Protein AF-0000000066245149 (afdb_homodimer)

Nearest PDB structures (foldseek):
  3wou-assembly1_A  TM=9.924E-01  e=2.622E-42  Thaumatococcus daniellii
  3x3s-assembly1_A  TM=9.933E-01  e=1.195E-41  Thaumatococcus daniellii
  5yyp-assembly1_A  TM=9.901E-01  e=1.674E-41  Thaumatococcus daniellii
  5x9m-assembly1_A  TM=9.902E-01  e=1.981E-41  Thaumatococcus daniellii
  2d8o-assembly1_A  TM=9.913E-01  e=7.628E-41  Thaumatococcus daniellii

Secondary structure (DSSP, 8-state):
-------------------PPPEEEEEEE-SSS-EEEEEE-SSSEEEEEEEEE-TT-EEEEEE-TT---EEEEEEBS-EE-TTSBEE-SBS--SSBSS-SSPPPSS--EEEEEEEETTEEEEEEE-TT-B-S-EEEEESSSSS--EEE-S-TTTT--GGGBPTTS-B--HHHHH--HHHH-TTS-----HHHHHHHHH-TTEE-STTPPP-PEEEETT--EEEEES--GGGGTT-/-------------------PPPEEEEEEE-SSS-EEEEEE-SSSEEEEEEEEE-TT-EEEEEE-TT---EEEEEEBS-EE-TTSBEE-SBS--SSBSS-SSPPPSS--EEEEEEEETTEEEEEEE-TT-B-S-EEEEESSSSS--EEE-S-TTTT--GGGB-TTS-B--HHHHH--HHHH-TTS-----HHHHHHHHH-TTEE-STTPPP-PEEEETT--EEEEES--GGGG---

pLDDT: mean 90.38, std 13.52, range [36.44, 98.94]

Radius of gyration: 27.48 Å; Cα contacts (8 Å, |Δi|>4): 1245; chains: 2; bounding box: 77×122×81 Å

Foldseek 3Di:
DDPPDPPPPPDPPPPPPVPFFWAKEKEFEQDQAKWKKAKEQAQAGFPQGIDIDGHGGIDMGTHDAQSAKMKMWIFADWDADPVQATATQFFTQRRGSRHHHGGAPPIKIWMWGACDVQKIKTAIARQFFYFWWKKKAWPDDFWGTFTQQFPCFVVADPQQHGDPTTGGFPCVRPVDCARQVPVVDYDDDPRLVSRCVRGVLYHSHDPDDDNMIMGGHRTYMYMYTNDDPVVPPPD/DPPPPPPPPPDPPPPPPVPFFWAKEKEFEQDQAKWKKAKEQAQAGFPQGIDIAGHGGIDMGTHDAQSAKMKMWIFADWDADPVQATATQAQTQRRGSRHHHGGAPPIKIWMWGACDVQKIKIAIARQFFYFWWKKKAWPDDFWGTFTQQFPCFVVAPPQQHGDPTTGGFPCVRPVDCARQVPVVDYDDDPRLVSRCVRGVLYHSHDPDDDNMIMGGHRIYIYMYTNDDPVVPPPD

Solvent-accessible surface area (backbone atoms only — not comparable to full-atom values): 24133 Å² total; per-residue (Å²): 135,83,80,80,79,80,79,80,79,78,75,79,78,75,75,76,71,75,76,74,48,56,25,41,36,39,35,33,27,53,31,97,52,63,33,34,38,35,26,16,50,25,85,35,46,42,74,72,3,38,45,80,24,48,57,72,30,70,51,76,41,68,43,60,52,52,38,80,46,36,37,37,35,58,20,33,74,63,50,64,51,97,85,34,45,40,43,36,64,20,22,29,28,55,25,36,51,53,12,35,32,50,57,35,67,21,21,32,34,41,36,36,24,30,35,58,91,60,25,21,39,37,35,34,35,31,51,45,7,32,55,57,33,30,32,44,30,53,74,42,89,74,48,74,59,41,50,39,67,50,67,55,57,85,64,38,55,77,86,31,51,36,62,90,52,25,16,40,22,61,24,74,39,63,68,38,50,74,56,51,18,45,68,36,72,52,71,86,46,77,62,30,45,54,46,28,70,61,18,72,38,29,34,29,42,94,77,46,76,85,51,66,40,69,28,53,42,60,46,29,34,35,40,28,33,38,57,56,84,69,73,66,57,84,112,132,85,81,79,78,78,79,80,80,79,76,80,79,74,75,74,71,76,74,75,48,56,25,44,36,39,36,34,27,53,32,96,51,63,32,35,37,36,27,17,51,26,85,35,47,43,75,71,4,38,46,81,26,46,56,72,31,69,51,78,44,67,43,61,51,53,39,77,47,36,37,37,35,60,19,34,75,62,49,63,51,97,85,32,46,38,43,37,65,20,21,29,27,56,24,37,51,52,12,35,30,50,57,35,66,21,23,31,34,41,36,37,25,31,34,59,93,59,25,22,38,38,35,35,36,31,52,45,9,32,56,59,33,30,31,42,30,52,77,42,88,73,47,76,59,39,52,37,68,52,68,53,57,85,65,38,55,78,87,30,50,37,60,91,52,26,17,39,21,61,25,76,41,61,68,39,50,76,56,51,18,46,68,36,71,52,68,86,46,77,64,30,45,54,47,27,72,60,18,74,38,28,32,28,43,94,78,46,76,86,52,66,39,68,29,52,42,60,46,28,34,34,39,29,33,38,57,57,84,69,74,66,59,83,112

Organism: Thaumatococcus daniellii (NCBI:txid4621)

Sequence (470 aa):
MAATTCFFFLFPFLLLLTLSRAATFEIVNRCSYTVWAAASKGDAALDAGGRQLNSGESWTINVEPGTKGGKIWARTDCYFDDSGRGICRTGDCGGLLQCKRFGRPPTTLAEFSLNQYGKDYIDISNIKGFNVPMDFSPTTRGCRGVRCAADIVGQCPAKLKAPGGGCNDACTVFQTSEYCCTTGKCGPTEYSRFFKRLCPDAFSYVLDKPTTVTCPGSSNYRVTFCPTALELEDEMAATTCFFFLFPFLLLLTLSRAATFEIVNRCSYTVWAAASKGDAALDAGGRQLNSGESWTINVEPGTKGGKIWARTDCYFDDSGRGICRTGDCGGLLQCKRFGRPPTTLAEFSLNQYGKDYIDISNIKGFNVPMDFSPTTRGCRGVRCAADIVGQCPAKLKAPGGGCNDACTVFQTSEYCCTTGKCGPTEYSRFFKRLCPDAFSYVLDKPTTVTCPGSSNYRVTFCPTALELEDE

Structure (mmCIF, N/CA/C/O backbone):
data_AF-0000000066245149-model_v1
#
loop_
_entity.id
_entity.type
_entity.pdbx_description
1 polymer 'Thaumatin II'
#
loop_
_atom_site.group_PDB
_atom_site.id
_atom_site.type_symbol
_atom_site.label_atom_id
_atom_site.label_alt_id
_atom_site.label_comp_id
_atom_site.label_asym_id
_atom_site.label_entity_id
_atom_site.label_seq_id
_atom_site.pdbx_PDB_ins_code
_atom_site.Cartn_x
_atom_site.Cartn_y
_atom_site.Cartn_z
_atom_site.occupancy
_atom_site.B_iso_or_equiv
_atom_site.auth_seq_id
_atom_site.auth_comp_id
_atom_site.auth_asym_id
_atom_site.auth_atom_id
_atom_site.pdbx_PDB_model_num
ATOM 1 N N . MET A 1 1 ? 30.953 77.875 -19.219 1 40.97 1 MET A N 1
ATOM 2 C CA . MET A 1 1 ? 30.188 76.688 -19.438 1 40.97 1 MET A CA 1
ATOM 3 C C . MET A 1 1 ? 30.25 75.75 -18.203 1 40.97 1 MET A C 1
ATOM 5 O O . MET A 1 1 ? 31.328 75.312 -17.812 1 40.97 1 MET A O 1
ATOM 9 N N . ALA A 1 2 ? 29.328 76 -17.203 1 46.19 2 ALA A N 1
ATOM 10 C CA . ALA A 1 2 ? 29.25 75.25 -15.953 1 46.19 2 ALA A CA 1
ATOM 11 C C . ALA A 1 2 ? 28.922 73.75 -16.203 1 46.19 2 ALA A C 1
ATOM 13 O O . ALA A 1 2 ? 27.969 73.438 -16.922 1 46.19 2 ALA A O 1
ATOM 14 N N . ALA A 1 3 ? 29.875 72.812 -16.016 1 56.88 3 ALA A N 1
ATOM 15 C CA . ALA A 1 3 ? 29.75 71.375 -16.078 1 56.88 3 ALA A CA 1
ATOM 16 C C . ALA A 1 3 ? 28.703 70.875 -15.078 1 56.88 3 ALA A C 1
ATOM 18 O O . ALA A 1 3 ? 28.812 71.125 -13.875 1 56.88 3 ALA A O 1
ATOM 19 N N . THR A 1 4 ? 27.453 70.812 -15.453 1 55.28 4 THR A N 1
ATOM 20 C CA . THR A 1 4 ? 26.406 70.25 -14.609 1 55.28 4 THR A CA 1
ATOM 21 C C . THR A 1 4 ? 26.75 68.812 -14.258 1 55.28 4 THR A C 1
ATOM 23 O O . THR A 1 4 ? 26.859 67.938 -15.141 1 55.28 4 THR A O 1
ATOM 26 N N . THR A 1 5 ? 27.312 68.562 -13.094 1 60.84 5 THR A N 1
ATOM 27 C CA . THR A 1 5 ? 27.547 67.188 -12.594 1 60.84 5 THR A CA 1
ATOM 28 C C . THR A 1 5 ? 26.219 66.5 -12.242 1 60.84 5 THR A C 1
ATOM 30 O O . THR A 1 5 ? 25.453 67 -11.43 1 60.84 5 THR A O 1
ATOM 33 N N . CYS A 1 6 ? 25.688 65.625 -13.07 1 57.5 6 CYS A N 1
ATOM 34 C CA . CYS A 1 6 ? 24.547 64.75 -12.789 1 57.5 6 CYS A CA 1
ATOM 35 C C . CYS A 1 6 ? 24.875 63.75 -11.711 1 57.5 6 CYS A C 1
ATOM 37 O O . CYS A 1 6 ? 25.766 62.938 -11.898 1 57.5 6 CYS A O 1
ATOM 39 N N . PHE A 1 7 ? 24.547 64 -10.461 1 59.78 7 PHE A N 1
ATOM 40 C CA . PHE A 1 7 ? 24.672 63 -9.414 1 59.78 7 PHE A CA 1
ATOM 41 C C . PHE A 1 7 ? 23.703 61.844 -9.664 1 59.78 7 PHE A C 1
ATOM 43 O O . PHE A 1 7 ? 22.484 62.031 -9.719 1 59.78 7 PHE A O 1
ATOM 50 N N . PHE A 1 8 ? 24.172 60.719 -10.227 1 60.38 8 PHE A N 1
ATOM 51 C CA . PHE A 1 8 ? 23.391 59.469 -10.273 1 60.38 8 PHE A CA 1
ATOM 52 C C . PHE A 1 8 ? 23.172 58.938 -8.867 1 60.38 8 PHE A C 1
ATOM 54 O O . PHE A 1 8 ? 24.125 58.562 -8.172 1 60.38 8 PHE A O 1
ATOM 61 N N . PHE A 1 9 ? 22.031 59.219 -8.227 1 59.69 9 PHE A N 1
ATOM 62 C CA . PHE A 1 9 ? 21.625 58.531 -7 1 59.69 9 PHE A CA 1
ATOM 63 C C . PHE A 1 9 ? 21.406 57.031 -7.254 1 59.69 9 PHE A C 1
ATOM 65 O O . PHE A 1 9 ? 20.516 56.656 -8.008 1 59.69 9 PHE A O 1
ATOM 72 N N . LEU A 1 10 ? 22.375 56.188 -6.977 1 60.91 10 LEU A N 1
ATOM 73 C CA . LEU A 1 10 ? 22.156 54.75 -6.934 1 60.91 10 LEU A CA 1
ATOM 74 C C . LEU A 1 10 ? 21.172 54.375 -5.824 1 60.91 10 LEU A C 1
ATOM 76 O O . LEU A 1 10 ? 21.469 54.562 -4.641 1 60.91 10 LEU A O 1
ATOM 80 N N . PHE A 1 11 ? 19.875 54.188 -6.051 1 61.09 11 PHE A N 1
ATOM 81 C CA . PHE A 1 11 ? 18.953 53.625 -5.082 1 61.09 11 PHE A CA 1
ATOM 82 C C . PHE A 1 11 ? 19.328 52.219 -4.727 1 61.09 11 PHE A C 1
ATOM 84 O O . PHE A 1 11 ? 19.391 51.344 -5.598 1 61.09 11 PHE A O 1
ATOM 91 N N . PRO A 1 12 ? 19.859 51.938 -3.521 1 60.97 12 PRO A N 1
ATOM 92 C CA . PRO A 1 12 ? 20.031 50.531 -3.178 1 60.97 12 PRO A CA 1
ATOM 93 C C . PRO A 1 12 ? 18.719 49.75 -3.172 1 60.97 12 PRO A C 1
ATOM 95 O O . PRO A 1 12 ? 17.766 50.125 -2.492 1 60.97 12 PRO A O 1
ATOM 98 N N . PHE A 1 13 ? 18.422 48.938 -4.176 1 60.72 13 PHE A N 1
ATOM 99 C CA . PHE A 1 13 ? 17.344 47.938 -4.094 1 60.72 13 PHE A CA 1
ATOM 100 C C . PHE A 1 13 ? 17.516 47.031 -2.881 1 60.72 13 PHE A C 1
ATOM 102 O O . PHE A 1 13 ? 18.406 46.188 -2.869 1 60.72 13 PHE A O 1
ATOM 109 N N . LEU A 1 14 ? 17.125 47.438 -1.684 1 56.84 14 LEU A N 1
ATOM 110 C CA . LEU A 1 14 ? 17.078 46.531 -0.547 1 56.84 14 LEU A CA 1
ATOM 111 C C . LEU A 1 14 ? 16.203 45.312 -0.865 1 56.84 14 LEU A C 1
ATOM 113 O O . LEU A 1 14 ? 14.977 45.469 -0.988 1 56.84 14 LEU A O 1
ATOM 117 N N . LEU A 1 15 ? 16.703 44.344 -1.465 1 56.81 15 LEU A N 1
ATOM 118 C CA . LEU A 1 15 ? 16.016 43.031 -1.528 1 56.81 15 LEU A CA 1
ATOM 119 C C . LEU A 1 15 ? 15.57 42.594 -0.139 1 56.81 15 LEU A C 1
ATOM 121 O O . LEU A 1 15 ? 16.406 42.25 0.7 1 56.81 15 LEU A O 1
ATOM 125 N N . LEU A 1 16 ? 14.406 43.094 0.349 1 54.38 16 LEU A N 1
ATOM 126 C CA . LEU A 1 16 ? 13.82 42.469 1.54 1 54.38 16 LEU A CA 1
ATOM 127 C C . LEU A 1 16 ? 13.703 40.969 1.38 1 54.38 16 LEU A C 1
ATOM 129 O O . LEU A 1 16 ? 12.828 40.469 0.667 1 54.38 16 LEU A O 1
ATOM 133 N N . LEU A 1 17 ? 14.758 40.312 1.485 1 54.91 17 LEU A N 1
ATOM 134 C CA . LEU A 1 17 ? 14.656 38.875 1.637 1 54.91 17 LEU A CA 1
ATOM 135 C C . LEU A 1 17 ? 13.672 38.5 2.738 1 54.91 17 LEU A C 1
ATOM 137 O O . LEU A 1 17 ? 13.961 38.688 3.924 1 54.91 17 LEU A O 1
ATOM 141 N N . THR A 1 18 ? 12.359 38.719 2.443 1 56.19 18 THR A N 1
ATOM 142 C CA . THR A 1 18 ? 11.43 38.156 3.42 1 56.19 18 THR A CA 1
ATOM 143 C C . THR A 1 18 ? 11.82 36.75 3.793 1 56.19 18 THR A C 1
ATOM 145 O O . THR A 1 18 ? 11.859 35.844 2.934 1 56.19 18 THR A O 1
ATOM 148 N N . LEU A 1 19 ? 12.625 36.594 4.742 1 64.31 19 LEU A N 1
ATOM 149 C CA . LEU A 1 19 ? 12.992 35.312 5.328 1 64.31 19 LEU A CA 1
ATOM 150 C C . LEU A 1 19 ? 11.758 34.5 5.711 1 64.31 19 LEU A C 1
ATOM 152 O O . LEU A 1 19 ? 10.977 34.906 6.57 1 64.31 19 LEU A O 1
ATOM 156 N N . SER A 1 20 ? 11.336 33.562 4.832 1 78 20 SER A N 1
ATOM 157 C CA . SER A 1 20 ? 10.227 32.688 5.148 1 78 20 SER A CA 1
ATOM 158 C C . SER A 1 20 ? 10.547 31.797 6.352 1 78 20 SER A C 1
ATOM 160 O O . SER A 1 20 ? 11.656 31.281 6.465 1 78 20 SER A O 1
ATOM 162 N N . ARG A 1 21 ? 9.719 31.922 7.438 1 89.62 21 ARG A N 1
ATOM 163 C CA . ARG A 1 21 ? 9.898 31.203 8.695 1 89.62 21 ARG A CA 1
ATOM 164 C C . ARG A 1 21 ? 9.336 29.781 8.602 1 89.62 21 ARG A C 1
ATOM 166 O O . ARG A 1 21 ? 8.438 29.516 7.801 1 89.62 21 ARG A O 1
ATOM 173 N N . ALA A 1 22 ? 9.883 28.906 9.383 1 95.44 22 ALA A N 1
ATOM 174 C CA . ALA A 1 22 ? 9.375 27.531 9.5 1 95.44 22 ALA A CA 1
ATOM 175 C C . ALA A 1 22 ? 7.926 27.531 9.992 1 95.44 22 ALA A C 1
ATOM 177 O O . ALA A 1 22 ? 7.52 28.406 10.75 1 95.44 22 ALA A O 1
ATOM 178 N N . ALA A 1 23 ? 7.195 26.656 9.453 1 97.81 23 ALA A N 1
ATOM 179 C CA . ALA A 1 23 ? 5.836 26.453 9.953 1 97.81 23 ALA A CA 1
ATOM 180 C C . ALA A 1 23 ? 5.824 25.531 11.164 1 97.81 23 ALA A C 1
ATOM 182 O O . ALA A 1 23 ? 6.453 24.469 11.148 1 97.81 23 ALA A O 1
ATOM 183 N N . THR A 1 24 ? 5.141 25.953 12.188 1 98.44 24 THR A N 1
ATOM 184 C CA . THR A 1 24 ? 4.977 25.109 13.367 1 98.44 24 THR A CA 1
ATOM 185 C C . THR A 1 24 ? 3.701 24.281 13.273 1 98.44 24 THR A C 1
ATOM 187 O O . THR A 1 24 ? 2.627 24.812 12.984 1 98.44 24 THR A O 1
ATOM 190 N N . PHE A 1 25 ? 3.832 22.953 13.414 1 98.81 25 PHE A N 1
ATOM 191 C CA . PHE A 1 25 ? 2.697 22.031 13.5 1 98.81 25 PHE A CA 1
ATOM 192 C C . PHE A 1 25 ? 2.555 21.469 14.906 1 98.81 25 PHE A C 1
ATOM 194 O O . PHE A 1 25 ? 3.479 20.844 15.43 1 98.81 25 PHE A O 1
ATOM 201 N N . GLU A 1 26 ? 1.424 21.781 15.508 1 98.88 26 GLU A N 1
ATOM 202 C CA . GLU A 1 26 ? 1.067 21.078 16.734 1 98.88 26 GLU A CA 1
ATOM 203 C C . GLU A 1 26 ? 0.195 19.859 16.438 1 98.88 26 GLU A C 1
ATOM 205 O O . GLU A 1 26 ? -0.927 20 15.953 1 98.88 26 GLU A O 1
ATOM 210 N N . ILE A 1 27 ? 0.705 18.703 16.734 1 98.94 27 ILE A N 1
ATOM 211 C CA . ILE A 1 27 ? -0.009 17.453 16.531 1 98.94 27 ILE A CA 1
ATOM 212 C C . ILE A 1 27 ? -0.571 16.953 17.859 1 98.94 27 ILE A C 1
ATOM 214 O O . ILE A 1 27 ? 0.184 16.688 18.797 1 98.94 27 ILE A O 1
ATOM 218 N N . VAL A 1 28 ? -1.903 16.859 17.906 1 98.81 28 VAL A N 1
ATOM 219 C CA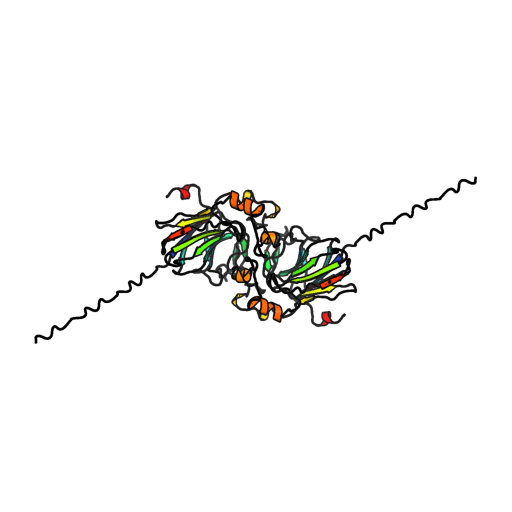 . VAL A 1 28 ? -2.549 16.578 19.188 1 98.81 28 VAL A CA 1
ATOM 220 C C . VAL A 1 28 ? -3.348 15.273 19.078 1 98.81 28 VAL A C 1
ATOM 222 O O . VAL A 1 28 ? -4.055 15.047 18.094 1 98.81 28 VAL A O 1
ATOM 225 N N . ASN A 1 29 ? -3.195 14.422 20.125 1 98.88 29 ASN A N 1
ATOM 226 C CA . ASN A 1 29 ? -4.043 13.234 20.219 1 98.88 29 ASN A CA 1
ATOM 227 C C . ASN A 1 29 ? -5.211 13.461 21.188 1 98.88 29 ASN A C 1
ATOM 229 O O . ASN A 1 29 ? -5.012 13.555 22.391 1 98.88 29 ASN A O 1
ATOM 233 N N . ARG A 1 30 ? -6.379 13.508 20.594 1 98.56 30 ARG A N 1
ATOM 234 C CA . ARG A 1 30 ? -7.57 13.625 21.422 1 98.56 30 ARG A CA 1
ATOM 235 C C . ARG A 1 30 ? -8.383 12.336 21.406 1 98.56 30 ARG A C 1
ATOM 237 O O . ARG A 1 30 ? -9.562 12.328 21.766 1 98.56 30 ARG A O 1
ATOM 244 N N . CYS A 1 31 ? -7.82 11.352 20.797 1 98.12 31 CYS A N 1
ATOM 245 C CA . CYS A 1 31 ? -8.453 10.039 20.922 1 98.12 31 CYS A CA 1
ATOM 246 C C . CYS A 1 31 ? -8.438 9.547 22.359 1 98.12 31 CYS A C 1
ATOM 248 O O . CYS A 1 31 ? -7.605 9.984 23.156 1 98.12 31 CYS A O 1
ATOM 250 N N . SER A 1 32 ? -9.375 8.609 22.672 1 97.75 32 SER A N 1
ATOM 251 C CA . SER A 1 32 ? -9.375 7.973 23.984 1 97.75 32 SER A CA 1
ATOM 252 C C . SER A 1 32 ? -8.305 6.891 24.078 1 97.75 32 SER A C 1
ATOM 254 O O . SER A 1 32 ? -8.148 6.254 25.125 1 97.75 32 SER A O 1
ATOM 256 N N . TYR A 1 33 ? -7.594 6.645 23.062 1 97.38 33 TYR A N 1
ATOM 257 C CA . TYR A 1 33 ? -6.559 5.617 22.969 1 97.38 33 TYR A CA 1
ATOM 258 C C . TYR A 1 33 ? -5.242 6.211 22.484 1 97.38 33 TYR A C 1
ATOM 260 O O . TYR A 1 33 ? -5.211 7.336 21.984 1 97.38 33 TYR A O 1
ATOM 268 N N . THR A 1 34 ? -4.141 5.43 22.688 1 98.44 34 THR A N 1
ATOM 269 C CA . THR A 1 34 ? -2.812 5.84 22.25 1 98.44 34 THR A CA 1
ATOM 270 C C . THR A 1 34 ? -2.711 5.785 20.719 1 98.44 34 THR A C 1
ATOM 272 O O . THR A 1 34 ? -3.215 4.855 20.094 1 98.44 34 THR A O 1
ATOM 275 N N . VAL A 1 35 ? -2.117 6.777 20.125 1 98.69 35 VAL A N 1
ATOM 276 C CA . VAL A 1 35 ? -1.73 6.738 18.719 1 98.69 35 VAL A CA 1
ATOM 277 C C . VAL A 1 35 ? -0.233 7.008 18.594 1 98.69 35 VAL A C 1
ATOM 279 O O . VAL A 1 35 ? 0.401 7.496 19.531 1 98.69 35 VAL A O 1
ATOM 282 N N . TRP A 1 36 ? 0.317 6.605 17.531 1 98.75 36 TRP A N 1
ATOM 283 C CA . TRP A 1 36 ? 1.68 6.961 17.156 1 98.75 36 TRP A CA 1
ATOM 284 C C . TRP A 1 36 ? 1.681 7.93 15.977 1 98.75 36 TRP A C 1
ATOM 286 O O . TRP A 1 36 ? 1.462 7.523 14.836 1 98.75 36 TRP A O 1
ATOM 296 N N . ALA A 1 37 ? 1.906 9.172 16.297 1 98.94 37 ALA A N 1
ATOM 297 C CA . ALA A 1 37 ? 1.927 10.203 15.266 1 98.94 37 ALA A CA 1
ATOM 298 C C . ALA A 1 37 ? 3.162 10.07 14.375 1 98.94 37 ALA A C 1
ATOM 300 O O . ALA A 1 37 ? 4.242 9.719 14.859 1 98.94 37 ALA A O 1
ATOM 301 N N . ALA A 1 38 ? 2.951 10.32 13.078 1 98.81 38 ALA A N 1
ATOM 302 C CA . ALA A 1 38 ? 4.043 10.273 12.109 1 98.81 38 ALA A CA 1
ATOM 303 C C . ALA A 1 38 ? 4.059 11.523 11.234 1 98.81 38 ALA A C 1
ATOM 305 O O . ALA A 1 38 ? 3.014 12.141 11 1 98.81 38 ALA A O 1
ATOM 306 N N . ALA A 1 39 ? 5.211 11.961 10.805 1 98.75 39 ALA A N 1
ATOM 307 C CA . ALA A 1 39 ? 5.422 13.086 9.898 1 98.75 39 ALA A CA 1
ATOM 308 C C . ALA A 1 39 ? 6.598 12.812 8.961 1 98.75 39 ALA A C 1
ATOM 310 O O . ALA A 1 39 ? 7.691 12.469 9.406 1 98.75 39 ALA A O 1
ATOM 311 N N . SER A 1 40 ? 6.312 12.945 7.676 1 97 40 SER A N 1
ATOM 312 C CA . SER A 1 40 ? 7.352 12.656 6.688 1 97 40 SER A CA 1
ATOM 313 C C . SER A 1 40 ? 7.141 13.461 5.41 1 97 40 SER A C 1
ATOM 315 O O . SER A 1 40 ? 6.031 13.93 5.141 1 97 40 SER A O 1
ATOM 317 N N . LYS A 1 41 ? 8.234 13.68 4.699 1 93.81 41 LYS A N 1
ATOM 318 C CA . LYS A 1 41 ? 8.117 14.25 3.359 1 93.81 41 LYS A CA 1
ATOM 319 C C . LYS A 1 41 ? 8.336 13.195 2.285 1 93.81 41 LYS A C 1
ATOM 321 O O . LYS A 1 41 ? 8.641 13.523 1.135 1 93.81 41 LYS A O 1
ATOM 326 N N . GLY A 1 42 ? 8.211 11.867 2.629 1 85.75 42 GLY A N 1
ATOM 327 C CA . GLY A 1 42 ? 8.258 10.766 1.686 1 85.75 42 GLY A CA 1
ATOM 328 C C . GLY A 1 42 ? 9.609 10.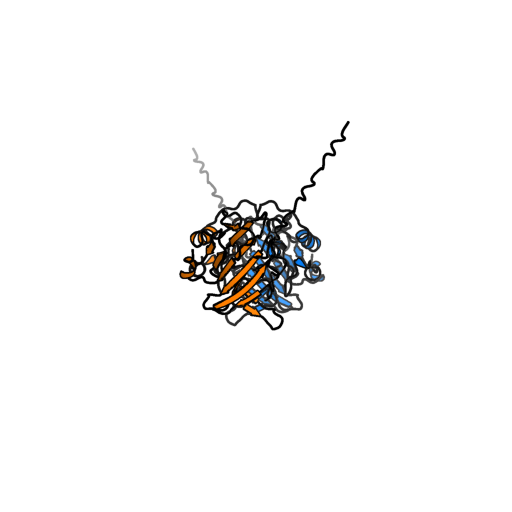078 1.637 1 85.75 42 GLY A C 1
ATOM 329 O O . GLY A 1 42 ? 9.695 8.852 1.683 1 85.75 42 GLY A O 1
ATOM 330 N N . ASP A 1 43 ? 10.719 10.836 1.494 1 81 43 ASP A N 1
ATOM 331 C CA . ASP A 1 43 ? 12.047 10.219 1.428 1 81 43 ASP A CA 1
ATOM 332 C C . ASP A 1 43 ? 12.875 10.57 2.66 1 81 43 ASP A C 1
ATOM 334 O O . ASP A 1 43 ? 14.008 10.109 2.803 1 81 43 ASP A O 1
ATOM 338 N N . ALA A 1 44 ? 12.25 11.328 3.525 1 90.56 44 ALA A N 1
ATOM 339 C CA . ALA A 1 44 ? 12.93 11.703 4.762 1 90.56 44 ALA A CA 1
ATOM 340 C C . ALA A 1 44 ? 11.922 12.008 5.867 1 90.56 44 ALA A C 1
ATOM 342 O O . ALA A 1 44 ? 10.781 12.398 5.594 1 90.56 44 ALA A O 1
ATOM 343 N N . ALA A 1 45 ? 12.406 11.922 7.082 1 95.88 45 ALA A N 1
ATOM 344 C CA . ALA A 1 45 ? 11.586 12.227 8.25 1 95.88 45 ALA A CA 1
ATOM 345 C C . ALA A 1 45 ? 11.398 13.734 8.406 1 95.88 45 ALA A C 1
ATOM 347 O O . ALA A 1 45 ? 12.258 14.516 8.016 1 95.88 45 ALA A O 1
ATOM 348 N N . LEU A 1 46 ? 10.266 14.156 8.812 1 97.38 46 LEU A N 1
ATOM 349 C CA . LEU A 1 46 ? 10.086 15.484 9.398 1 97.38 46 LEU A CA 1
ATOM 350 C C . LEU A 1 46 ? 10.289 15.445 10.906 1 97.38 46 LEU A C 1
ATOM 352 O O . LEU A 1 46 ? 9.68 14.625 11.602 1 97.38 46 LEU A O 1
ATOM 356 N N . ASP A 1 47 ? 11.227 16.312 11.359 1 96.81 47 ASP A N 1
ATOM 357 C CA . ASP A 1 47 ? 11.656 16.219 12.75 1 96.81 47 ASP A CA 1
ATOM 358 C C . ASP A 1 47 ? 12.203 14.828 13.055 1 96.81 47 ASP A C 1
ATOM 360 O O . ASP A 1 47 ? 13.086 14.336 12.352 1 96.81 47 ASP A O 1
ATOM 364 N N . ALA A 1 48 ? 11.688 14.133 14.086 1 96.12 48 ALA A N 1
ATOM 365 C CA . ALA A 1 48 ? 12.172 12.789 14.391 1 96.12 48 ALA A CA 1
ATOM 366 C C . ALA A 1 48 ? 11.469 11.75 13.516 1 96.12 48 ALA A C 1
ATOM 368 O O . ALA A 1 48 ? 11.945 10.617 13.375 1 96.12 48 ALA A O 1
ATOM 369 N N . GLY A 1 49 ? 10.273 12.055 12.984 1 98 49 GLY A N 1
ATOM 370 C CA . GLY A 1 49 ? 9.531 11.141 12.133 1 98 49 GLY A CA 1
ATOM 371 C C . GLY A 1 49 ? 8.328 10.531 12.82 1 98 49 GLY A C 1
ATOM 372 O O . GLY A 1 49 ? 7.414 10.039 12.164 1 98 49 GLY A O 1
ATOM 373 N N . GLY A 1 50 ? 8.406 10.469 14.148 1 98.56 50 GLY A N 1
ATOM 374 C CA . GLY A 1 50 ? 7.281 9.867 14.844 1 98.56 50 GLY A CA 1
ATOM 375 C C . GLY A 1 50 ? 7.359 10.031 16.344 1 98.56 50 GLY A C 1
ATOM 376 O O . GLY A 1 50 ? 8.43 10.312 16.891 1 98.56 50 GLY A O 1
ATOM 377 N N . ARG A 1 51 ? 6.188 9.914 16.922 1 98.5 51 ARG A N 1
ATOM 378 C CA . ARG A 1 51 ? 6.074 10.023 18.375 1 98.5 51 ARG A CA 1
ATOM 379 C C . ARG A 1 51 ? 4.816 9.32 18.875 1 98.5 51 ARG A C 1
ATOM 381 O O . ARG A 1 51 ? 3.744 9.461 18.297 1 98.5 51 ARG A O 1
ATOM 388 N N . GLN A 1 52 ? 5.027 8.547 19.953 1 98.62 52 GLN A N 1
ATOM 389 C CA . GLN A 1 52 ? 3.865 8.016 20.656 1 98.62 52 GLN A CA 1
ATOM 390 C C . GLN A 1 52 ? 3.137 9.117 21.422 1 98.62 52 GLN A C 1
ATOM 392 O O . GLN A 1 52 ? 3.764 9.906 22.125 1 98.62 52 GLN A O 1
ATOM 397 N N . LEU A 1 53 ? 1.864 9.242 21.219 1 98.81 53 LEU A N 1
ATOM 398 C CA . LEU A 1 53 ? 1.031 10.203 21.938 1 98.81 53 LEU A CA 1
ATOM 399 C C . LEU A 1 53 ? -0.109 9.508 22.672 1 98.81 53 LEU A C 1
ATOM 401 O O . LEU A 1 53 ? -1.018 8.961 22.031 1 98.81 53 LEU A O 1
ATOM 405 N N . ASN A 1 54 ? 0.01 9.508 24 1 98.69 54 ASN A N 1
ATOM 406 C CA . ASN A 1 54 ? -1.165 9.102 24.766 1 98.69 54 ASN A CA 1
ATOM 407 C C . ASN A 1 54 ? -2.283 10.133 24.672 1 98.69 54 ASN A C 1
ATOM 409 O O . ASN A 1 54 ? -2.082 11.227 24.141 1 98.69 54 ASN A O 1
ATOM 413 N N . SER A 1 55 ? -3.512 9.648 25.125 1 98.38 55 SER A N 1
ATOM 414 C CA . SER A 1 55 ? -4.648 10.562 25.094 1 98.38 55 SER A CA 1
ATOM 415 C C . SER A 1 55 ? -4.301 11.906 25.719 1 98.38 55 SER A C 1
ATOM 417 O O . SER A 1 55 ? -3.768 11.945 26.844 1 98.38 55 SER A O 1
ATOM 419 N N . GLY A 1 56 ? -4.504 12.992 24.953 1 98.25 56 GLY A N 1
ATOM 420 C CA . GLY A 1 56 ? -4.309 14.336 25.469 1 98.25 56 GLY A CA 1
ATOM 421 C C . GLY A 1 56 ? -2.918 14.883 25.203 1 98.25 56 GLY A C 1
ATOM 422 O O . GLY A 1 56 ? -2.678 16.078 25.344 1 98.25 56 GLY A O 1
ATOM 423 N N . GLU A 1 57 ? -2.004 14.031 24.734 1 98.81 57 GLU A N 1
ATOM 424 C CA . GLU A 1 57 ? -0.627 14.461 24.516 1 98.81 57 GLU A CA 1
ATOM 425 C C . GLU A 1 57 ? -0.462 15.094 23.141 1 98.81 57 GLU A C 1
ATOM 427 O O . GLU A 1 57 ? -1.324 14.945 22.281 1 98.81 57 GLU A O 1
ATOM 432 N N . SER A 1 58 ? 0.613 15.852 23 1 98.75 58 SER A N 1
ATOM 433 C CA . SER A 1 58 ? 0.891 16.547 21.75 1 98.75 58 SER A CA 1
ATOM 434 C C . SER A 1 58 ? 2.357 16.406 21.359 1 98.75 58 SER A C 1
ATOM 436 O O . SER A 1 58 ? 3.191 16.016 22.172 1 98.75 58 SER A O 1
ATOM 438 N N . TRP A 1 59 ? 2.629 16.578 20.141 1 98.88 59 TRP A N 1
ATOM 439 C CA . TRP A 1 59 ? 3.947 16.625 19.516 1 98.88 59 TRP A CA 1
ATOM 440 C C . TRP A 1 59 ? 4.074 17.828 18.578 1 98.88 59 TRP A C 1
ATOM 442 O O . TRP A 1 59 ? 3.277 17.984 17.656 1 98.88 59 TRP A O 1
ATOM 452 N N . THR A 1 60 ? 5.031 18.766 18.922 1 98.81 60 THR A N 1
ATOM 453 C CA . THR A 1 60 ? 5.219 19.953 18.094 1 98.81 60 THR A CA 1
ATOM 454 C C . THR A 1 60 ? 6.438 19.781 17.188 1 98.81 60 THR A C 1
ATOM 456 O O . THR A 1 60 ? 7.512 19.391 17.656 1 98.81 60 THR A O 1
ATOM 459 N N . ILE A 1 61 ? 6.234 20.062 15.898 1 98.62 61 ILE A N 1
ATOM 460 C CA . ILE A 1 61 ? 7.355 20.016 14.969 1 98.62 61 ILE A CA 1
ATOM 461 C C . ILE A 1 61 ? 7.441 21.328 14.188 1 98.62 61 ILE A C 1
ATOM 463 O O . ILE A 1 61 ? 6.449 22.031 14.055 1 98.62 61 ILE A O 1
ATOM 467 N N . ASN A 1 62 ? 8.641 21.656 13.75 1 98.06 62 ASN A N 1
ATOM 468 C CA . ASN A 1 62 ? 8.875 22.766 12.844 1 98.06 62 ASN A CA 1
ATOM 469 C C . ASN A 1 62 ? 9.305 22.281 11.461 1 98.06 62 ASN A C 1
ATOM 471 O O . ASN A 1 62 ? 10.219 21.469 11.336 1 98.06 62 ASN A O 1
ATOM 475 N N . VAL A 1 63 ? 8.586 22.703 10.477 1 98 63 VAL A N 1
ATOM 476 C CA . VAL A 1 63 ? 8.852 22.266 9.109 1 98 63 VAL A CA 1
ATOM 477 C C . VAL A 1 63 ? 9.367 23.438 8.289 1 98 63 VAL A C 1
ATOM 479 O O . VAL A 1 63 ? 8.781 24.531 8.297 1 98 63 VAL A O 1
ATOM 482 N N . GLU A 1 64 ? 10.383 23.25 7.562 1 96.25 64 GLU A N 1
ATOM 483 C CA . GLU A 1 64 ? 11.062 24.281 6.793 1 96.25 64 GLU A CA 1
ATOM 484 C C . GLU A 1 64 ? 10.141 24.875 5.73 1 96.25 64 GLU A C 1
ATOM 486 O O . GLU A 1 64 ? 9.367 24.156 5.098 1 96.25 64 GLU A O 1
ATOM 491 N N . PRO A 1 65 ? 10.273 26.219 5.609 1 95.44 65 PRO A N 1
ATOM 492 C CA . PRO A 1 65 ? 9.547 26.797 4.473 1 95.44 65 PRO A CA 1
ATOM 493 C C . PRO A 1 65 ? 9.992 26.203 3.133 1 95.44 65 PRO A C 1
ATOM 495 O O . PRO A 1 65 ? 11.141 25.797 2.986 1 95.44 65 PRO A O 1
ATOM 498 N N . GLY A 1 66 ? 9.18 26.125 2.197 1 95.5 66 GLY A N 1
ATOM 499 C CA . GLY A 1 66 ? 9.523 25.625 0.876 1 95.5 66 GLY A CA 1
ATOM 500 C C . GLY A 1 66 ? 9.359 24.125 0.745 1 95.5 66 GLY A C 1
ATOM 501 O O . GLY A 1 66 ? 9.539 23.562 -0.341 1 95.5 66 GLY A O 1
ATOM 502 N N . THR A 1 67 ? 8.984 23.484 1.899 1 95.88 67 THR A N 1
ATOM 503 C CA . THR A 1 67 ? 8.711 22.062 1.81 1 95.88 67 THR A CA 1
ATOM 504 C C . THR A 1 67 ? 7.617 21.781 0.781 1 95.88 67 THR A C 1
ATOM 506 O O . THR A 1 67 ? 6.48 22.234 0.935 1 95.88 67 THR A O 1
ATOM 509 N N . LYS A 1 68 ? 7.902 20.984 -0.268 1 94.31 68 LYS A N 1
ATOM 510 C CA . LYS A 1 68 ? 7.023 20.812 -1.422 1 94.31 68 LYS A CA 1
ATOM 511 C C . LYS A 1 68 ? 5.902 19.812 -1.116 1 94.31 68 LYS A C 1
ATOM 513 O O . LYS A 1 68 ? 4.844 19.859 -1.745 1 94.31 68 LYS A O 1
ATOM 518 N N . GLY A 1 69 ? 6.168 18.906 -0.129 1 95.44 69 GLY A N 1
ATOM 519 C CA . GLY A 1 69 ? 5.188 17.906 0.231 1 95.44 69 GLY A CA 1
ATOM 520 C C . GLY A 1 69 ? 5.492 17.203 1.546 1 95.44 69 GLY A C 1
ATOM 521 O O . GLY A 1 69 ? 6.613 16.75 1.759 1 95.44 69 GLY A O 1
ATOM 522 N N . GLY A 1 70 ? 4.602 17.25 2.41 1 97 70 GLY A N 1
ATOM 523 C CA . GLY A 1 70 ? 4.68 16.531 3.678 1 97 70 GLY A CA 1
ATOM 524 C C . GLY A 1 70 ? 3.352 15.953 4.121 1 97 70 GLY A C 1
ATOM 525 O O . GLY A 1 70 ? 2.295 16.375 3.65 1 97 70 GLY A O 1
ATOM 526 N N . LYS A 1 71 ? 3.453 14.953 4.891 1 98.62 71 LYS A N 1
ATOM 527 C CA . LYS A 1 71 ? 2.258 14.328 5.449 1 98.62 71 LYS A CA 1
ATOM 528 C C . LYS A 1 71 ? 2.414 14.086 6.949 1 98.62 71 LYS A C 1
ATOM 530 O O . LYS A 1 71 ? 3.512 13.797 7.426 1 98.62 71 LYS A O 1
ATOM 535 N N . ILE A 1 72 ? 1.334 14.305 7.648 1 98.94 72 ILE A N 1
ATOM 536 C CA . ILE A 1 72 ? 1.188 13.945 9.055 1 98.94 72 ILE A CA 1
ATOM 537 C C . ILE A 1 72 ? 0.019 12.977 9.219 1 98.94 72 ILE A C 1
ATOM 539 O O . ILE A 1 72 ? -1.052 13.18 8.648 1 98.94 72 ILE A O 1
ATOM 543 N N . TRP A 1 73 ? 0.255 11.914 9.961 1 98.88 73 TRP A N 1
ATOM 544 C CA . TRP A 1 73 ? -0.827 10.953 10.148 1 98.88 73 TRP A CA 1
ATOM 545 C C . TRP A 1 73 ? -0.672 10.203 11.469 1 98.88 73 TRP A C 1
ATOM 547 O O . TRP A 1 73 ? 0.368 10.305 12.125 1 98.88 73 TRP A O 1
ATOM 557 N N . ALA A 1 74 ? -1.769 9.586 11.906 1 98.75 74 ALA A N 1
ATOM 558 C CA . ALA A 1 74 ? -1.756 8.742 13.102 1 98.75 74 ALA A CA 1
ATOM 559 C C . ALA A 1 74 ? -1.596 7.27 12.727 1 98.75 74 ALA A C 1
ATOM 561 O O . ALA A 1 74 ? -2.182 6.805 11.742 1 98.75 74 ALA A O 1
ATOM 562 N N . ARG A 1 75 ? -0.787 6.566 13.477 1 97.62 75 ARG A N 1
ATOM 563 C CA . ARG A 1 75 ? -0.72 5.113 13.422 1 97.62 75 ARG A CA 1
ATOM 564 C C . ARG A 1 75 ? -1.37 4.484 14.648 1 97.62 75 ARG A C 1
ATOM 566 O O . ARG A 1 75 ? -1.441 5.113 15.711 1 97.62 75 ARG A O 1
ATOM 573 N N . THR A 1 76 ? -1.89 3.303 14.453 1 96 76 THR A N 1
ATOM 574 C CA . THR A 1 76 ? -2.58 2.68 15.578 1 96 76 THR A CA 1
ATOM 575 C C . THR A 1 76 ? -2.02 1.287 15.859 1 96 76 THR A C 1
ATOM 577 O O . THR A 1 76 ? -1.494 0.634 14.953 1 96 76 THR A O 1
ATOM 580 N N . ASP A 1 77 ? -2.102 0.906 17.125 1 91.56 77 ASP A N 1
ATOM 581 C CA . ASP A 1 77 ? -1.777 -0.44 17.594 1 91.56 77 ASP A CA 1
ATOM 582 C C . ASP A 1 77 ? -0.361 -0.834 17.172 1 91.56 77 ASP A C 1
ATOM 584 O O . ASP A 1 77 ? -0.161 -1.865 16.531 1 91.56 77 ASP A O 1
ATOM 588 N N . CYS A 1 78 ? 0.533 -0.032 17.609 1 92.69 78 CYS A N 1
ATOM 589 C CA . CYS A 1 78 ? 1.937 -0.247 17.281 1 92.69 78 CYS A CA 1
ATOM 590 C C . CYS A 1 78 ? 2.672 -0.927 18.422 1 92.69 78 CYS A C 1
ATOM 592 O O . CYS A 1 78 ? 2.283 -0.787 19.578 1 92.69 78 CYS A O 1
ATOM 594 N N . TYR A 1 79 ? 3.627 -1.632 18.047 1 89.56 79 TYR A N 1
ATOM 595 C CA . TYR A 1 79 ? 4.641 -2.168 18.953 1 89.56 79 TYR A CA 1
ATOM 596 C C . TYR A 1 79 ? 6.043 -1.9 18.422 1 89.56 79 TYR A C 1
ATOM 598 O O . TYR A 1 79 ? 6.332 -2.172 17.25 1 89.56 79 TYR A O 1
ATOM 606 N N . PHE A 1 80 ? 6.871 -1.299 19.312 1 92.5 80 PHE A N 1
ATOM 607 C CA . PHE A 1 80 ? 8.25 -1.039 18.922 1 92.5 80 PHE A CA 1
ATOM 608 C C . PHE A 1 80 ? 9.219 -1.59 19.969 1 92.5 80 PHE A C 1
ATOM 610 O O . PHE A 1 80 ? 8.945 -1.52 21.172 1 92.5 80 PHE A O 1
ATOM 617 N N . ASP A 1 81 ? 10.305 -2.145 19.5 1 91 81 ASP A N 1
ATOM 618 C CA . ASP A 1 81 ? 11.375 -2.527 20.406 1 91 81 ASP A CA 1
ATOM 619 C C . ASP A 1 81 ? 12.234 -1.322 20.781 1 91 81 ASP A C 1
ATOM 621 O O . ASP A 1 81 ? 11.93 -0.192 20.406 1 91 81 ASP A O 1
ATOM 625 N N . ASP A 1 82 ? 13.352 -1.628 21.516 1 93.31 82 ASP A N 1
ATOM 626 C CA . ASP A 1 82 ? 14.172 -0.546 22.047 1 93.31 82 ASP A CA 1
ATOM 627 C C . ASP A 1 82 ? 14.906 0.192 20.938 1 93.31 82 ASP A C 1
ATOM 629 O O . ASP A 1 82 ? 15.352 1.329 21.125 1 93.31 82 ASP A O 1
ATOM 633 N N . SER A 1 83 ? 15.078 -0.359 19.859 1 90.88 83 SER A N 1
ATOM 634 C CA . SER A 1 83 ? 15.773 0.266 18.734 1 90.88 83 SER A CA 1
ATOM 635 C C . SER A 1 83 ? 14.812 1.027 17.828 1 90.88 83 SER A C 1
ATOM 637 O O . SER A 1 83 ? 15.219 1.588 16.812 1 90.88 83 SER A O 1
ATOM 639 N N . GLY A 1 84 ? 13.508 1.052 18.109 1 91.5 84 GLY A N 1
ATOM 640 C CA . GLY A 1 84 ? 12.508 1.777 17.359 1 91.5 84 GLY A CA 1
ATOM 641 C C . GLY A 1 84 ? 11.969 0.989 16.172 1 91.5 84 GLY A C 1
ATOM 642 O O . GLY A 1 84 ? 11.289 1.545 15.305 1 91.5 84 GLY A O 1
ATOM 643 N N . ARG A 1 85 ? 12.312 -0.265 16.125 1 88.19 85 ARG A N 1
ATOM 644 C CA . ARG A 1 85 ? 11.789 -1.148 15.094 1 88.19 85 ARG A CA 1
ATOM 645 C C . ARG A 1 85 ? 10.531 -1.863 15.57 1 88.19 85 ARG A C 1
ATOM 647 O O . ARG A 1 85 ? 10.445 -2.264 16.734 1 88.19 85 ARG A O 1
ATOM 654 N N . GLY A 1 86 ? 9.57 -1.898 14.75 1 88.19 86 GLY A N 1
ATOM 655 C CA . GLY A 1 86 ? 8.312 -2.518 15.141 1 88.19 86 GLY A CA 1
ATOM 656 C C . GLY A 1 86 ? 7.293 -2.557 14.023 1 88.19 86 GLY A C 1
ATOM 657 O O . GLY A 1 86 ? 7.637 -2.828 12.867 1 88.19 86 GLY A O 1
ATOM 658 N N . ILE A 1 87 ? 6.07 -2.412 14.445 1 84.94 87 ILE A N 1
ATOM 659 C CA . ILE A 1 87 ? 4.984 -2.531 13.477 1 84.94 87 ILE A CA 1
ATOM 660 C C . ILE A 1 87 ? 3.738 -1.833 14.016 1 84.94 87 ILE A C 1
ATOM 662 O O . ILE A 1 87 ? 3.531 -1.761 15.227 1 84.94 87 ILE A O 1
ATOM 666 N N . CYS A 1 88 ? 2.998 -1.264 13.086 1 90.06 88 CYS A N 1
ATOM 667 C CA . CYS A 1 88 ? 1.694 -0.693 13.398 1 90.06 88 CYS A CA 1
ATOM 668 C C . CYS A 1 88 ? 0.591 -1.376 12.602 1 90.06 88 CYS A C 1
ATOM 670 O O . CYS A 1 88 ? 0.804 -1.771 11.453 1 90.06 88 CYS A O 1
ATOM 672 N N . ARG A 1 89 ? -0.564 -1.483 13.18 1 87.62 89 ARG A N 1
ATOM 673 C CA . ARG A 1 89 ? -1.707 -2.082 12.5 1 87.62 89 ARG A CA 1
ATOM 674 C C . ARG A 1 89 ? -2.191 -1.192 11.359 1 87.62 89 ARG A C 1
ATOM 676 O O . ARG A 1 89 ? -2.551 -1.686 10.289 1 87.62 89 ARG A O 1
ATOM 683 N N . THR A 1 90 ? -2.32 0.055 11.602 1 92.38 90 THR A N 1
ATOM 684 C CA . THR A 1 90 ? -2.689 0.982 10.539 1 92.38 90 THR A CA 1
ATOM 685 C C . THR A 1 90 ? -1.677 2.119 10.43 1 92.38 90 THR A C 1
ATOM 687 O O . THR A 1 90 ? -1.054 2.494 11.43 1 92.38 90 THR A O 1
ATOM 690 N N . GLY A 1 91 ? -1.507 2.578 9.211 1 94.06 91 GLY A N 1
ATOM 691 C CA . GLY A 1 91 ? -0.644 3.723 8.969 1 94.06 91 GLY A CA 1
ATOM 692 C C . GLY A 1 91 ? 0.831 3.404 9.133 1 94.06 91 GLY A C 1
ATOM 693 O O . GLY A 1 91 ? 1.65 4.309 9.305 1 94.06 91 GLY A O 1
ATOM 694 N N . ASP A 1 92 ? 1.211 2.164 9.109 1 90.81 92 ASP A N 1
ATOM 695 C CA . ASP A 1 92 ? 2.596 1.753 9.312 1 90.81 92 ASP A CA 1
ATOM 696 C C . ASP A 1 92 ? 3.506 2.336 8.234 1 90.81 92 ASP A C 1
ATOM 698 O O . ASP A 1 92 ? 3.098 2.479 7.078 1 90.81 92 ASP A O 1
ATOM 702 N N . CYS A 1 93 ? 4.727 2.664 8.664 1 91.44 93 CYS A N 1
ATOM 703 C CA . CYS A 1 93 ? 5.648 3.281 7.715 1 91.44 93 CYS A CA 1
ATOM 704 C C . CYS A 1 93 ? 6.945 2.488 7.621 1 91.44 93 CYS A C 1
ATOM 706 O O . CYS A 1 93 ? 8.031 3.064 7.656 1 91.44 93 CYS A O 1
ATOM 708 N N . GLY A 1 94 ? 6.805 1.234 7.512 1 83 94 GLY A N 1
ATOM 709 C CA . GLY A 1 94 ? 7.98 0.392 7.348 1 83 94 GLY A CA 1
ATOM 710 C C . GLY A 1 94 ? 8.5 -0.171 8.656 1 83 94 GLY A C 1
ATOM 711 O O . GLY A 1 94 ? 9.664 -0.546 8.758 1 83 94 GLY A O 1
ATOM 712 N N . GLY A 1 95 ? 7.652 -0.102 9.633 1 86.38 95 GLY A N 1
ATOM 713 C CA . GLY A 1 95 ? 7.996 -0.71 10.914 1 86.38 95 GLY A CA 1
ATOM 714 C C . GLY A 1 95 ? 8.961 0.128 11.734 1 86.38 95 GLY A C 1
ATOM 715 O O . GLY A 1 95 ? 9.758 -0.411 12.5 1 86.38 95 GLY A O 1
ATOM 716 N N . LEU A 1 96 ? 8.945 1.409 11.516 1 90.88 96 LEU A N 1
ATOM 717 C CA . LEU A 1 96 ? 9.836 2.307 12.242 1 90.88 96 LEU A CA 1
ATOM 718 C C . LEU A 1 96 ? 9.039 3.291 13.094 1 90.88 96 LEU A C 1
ATOM 720 O O . LEU A 1 96 ? 8.016 3.824 12.641 1 90.88 96 LEU A O 1
ATOM 724 N N . LEU A 1 97 ? 9.5 3.502 14.281 1 95.25 97 LEU A N 1
ATOM 725 C CA . LEU A 1 97 ? 8.922 4.582 15.078 1 95.25 97 LEU A CA 1
ATOM 726 C C . LEU A 1 97 ? 9.141 5.93 14.391 1 95.25 97 LEU A C 1
ATOM 728 O O . LEU A 1 97 ? 8.219 6.742 14.312 1 95.25 97 LEU A O 1
ATOM 732 N N . GLN A 1 98 ? 10.438 6.121 13.977 1 96.5 98 GLN A N 1
ATOM 733 C CA . GLN A 1 98 ? 10.781 7.336 13.242 1 96.5 98 GLN A CA 1
ATOM 734 C C . GLN A 1 98 ? 10.602 7.137 11.742 1 96.5 98 GLN A C 1
ATOM 736 O O . GLN A 1 98 ? 11.492 6.633 11.062 1 96.5 98 GLN A O 1
ATOM 741 N N . CYS A 1 99 ? 9.461 7.59 11.234 1 94.94 99 CYS A N 1
ATOM 742 C CA . CYS A 1 99 ? 9.062 7.332 9.859 1 94.94 99 CYS A CA 1
ATOM 743 C C . CYS A 1 99 ? 9.922 8.133 8.883 1 94.94 99 CYS A C 1
ATOM 745 O O . CYS A 1 99 ? 10.039 9.352 9.016 1 94.94 99 CYS A O 1
ATOM 747 N N . LYS A 1 100 ? 10.43 7.461 7.918 1 90.62 100 LYS A N 1
ATOM 748 C CA . LYS A 1 100 ? 11.148 8.117 6.828 1 90.62 100 LYS A CA 1
ATOM 749 C C . LYS A 1 100 ? 10.312 8.133 5.551 1 90.62 100 LYS A C 1
ATOM 751 O O . LYS A 1 100 ? 10.57 8.922 4.641 1 90.62 100 LYS A O 1
ATOM 756 N N . ARG A 1 101 ? 9.297 7.223 5.574 1 90.88 101 ARG A N 1
ATOM 757 C CA . ARG A 1 101 ? 8.383 7.078 4.445 1 90.88 101 ARG A CA 1
ATOM 758 C C . ARG A 1 101 ? 6.949 7.391 4.855 1 90.88 101 ARG A C 1
ATOM 760 O O . ARG A 1 101 ? 6.672 7.617 6.035 1 90.88 101 ARG A O 1
ATOM 767 N N . PHE A 1 102 ? 6.121 7.371 3.838 1 93.25 102 PHE A N 1
ATOM 768 C CA . PHE A 1 102 ? 4.707 7.582 4.133 1 93.25 102 PHE A CA 1
ATOM 769 C C . PHE A 1 102 ? 4.074 6.316 4.691 1 93.25 102 PHE A C 1
ATOM 771 O O . PHE A 1 102 ? 4.629 5.223 4.547 1 93.25 102 PHE A O 1
ATOM 778 N N . GLY A 1 103 ? 2.951 6.539 5.301 1 91.94 103 GLY A N 1
ATOM 779 C CA . GLY A 1 103 ? 2.225 5.426 5.895 1 91.94 103 GLY A CA 1
ATOM 780 C C . GLY A 1 103 ? 1.529 4.555 4.863 1 91.94 103 GLY A C 1
ATOM 781 O O . GLY A 1 103 ? 1.09 5.043 3.822 1 91.94 103 GLY A O 1
ATOM 782 N N . ARG A 1 104 ? 1.381 3.318 5.184 1 88.88 104 ARG A N 1
ATOM 783 C CA . ARG A 1 104 ? 0.633 2.387 4.348 1 88.88 104 ARG A CA 1
ATOM 784 C C . ARG A 1 104 ? -0.854 2.418 4.688 1 88.88 104 ARG A C 1
ATOM 786 O O . ARG A 1 104 ? -1.231 2.73 5.816 1 88.88 104 ARG A O 1
ATOM 793 N N . PRO A 1 105 ? -1.684 1.977 3.75 1 92.19 105 PRO A N 1
ATOM 794 C CA . PRO A 1 105 ? -3.123 1.906 4.008 1 92.19 105 PRO A CA 1
ATOM 795 C C . PRO A 1 105 ? -3.479 0.904 5.105 1 92.19 105 PRO A C 1
ATOM 797 O O . PRO A 1 105 ? -2.756 -0.074 5.309 1 92.19 105 PRO A O 1
ATOM 800 N N . PRO A 1 106 ? -4.637 1.132 5.75 1 94.94 106 PRO A N 1
ATOM 801 C CA . PRO A 1 106 ? -5.434 2.357 5.648 1 94.94 106 PRO A CA 1
ATOM 802 C C . PRO A 1 106 ? -4.844 3.51 6.457 1 94.94 106 PRO A C 1
ATOM 804 O O . PRO A 1 106 ? -4.316 3.295 7.555 1 94.94 106 PRO A O 1
ATOM 807 N N . THR A 1 107 ? -4.945 4.648 5.898 1 97.06 107 THR A N 1
ATOM 808 C CA . THR A 1 107 ? -4.414 5.809 6.605 1 97.06 107 THR A CA 1
ATOM 809 C C . THR A 1 107 ? -5.121 7.082 6.16 1 97.06 107 THR A C 1
ATOM 811 O O . THR A 1 107 ? -5.418 7.254 4.977 1 97.06 107 THR A O 1
ATOM 814 N N . THR A 1 108 ? -5.492 7.938 7.145 1 98.69 108 THR A N 1
ATOM 815 C CA . THR A 1 108 ? -5.945 9.305 6.918 1 98.69 108 THR A CA 1
ATOM 816 C C . THR A 1 108 ? -4.77 10.273 6.973 1 98.69 108 THR A C 1
ATOM 818 O O . THR A 1 108 ? -4.016 10.297 7.949 1 98.69 108 THR A O 1
ATOM 821 N N . LEU A 1 109 ? -4.664 11.102 5.906 1 98.69 109 LEU A N 1
ATOM 822 C CA . LEU A 1 109 ? -3.449 11.898 5.801 1 98.69 109 LEU A CA 1
ATOM 823 C C . LEU A 1 109 ? -3.77 13.391 5.871 1 98.69 109 LEU A C 1
ATOM 825 O O . LEU A 1 109 ? -4.695 13.859 5.203 1 98.69 109 LEU A O 1
ATOM 829 N N . ALA A 1 110 ? -3.08 14.125 6.73 1 98.88 110 ALA A N 1
ATOM 830 C CA . ALA A 1 110 ? -2.924 15.562 6.578 1 98.88 110 ALA A CA 1
ATOM 831 C C . ALA A 1 110 ? -1.775 15.898 5.629 1 98.88 110 ALA A C 1
ATOM 833 O O . ALA A 1 110 ? -0.617 15.586 5.914 1 98.88 110 ALA A O 1
ATOM 834 N N . GLU A 1 111 ? -2.121 16.5 4.555 1 98.38 111 GLU A N 1
ATOM 835 C CA . GLU A 1 111 ? -1.113 16.781 3.541 1 98.38 111 GLU A CA 1
ATOM 836 C C . GLU A 1 111 ? -0.861 18.281 3.434 1 98.38 111 GLU A C 1
ATOM 838 O O . GLU A 1 111 ? -1.788 19.094 3.564 1 98.38 111 GLU A O 1
ATOM 843 N N . PHE A 1 112 ? 0.472 18.641 3.191 1 98.44 112 PHE A N 1
ATOM 844 C CA . PHE A 1 112 ? 0.744 20.078 3.08 1 98.44 112 PHE A CA 1
ATOM 845 C C . PHE A 1 112 ? 1.902 20.328 2.123 1 98.44 112 PHE A C 1
ATOM 847 O O . PHE A 1 112 ? 2.75 19.453 1.918 1 98.44 112 PHE A O 1
ATOM 854 N N . SER A 1 113 ? 1.927 21.422 1.486 1 97.75 113 SER A N 1
ATOM 855 C CA . SER A 1 113 ? 3.031 22.109 0.824 1 97.75 113 SER A CA 1
ATOM 856 C C . SER A 1 113 ? 3.211 23.531 1.366 1 97.75 113 SER A C 1
ATOM 858 O O . SER A 1 113 ? 2.238 24.266 1.512 1 97.75 113 SER A O 1
ATOM 860 N N . LEU A 1 114 ? 4.465 23.875 1.714 1 98 114 LEU A N 1
ATOM 861 C CA . LEU A 1 114 ? 4.68 25.125 2.447 1 98 114 LEU A CA 1
ATOM 862 C C . LEU A 1 114 ? 5.426 26.141 1.589 1 98 114 LEU A C 1
ATOM 864 O O . LEU A 1 114 ? 6.387 25.781 0.903 1 98 114 LEU A O 1
ATOM 868 N N . ASN A 1 115 ? 4.863 27.281 1.653 1 97.44 115 ASN A N 1
ATOM 869 C CA . ASN A 1 115 ? 5.492 28.453 1.053 1 97.44 115 ASN A CA 1
ATOM 870 C C . ASN A 1 115 ? 5.828 28.219 -0.417 1 97.44 115 ASN A C 1
ATOM 872 O O . ASN A 1 115 ? 6.973 28.406 -0.833 1 97.44 115 ASN A O 1
ATOM 876 N N . GLN A 1 116 ? 4.875 27.641 -1.114 1 96.75 116 GLN A N 1
ATOM 877 C CA . GLN A 1 116 ? 4.953 27.562 -2.57 1 96.75 116 GLN A CA 1
ATOM 878 C C . GLN A 1 116 ? 4.48 28.859 -3.213 1 96.75 116 GLN A C 1
ATOM 880 O O . GLN A 1 116 ? 3.277 29.141 -3.262 1 96.75 116 GLN A O 1
ATOM 885 N N . TYR A 1 117 ? 5.426 29.672 -3.686 1 95.12 117 TYR A N 1
ATOM 886 C CA . TYR A 1 117 ? 5.133 31 -4.223 1 95.12 117 TYR A CA 1
ATOM 887 C C . TYR A 1 117 ? 4.375 31.844 -3.207 1 95.12 117 TYR A C 1
ATOM 889 O O . TYR A 1 117 ? 3.344 32.438 -3.531 1 95.12 117 TYR A O 1
ATOM 897 N N . GLY A 1 118 ? 4.727 31.766 -1.999 1 95.5 118 GLY A N 1
ATOM 898 C CA . GLY A 1 118 ? 4.195 32.594 -0.937 1 95.5 118 GLY A CA 1
ATOM 899 C C . GLY A 1 118 ? 2.941 32.031 -0.3 1 95.5 118 GLY A C 1
ATOM 900 O O . GLY A 1 118 ? 2.326 32.656 0.556 1 95.5 118 GLY A O 1
ATOM 901 N N . LYS A 1 119 ? 2.553 30.797 -0.707 1 97.81 119 LYS A N 1
ATOM 902 C CA . LYS A 1 119 ? 1.316 30.203 -0.207 1 97.81 119 LYS A CA 1
ATOM 903 C C . LYS A 1 119 ? 1.562 28.797 0.342 1 97.81 119 LYS A C 1
ATOM 905 O O . LYS A 1 119 ? 2.471 28.109 -0.11 1 97.81 119 LYS A O 1
ATOM 910 N N . ASP A 1 120 ? 0.802 28.484 1.378 1 98.25 120 ASP A N 1
ATOM 911 C CA . ASP A 1 120 ? 0.685 27.094 1.822 1 98.25 120 ASP A CA 1
ATOM 912 C C . ASP A 1 120 ? -0.535 26.422 1.2 1 98.25 120 ASP A C 1
ATOM 914 O O . ASP A 1 120 ? -1.546 27.078 0.936 1 98.25 120 ASP A O 1
ATOM 918 N N . TYR A 1 121 ? -0.386 25.141 0.959 1 98.31 121 TYR A N 1
ATOM 919 C CA . TYR A 1 121 ? -1.501 24.312 0.527 1 98.31 121 TYR A CA 1
ATOM 920 C C . TYR A 1 121 ? -1.713 23.141 1.485 1 98.31 121 TYR A C 1
ATOM 922 O O . TYR A 1 121 ? -0.769 22.422 1.81 1 98.31 121 TYR A O 1
ATOM 930 N N . ILE A 1 122 ? -2.969 23.016 1.997 1 98.62 122 ILE A N 1
ATOM 931 C CA . ILE A 1 122 ? -3.234 21.953 2.961 1 98.62 122 ILE A CA 1
ATOM 932 C C . ILE A 1 122 ? -4.492 21.203 2.553 1 98.62 122 ILE A C 1
ATOM 934 O O . ILE A 1 122 ? -5.426 21.781 1.992 1 98.62 122 ILE A O 1
ATOM 938 N N . ASP A 1 123 ? -4.535 19.906 2.797 1 98.62 123 ASP A N 1
ATOM 939 C CA . ASP A 1 123 ? -5.73 19.094 2.582 1 98.62 123 ASP A CA 1
ATOM 940 C C . ASP A 1 123 ? -5.684 17.812 3.412 1 98.62 123 ASP A C 1
ATOM 942 O O . ASP A 1 123 ? -4.664 17.516 4.027 1 98.62 123 ASP A O 1
ATOM 946 N N . ILE A 1 124 ? -6.836 17.172 3.547 1 98.81 124 ILE A N 1
ATOM 947 C CA . ILE A 1 124 ? -6.926 15.82 4.074 1 98.81 124 ILE A CA 1
ATOM 948 C C . ILE A 1 124 ? -7.156 14.828 2.934 1 98.81 124 ILE A C 1
ATOM 950 O O . ILE A 1 124 ? -7.887 15.125 1.987 1 98.81 124 ILE A O 1
ATOM 954 N N . SER A 1 125 ? -6.457 13.719 3 1 98.44 125 SER A N 1
ATOM 955 C CA . SER A 1 125 ? -6.582 12.727 1.938 1 98.44 125 SER A CA 1
ATOM 956 C C . SER A 1 125 ? -6.992 11.367 2.498 1 98.44 125 SER A C 1
ATOM 958 O O . SER A 1 125 ? -6.355 10.852 3.418 1 98.44 125 SER A O 1
ATOM 960 N N . ASN A 1 126 ? -8.07 10.812 1.938 1 98.44 126 ASN A N 1
ATOM 961 C CA . ASN A 1 126 ? -8.469 9.43 2.18 1 98.44 126 ASN A CA 1
ATOM 962 C C . ASN A 1 126 ? -8.234 8.562 0.95 1 98.44 126 ASN A C 1
ATOM 964 O O . ASN A 1 126 ? -8.898 7.535 0.777 1 98.44 126 ASN A O 1
ATOM 968 N N . ILE A 1 127 ? -7.32 8.969 0.08 1 96.56 127 ILE A N 1
ATOM 969 C CA . ILE A 1 127 ? -7.02 8.203 -1.123 1 96.56 127 ILE A CA 1
ATOM 970 C C . ILE A 1 127 ? -6.477 6.824 -0.737 1 96.56 127 ILE A C 1
ATOM 972 O O . ILE A 1 127 ? -6.766 5.828 -1.403 1 96.56 127 ILE A O 1
ATOM 976 N N . LYS A 1 128 ? -5.754 6.738 0.412 1 95.94 128 LYS A N 1
ATOM 977 C CA . LYS A 1 128 ? -5.184 5.488 0.905 1 95.94 128 LYS A CA 1
ATOM 978 C C . LYS A 1 128 ? -5.992 4.941 2.078 1 95.94 128 LYS A C 1
ATOM 980 O O . LYS A 1 128 ? -5.441 4.309 2.979 1 95.94 128 LYS A O 1
ATOM 985 N N . GLY A 1 129 ? -7.277 5.266 2.064 1 97.5 129 GLY A N 1
ATOM 986 C CA . GLY A 1 129 ? -8.156 4.797 3.121 1 97.5 129 GLY A CA 1
ATOM 987 C C . GLY A 1 129 ? -8.234 5.75 4.301 1 97.5 129 GLY A C 1
ATOM 988 O O . GLY A 1 129 ? -7.973 6.945 4.156 1 97.5 129 GLY A O 1
ATOM 989 N N . PHE A 1 130 ? -8.766 5.137 5.41 1 98.56 130 PHE A N 1
ATOM 990 C CA . PHE A 1 130 ? -9.07 5.91 6.609 1 98.56 130 PHE A CA 1
ATOM 991 C C . PHE A 1 130 ? -8.781 5.094 7.867 1 98.56 130 PHE A C 1
ATOM 993 O O . PHE A 1 130 ? -9.109 3.908 7.934 1 98.56 130 PHE A O 1
ATOM 1000 N N . ASN A 1 131 ? -8.148 5.797 8.844 1 97.94 131 ASN A N 1
ATOM 1001 C CA . ASN A 1 131 ? -7.969 5.039 10.078 1 97.94 131 ASN A CA 1
ATOM 1002 C C . ASN A 1 131 ? -8.344 5.867 11.305 1 97.94 131 ASN A C 1
ATOM 1004 O O . ASN A 1 131 ? -8.992 5.367 12.227 1 97.94 131 ASN A O 1
ATOM 1008 N N . VAL A 1 132 ? -7.953 7.176 11.305 1 98.5 132 VAL A N 1
ATOM 1009 C CA . VAL A 1 132 ? -8.195 8.008 12.477 1 98.5 132 VAL A CA 1
ATOM 1010 C C . VAL A 1 132 ? -8.82 9.336 12.055 1 98.5 132 VAL A C 1
ATOM 1012 O O . VAL A 1 132 ? -8.305 10.008 11.156 1 98.5 132 VAL A O 1
ATOM 1015 N N . PRO A 1 133 ? -9.992 9.727 12.742 1 98.44 133 PRO A N 1
ATOM 1016 C CA . PRO A 1 133 ? -10.547 11.047 12.438 1 98.44 133 PRO A CA 1
ATOM 1017 C C . PRO A 1 133 ? -9.547 12.18 12.656 1 98.44 133 PRO A C 1
ATOM 1019 O O . PRO A 1 133 ? -8.672 12.078 13.516 1 98.44 133 PRO A O 1
ATOM 1022 N N . MET A 1 134 ? -9.805 13.273 11.844 1 98.56 134 MET A N 1
ATOM 1023 C CA . MET A 1 134 ? -8.75 14.289 11.852 1 98.56 134 MET A CA 1
ATOM 1024 C C . MET A 1 134 ? -9.32 15.672 11.594 1 98.56 134 MET A C 1
ATOM 1026 O O . MET A 1 134 ? -10.25 15.828 10.797 1 98.56 134 MET A O 1
ATOM 1030 N N . ASP A 1 135 ? -8.836 16.594 12.336 1 98.56 135 ASP A N 1
ATOM 1031 C CA . ASP A 1 135 ? -8.961 18 12.016 1 98.56 135 ASP A CA 1
ATOM 1032 C C . ASP A 1 135 ? -7.594 18.609 11.703 1 98.56 135 ASP A C 1
ATOM 1034 O O . ASP A 1 135 ? -6.613 18.359 12.406 1 98.56 135 ASP A O 1
ATOM 1038 N N . PHE A 1 136 ? -7.477 19.25 10.586 1 98.62 136 PHE A N 1
ATOM 1039 C CA . PHE A 1 136 ? -6.281 19.969 10.148 1 98.62 136 PHE A CA 1
ATOM 1040 C C . PHE A 1 136 ? -6.578 21.438 9.922 1 98.62 136 PHE A C 1
ATOM 1042 O O . PHE A 1 136 ? -7.188 21.812 8.914 1 98.62 136 PHE A O 1
ATOM 1049 N N . SER A 1 137 ? -6.074 22.297 10.891 1 97.81 137 SER A N 1
ATOM 1050 C CA . SER A 1 137 ? -6.5 23.688 10.875 1 97.81 137 SER A CA 1
ATOM 1051 C C . SER A 1 137 ? -5.328 24.625 11.141 1 97.81 137 SER A C 1
ATOM 1053 O O . SER A 1 137 ? -4.406 24.281 11.883 1 97.81 137 SER A O 1
ATOM 1055 N N . PRO A 1 138 ? -5.406 25.828 10.531 1 98 138 PRO A N 1
ATOM 1056 C CA . PRO A 1 138 ? -4.41 26.844 10.898 1 98 138 PRO A CA 1
ATOM 1057 C C . PRO A 1 138 ? -4.598 27.359 12.32 1 98 138 PRO A C 1
ATOM 1059 O O . PRO A 1 138 ? -5.723 27.391 12.828 1 98 138 PRO A O 1
ATOM 1062 N N . THR A 1 139 ? -3.488 27.641 12.945 1 97.5 139 THR A N 1
ATOM 1063 C CA . THR A 1 139 ? -3.551 28.328 14.234 1 97.5 139 THR A CA 1
ATOM 1064 C C . THR A 1 139 ? -3.258 29.812 14.07 1 97.5 139 THR A C 1
ATOM 1066 O O . THR A 1 139 ? -3.174 30.547 15.062 1 97.5 139 THR A O 1
ATOM 1069 N N . THR A 1 140 ? -2.99 30.219 12.906 1 94.25 140 THR A N 1
ATOM 1070 C CA . THR A 1 140 ? -2.859 31.609 12.508 1 94.25 140 THR A CA 1
ATOM 1071 C C . THR A 1 140 ? -4.039 32.031 11.641 1 94.25 140 THR A C 1
ATOM 1073 O O . THR A 1 140 ? -4.777 31.203 11.125 1 94.25 140 THR A O 1
ATOM 1076 N N . ARG A 1 141 ? -4.242 33.344 11.461 1 91.69 141 ARG A N 1
ATOM 1077 C CA . ARG A 1 141 ? -5.359 33.875 10.68 1 91.69 141 ARG A CA 1
ATOM 1078 C C . ARG A 1 141 ? -5.055 33.812 9.188 1 91.69 141 ARG A C 1
ATOM 1080 O O . ARG A 1 141 ? -3.889 33.75 8.789 1 91.69 141 ARG A O 1
ATOM 1087 N N . GLY A 1 142 ? -6.148 33.719 8.336 1 93.31 142 GLY A N 1
ATOM 1088 C CA . GLY A 1 142 ? -5.961 33.938 6.914 1 93.31 142 GLY A CA 1
ATOM 1089 C C . GLY A 1 142 ? -6.441 32.781 6.059 1 93.31 142 GLY A C 1
ATOM 1090 O O . GLY A 1 142 ? -6.422 32.844 4.832 1 93.31 142 GLY A O 1
ATOM 1091 N N . CYS A 1 143 ? -6.816 31.688 6.66 1 95.5 143 CYS A N 1
ATOM 1092 C CA . CYS A 1 143 ? -7.371 30.578 5.891 1 95.5 143 CYS A CA 1
ATOM 1093 C C . CYS A 1 143 ? -8.18 29.641 6.785 1 95.5 143 CYS A C 1
ATOM 1095 O O . CYS A 1 143 ? -8.148 29.766 8.008 1 95.5 143 CYS A O 1
ATOM 1097 N N . ARG A 1 144 ? -8.984 28.766 6.211 1 96.25 144 ARG A N 1
ATOM 1098 C CA . ARG A 1 144 ? -9.812 27.828 6.961 1 96.25 144 ARG A CA 1
ATOM 1099 C C . ARG A 1 144 ? -9.109 26.484 7.117 1 96.25 144 ARG A C 1
ATOM 1101 O O . ARG A 1 144 ? -8.141 26.203 6.41 1 96.25 144 ARG A O 1
ATOM 1108 N N . GLY A 1 145 ? -9.625 25.719 8.062 1 96.62 145 GLY A N 1
ATOM 1109 C CA . GLY A 1 145 ? -9.164 24.344 8.219 1 96.62 145 GLY A CA 1
ATOM 1110 C C . GLY A 1 145 ? -9.953 23.344 7.395 1 96.62 145 GLY A C 1
ATOM 1111 O O . GLY A 1 145 ? -10.883 23.719 6.68 1 96.62 145 GLY A O 1
ATOM 1112 N N . VAL A 1 146 ? -9.492 22.141 7.379 1 97.69 146 VAL A N 1
ATOM 1113 C CA . VAL A 1 146 ? -10.172 21 6.781 1 97.69 146 VAL A CA 1
ATOM 1114 C C . VAL A 1 146 ? -10.367 19.906 7.832 1 97.69 146 VAL A C 1
ATOM 1116 O O . VAL A 1 146 ? -9.594 19.812 8.789 1 97.69 146 VAL A O 1
ATOM 1119 N N . ARG A 1 147 ? -11.469 19.172 7.629 1 97.38 147 ARG A N 1
ATOM 1120 C CA . ARG A 1 147 ? -11.844 18.219 8.68 1 97.38 147 ARG A CA 1
ATOM 1121 C C . ARG A 1 147 ? -12.461 16.969 8.086 1 97.38 147 ARG A C 1
ATOM 1123 O O . ARG A 1 147 ? -13.195 17.031 7.098 1 97.38 147 ARG A O 1
ATOM 1130 N N . CYS A 1 148 ? -12.109 15.852 8.586 1 98.12 148 CYS A N 1
ATOM 1131 C CA . CYS A 1 148 ? -12.742 14.562 8.352 1 98.12 148 CYS A CA 1
ATOM 1132 C C . CYS A 1 148 ? -12.914 13.797 9.664 1 98.12 148 CYS A C 1
ATOM 1134 O O . CYS A 1 148 ? -12.016 13.062 10.078 1 98.12 148 CYS A O 1
ATOM 1136 N N . ALA A 1 149 ? -14.102 13.945 10.273 1 97.31 149 ALA A N 1
ATOM 1137 C CA . ALA A 1 149 ? -14.297 13.375 11.609 1 97.31 149 ALA A CA 1
ATOM 1138 C C . ALA A 1 149 ? -15.555 12.508 11.656 1 97.31 149 ALA A C 1
ATOM 1140 O O . ALA A 1 149 ? -16.094 12.242 12.727 1 97.31 149 ALA A O 1
ATOM 1141 N N . ALA A 1 150 ? -16.047 12.117 10.461 1 96.69 150 ALA A N 1
ATOM 1142 C CA . ALA A 1 150 ? -17.203 11.219 10.414 1 96.69 150 ALA A CA 1
ATOM 1143 C C . ALA A 1 150 ? -16.812 9.805 10.852 1 96.69 150 ALA A C 1
ATOM 1145 O O . ALA A 1 150 ? -15.617 9.484 10.938 1 96.69 150 ALA A O 1
ATOM 1146 N N . ASP A 1 151 ? -17.797 8.977 11.211 1 96.31 151 ASP A N 1
ATOM 1147 C CA . ASP A 1 151 ? -17.547 7.598 11.625 1 96.31 151 ASP A CA 1
ATOM 1148 C C . ASP A 1 151 ? -17.328 6.691 10.414 1 96.31 151 ASP A C 1
ATOM 1150 O O . ASP A 1 151 ? -18.094 5.766 10.172 1 96.31 151 ASP A O 1
ATOM 1154 N N . ILE A 1 152 ? -16.25 6.879 9.781 1 97.94 152 ILE A N 1
ATOM 1155 C CA . ILE A 1 152 ? -15.938 6.129 8.57 1 97.94 152 ILE A CA 1
ATOM 1156 C C . ILE A 1 152 ? -15.68 4.664 8.914 1 97.94 152 ILE A C 1
ATOM 1158 O O . ILE A 1 152 ? -16.141 3.764 8.211 1 97.94 152 ILE A O 1
ATOM 1162 N N . VAL A 1 153 ? -14.984 4.379 10.008 1 97.06 153 VAL A N 1
ATOM 1163 C CA . VAL A 1 153 ? -14.664 3.002 10.367 1 97.06 153 VAL A CA 1
ATOM 1164 C C . VAL A 1 153 ? -15.945 2.24 10.695 1 97.06 153 VAL A C 1
ATOM 1166 O O . VAL A 1 153 ? -16.125 1.105 10.25 1 97.06 153 VAL A O 1
ATOM 1169 N N . GLY A 1 154 ? -16.844 2.867 11.398 1 96.5 154 GLY A N 1
ATOM 1170 C CA . GLY A 1 154 ? -18.109 2.24 11.758 1 96.5 154 GLY A CA 1
ATOM 1171 C C . GLY A 1 154 ? -19 1.963 10.555 1 96.5 154 GLY A C 1
ATOM 1172 O O . GLY A 1 154 ? -19.781 1.008 10.562 1 96.5 154 GLY A O 1
ATOM 1173 N N . GLN A 1 155 ? -18.828 2.744 9.469 1 97.81 155 GLN A N 1
ATOM 1174 C CA . GLN A 1 155 ? -19.703 2.627 8.305 1 97.81 155 GLN A CA 1
ATOM 1175 C C . GLN A 1 155 ? -18.969 2.01 7.121 1 97.81 155 GLN A C 1
ATOM 1177 O O . GLN A 1 155 ? -19.484 1.981 6.004 1 97.81 155 GLN A O 1
ATOM 1182 N N . CYS A 1 156 ? -17.828 1.523 7.355 1 97.88 156 CYS A N 1
ATOM 1183 C CA . CYS A 1 156 ? -16.969 1.034 6.285 1 97.88 156 CYS A CA 1
ATOM 1184 C C . CYS A 1 156 ? -17.625 -0.119 5.539 1 97.88 156 CYS A C 1
ATOM 1186 O O . CYS A 1 156 ? -18.047 -1.104 6.152 1 97.88 156 CYS A O 1
ATOM 1188 N N . PRO A 1 157 ? -17.703 0.021 4.176 1 96.62 157 PRO A N 1
ATOM 1189 C CA . PRO A 1 157 ? -18.188 -1.146 3.439 1 96.62 157 PRO A CA 1
ATOM 1190 C C . PRO A 1 157 ? -17.453 -2.428 3.799 1 96.62 157 PRO A C 1
ATOM 1192 O O . PRO A 1 157 ? -16.234 -2.4 3.994 1 96.62 157 PRO A O 1
ATOM 1195 N N . ALA A 1 158 ? -18.141 -3.533 3.795 1 92.62 158 ALA A N 1
ATOM 1196 C CA . ALA A 1 158 ? -17.594 -4.809 4.258 1 92.62 158 ALA A CA 1
ATOM 1197 C C . ALA A 1 158 ? -16.328 -5.172 3.5 1 92.62 158 ALA A C 1
ATOM 1199 O O . ALA A 1 158 ? -15.344 -5.629 4.098 1 92.62 158 ALA A O 1
ATOM 1200 N N . LYS A 1 159 ? -16.297 -4.887 2.207 1 91.06 159 LYS A N 1
ATOM 1201 C CA . LYS A 1 159 ? -15.188 -5.297 1.356 1 91.06 159 LYS A CA 1
ATOM 1202 C C . LYS A 1 159 ? -13.938 -4.477 1.658 1 91.06 159 LYS A C 1
ATOM 1204 O O . LYS A 1 159 ? -12.828 -4.875 1.304 1 91.06 159 LYS A O 1
ATOM 1209 N N . LEU A 1 160 ? -14.102 -3.316 2.357 1 94.06 160 LEU A N 1
ATOM 1210 C CA . LEU A 1 160 ? -12.961 -2.43 2.582 1 94.06 160 LEU A CA 1
ATOM 1211 C C . LEU A 1 160 ? -12.5 -2.5 4.031 1 94.06 160 LEU A C 1
ATOM 1213 O O . LEU A 1 160 ? -11.484 -1.897 4.391 1 94.06 160 LEU A O 1
ATOM 1217 N N . LYS A 1 161 ? -13.273 -3.283 4.824 1 91.81 161 LYS A N 1
ATOM 1218 C CA . LYS A 1 161 ? -12.906 -3.355 6.234 1 91.81 161 LYS A CA 1
ATOM 1219 C C . LYS A 1 161 ? -11.523 -3.98 6.41 1 91.81 161 LYS A C 1
ATOM 1221 O O . LYS A 1 161 ? -11.211 -5 5.789 1 91.81 161 LYS A O 1
ATOM 1226 N N . ALA A 1 162 ? -10.656 -3.256 7.133 1 87.5 162 ALA A N 1
ATOM 1227 C CA . ALA A 1 162 ? -9.328 -3.768 7.445 1 87.5 162 ALA A CA 1
ATOM 1228 C C . ALA A 1 162 ? -9.336 -4.531 8.766 1 87.5 162 ALA A C 1
ATOM 1230 O O . ALA A 1 162 ? -9.93 -4.082 9.75 1 87.5 162 ALA A O 1
ATOM 1231 N N . PRO A 1 163 ? -8.508 -5.656 8.648 1 74.44 163 PRO A N 1
ATOM 1232 C CA . PRO A 1 163 ? -8.383 -6.359 9.93 1 74.44 163 PRO A CA 1
ATOM 1233 C C . PRO A 1 163 ? -7.66 -5.531 10.992 1 74.44 163 PRO A C 1
ATOM 1235 O O . PRO A 1 163 ? -6.652 -4.879 10.695 1 74.44 163 PRO A O 1
ATOM 1238 N N . GLY A 1 164 ? -8.18 -5.094 12.117 1 71.81 164 GLY A N 1
ATOM 1239 C CA . GLY A 1 164 ? -7.555 -4.383 13.227 1 71.81 164 GLY A CA 1
ATOM 1240 C C . GLY A 1 164 ? -7.98 -2.93 13.32 1 71.81 164 GLY A C 1
ATOM 1241 O O . GLY A 1 164 ? -7.52 -2.197 14.195 1 71.81 164 GLY A O 1
ATOM 1242 N N . GLY A 1 165 ? -8.594 -2.582 12.344 1 83.5 165 GLY A N 1
ATOM 1243 C CA . GLY A 1 165 ? -9.125 -1.232 12.422 1 83.5 165 GLY A CA 1
ATOM 1244 C C . GLY A 1 165 ? -8.852 -0.406 11.18 1 83.5 165 GLY A C 1
ATOM 1245 O O . GLY A 1 165 ? -7.922 -0.702 10.422 1 83.5 165 GLY A O 1
ATOM 1246 N N . GLY A 1 166 ? -9.688 0.455 10.82 1 94.19 166 GLY A N 1
ATOM 1247 C CA . GLY A 1 166 ? -9.609 1.336 9.664 1 94.19 166 GLY A CA 1
ATOM 1248 C C . GLY A 1 166 ? -10.484 0.881 8.516 1 94.19 166 GLY A C 1
ATOM 1249 O O . GLY A 1 166 ? -11.273 -0.06 8.656 1 94.19 166 GLY A O 1
ATOM 1250 N N . CYS A 1 167 ? -10.445 1.61 7.496 1 97.06 167 CYS A N 1
ATOM 1251 C CA . CYS A 1 167 ? -11.164 1.354 6.254 1 97.06 167 CYS A CA 1
ATOM 1252 C C . CYS A 1 167 ? -10.242 1.504 5.051 1 97.06 167 CYS A C 1
ATOM 1254 O O . CYS A 1 167 ? -9.742 2.598 4.777 1 97.06 167 CYS A O 1
ATOM 1256 N N . ASN A 1 168 ? -9.977 0.408 4.336 1 95 168 ASN A N 1
ATOM 1257 C CA . ASN A 1 168 ? -9.094 0.447 3.178 1 95 168 ASN A CA 1
ATOM 1258 C C . ASN A 1 168 ? -9.719 1.223 2.021 1 95 168 ASN A C 1
ATOM 1260 O O . ASN A 1 168 ? -10.938 1.408 1.979 1 95 168 ASN A O 1
ATOM 1264 N N . ASP A 1 169 ? -8.828 1.681 1.131 1 95.31 169 ASP A N 1
ATOM 1265 C CA . ASP A 1 169 ? -9.312 2.166 -0.159 1 95.31 169 ASP A CA 1
ATOM 1266 C C . ASP A 1 169 ? -9.5 1.016 -1.145 1 95.31 169 ASP A C 1
ATOM 1268 O O . ASP A 1 169 ? -8.945 -0.069 -0.953 1 95.31 169 ASP A O 1
ATOM 1272 N N . ALA A 1 170 ? -10.289 1.317 -2.182 1 94.56 170 ALA A N 1
ATOM 1273 C CA . ALA A 1 170 ? -10.633 0.272 -3.141 1 94.56 170 ALA A CA 1
ATOM 1274 C C . ALA A 1 170 ? -9.406 -0.193 -3.91 1 94.56 170 ALA A C 1
ATOM 1276 O O . ALA A 1 170 ? -9.289 -1.37 -4.262 1 94.56 170 ALA A O 1
ATOM 1277 N N . CYS A 1 171 ? -8.508 0.69 -4.195 1 92.62 171 CYS A N 1
ATOM 1278 C CA . CYS A 1 171 ? -7.316 0.295 -4.938 1 92.62 171 CYS A CA 1
ATOM 1279 C C . CYS A 1 171 ? -6.5 -0.726 -4.156 1 92.62 171 CYS A C 1
ATOM 1281 O O . CYS A 1 171 ? -6.027 -1.713 -4.719 1 92.62 171 CYS A O 1
ATOM 1283 N N . THR A 1 172 ? -6.32 -0.439 -2.869 1 90.25 172 THR A N 1
ATOM 1284 C CA . THR A 1 172 ? -5.586 -1.366 -2.016 1 90.25 172 THR A CA 1
ATOM 1285 C C . THR A 1 172 ? -6.227 -2.75 -2.045 1 90.25 172 THR A C 1
ATOM 1287 O O . THR A 1 172 ? -5.523 -3.764 -2.076 1 90.25 172 THR A O 1
ATOM 1290 N N . VAL A 1 173 ? -7.504 -2.822 -2.098 1 89.69 173 VAL A N 1
ATOM 1291 C CA . VAL A 1 173 ? -8.227 -4.082 -1.955 1 89.69 173 VAL A CA 1
ATOM 1292 C C . VAL A 1 173 ? -8.266 -4.809 -3.297 1 89.69 173 VAL A C 1
ATOM 1294 O O . VAL A 1 173 ? -7.961 -6 -3.373 1 89.69 173 VAL A O 1
ATOM 1297 N N . PHE A 1 174 ? -8.562 -4.086 -4.367 1 88.44 174 PHE A N 1
ATOM 1298 C CA . PHE A 1 174 ? -8.914 -4.762 -5.609 1 88.44 174 PHE A CA 1
ATOM 1299 C C . PHE A 1 174 ? -7.758 -4.715 -6.598 1 88.44 174 PHE A C 1
ATOM 1301 O O . PHE A 1 174 ? -7.672 -5.547 -7.504 1 88.44 174 PHE A O 1
ATOM 1308 N N . GLN A 1 175 ? -6.934 -3.693 -6.539 1 89.19 175 GLN A N 1
ATOM 1309 C CA . GLN A 1 175 ? -5.719 -3.535 -7.328 1 89.19 175 GLN A CA 1
ATOM 1310 C C . GLN A 1 175 ? -6.027 -3.564 -8.82 1 89.19 175 GLN A C 1
ATOM 1312 O O . GLN A 1 175 ? -5.301 -4.188 -9.602 1 89.19 175 GLN A O 1
ATOM 1317 N N . THR A 1 176 ? -7.168 -2.988 -9.211 1 87.19 176 THR A N 1
ATOM 1318 C CA . THR A 1 176 ? -7.512 -2.852 -10.625 1 87.19 176 THR A CA 1
ATOM 1319 C C . THR A 1 176 ? -7.344 -1.408 -11.086 1 87.19 176 THR A C 1
ATOM 1321 O O . THR A 1 176 ? -7.352 -0.484 -10.266 1 87.19 176 THR A O 1
ATOM 1324 N N . SER A 1 177 ? -7.27 -1.262 -12.359 1 86.56 177 SER A N 1
ATOM 1325 C CA . SER A 1 177 ? -7.109 0.07 -12.938 1 86.56 177 SER A CA 1
ATOM 1326 C C . SER A 1 177 ? -8.289 0.971 -12.578 1 86.56 177 SER A C 1
ATOM 1328 O O . SER A 1 177 ? -8.117 2.176 -12.383 1 86.56 177 SER A O 1
ATOM 1330 N N . GLU A 1 178 ? -9.461 0.365 -12.469 1 89.69 178 GLU A N 1
ATOM 1331 C CA . GLU A 1 178 ? -10.656 1.119 -12.117 1 89.69 178 GLU A CA 1
ATOM 1332 C C . GLU A 1 178 ? -10.484 1.838 -10.781 1 89.69 178 GLU A C 1
ATOM 1334 O O . GLU A 1 178 ? -10.836 3.012 -10.656 1 89.69 178 GLU A O 1
ATOM 1339 N N . TYR A 1 179 ? -9.852 1.236 -9.859 1 91.88 179 TYR A N 1
ATOM 1340 C CA . TYR A 1 179 ? -9.797 1.771 -8.5 1 91.88 179 TYR A CA 1
ATOM 1341 C C . TYR A 1 179 ? -8.453 2.445 -8.234 1 91.88 179 TYR A C 1
ATOM 1343 O O . TYR A 1 179 ? -8.352 3.303 -7.352 1 91.88 179 TYR A O 1
ATOM 1351 N N . CYS A 1 180 ? -7.441 2.18 -9.07 1 90.5 180 CYS A N 1
ATOM 1352 C CA . CYS A 1 180 ? -6.094 2.684 -8.812 1 90.5 180 CYS A CA 1
ATOM 1353 C C . CYS A 1 180 ? -5.742 3.805 -9.781 1 90.5 180 CYS A C 1
ATOM 1355 O O . CYS A 1 180 ? -4.695 4.445 -9.641 1 90.5 180 CYS A O 1
ATOM 1357 N N . CYS A 1 181 ? -6.59 4.016 -10.805 1 90.38 181 CYS A N 1
ATOM 1358 C CA . CYS A 1 181 ? -6.441 5.086 -11.781 1 90.38 181 CYS A CA 1
ATOM 1359 C C . CYS A 1 181 ? -5.16 4.918 -12.586 1 90.38 181 CYS A C 1
ATOM 1361 O O . CYS A 1 181 ? -4.461 5.895 -12.867 1 90.38 181 CYS A O 1
ATOM 1363 N N . THR A 1 182 ? -4.773 3.709 -12.953 1 86.12 182 THR A N 1
ATOM 1364 C CA . THR A 1 182 ? -3.492 3.479 -13.609 1 86.12 182 THR A CA 1
ATOM 1365 C C . THR A 1 182 ? -3.621 3.674 -15.125 1 86.12 182 THR A C 1
ATOM 1367 O O . THR A 1 182 ? -2.619 3.688 -15.836 1 86.12 182 THR A O 1
ATOM 1370 N N . THR A 1 183 ? -4.785 3.896 -15.719 1 80.69 183 THR A N 1
ATOM 1371 C CA . THR A 1 183 ? -4.949 4.145 -17.141 1 80.69 183 THR A CA 1
ATOM 1372 C C . THR A 1 183 ? -5.219 5.625 -17.406 1 80.69 183 THR A C 1
ATOM 1374 O O . THR A 1 183 ? -5.379 6.035 -18.562 1 80.69 183 THR A O 1
ATOM 1377 N N . GLY A 1 184 ? -5.078 6.48 -16.391 1 73.06 184 GLY A N 1
ATOM 1378 C CA . GLY A 1 184 ? -5.199 7.926 -16.5 1 73.06 184 GLY A CA 1
ATOM 1379 C C . GLY A 1 184 ? -6.633 8.398 -16.625 1 73.06 184 GLY A C 1
ATOM 1380 O O . GLY A 1 184 ? -6.887 9.57 -16.891 1 73.06 184 GLY A O 1
ATOM 1381 N N . LYS A 1 185 ? -7.555 7.625 -16.766 1 79.19 185 LYS A N 1
ATOM 1382 C CA . LYS A 1 185 ? -8.961 8.008 -16.781 1 79.19 185 LYS A CA 1
ATOM 1383 C C . LYS A 1 185 ? -9.742 7.289 -15.688 1 79.19 185 LYS A C 1
ATOM 1385 O O . LYS A 1 185 ? -10.023 6.094 -15.797 1 79.19 185 LYS A O 1
ATOM 1390 N N . CYS A 1 186 ? -9.734 8.078 -14.484 1 87.44 186 CYS A N 1
ATOM 1391 C CA . CYS A 1 186 ? -10.578 7.445 -13.469 1 87.44 186 CYS A CA 1
ATOM 1392 C C . CYS A 1 186 ? -11.57 8.445 -12.891 1 87.44 186 CYS A C 1
ATOM 1394 O O . CYS A 1 186 ? -11.297 9.641 -12.844 1 87.44 186 CYS A O 1
ATOM 1396 N N . GLY A 1 187 ? -12.773 7.957 -12.695 1 92.06 187 GLY A N 1
ATOM 1397 C CA . GLY A 1 187 ? -13.812 8.711 -12.023 1 92.06 187 GLY A CA 1
ATOM 1398 C C . GLY A 1 187 ? -14.188 8.141 -10.664 1 92.06 187 GLY A C 1
ATOM 1399 O O . GLY A 1 187 ? -13.578 7.172 -10.211 1 92.06 187 GLY A O 1
ATOM 1400 N N . PRO A 1 188 ? -15.094 8.922 -10.031 1 95.88 188 PRO A N 1
ATOM 1401 C CA . PRO A 1 188 ? -15.547 8.391 -8.742 1 95.88 188 PRO A CA 1
ATOM 1402 C C . PRO A 1 188 ? -16.188 7.004 -8.867 1 95.88 188 PRO A C 1
ATOM 1404 O O . PRO A 1 188 ? -16.859 6.719 -9.859 1 95.88 188 PRO A O 1
ATOM 1407 N N . THR A 1 189 ? -15.93 6.172 -7.984 1 97 189 THR A N 1
ATOM 1408 C CA . THR A 1 189 ? -16.562 4.859 -7.844 1 97 189 THR A CA 1
ATOM 1409 C C . THR A 1 189 ? -17.5 4.84 -6.648 1 97 189 THR A C 1
ATOM 1411 O O . THR A 1 189 ? -17.609 5.824 -5.914 1 97 189 THR A O 1
ATOM 1414 N N . GLU A 1 190 ? -18.188 3.688 -6.461 1 97.56 190 GLU A N 1
ATOM 1415 C CA . GLU A 1 190 ? -19.047 3.557 -5.293 1 97.56 190 GLU A CA 1
ATOM 1416 C C . GLU A 1 190 ? -18.25 3.707 -3.998 1 97.56 190 GLU A C 1
ATOM 1418 O O . GLU A 1 190 ? -18.75 4.277 -3.023 1 97.56 190 GLU A O 1
ATOM 1423 N N . TYR A 1 191 ? -17.062 3.348 -3.984 1 97.88 191 TYR A N 1
ATOM 1424 C CA . TYR A 1 191 ? -16.266 3.379 -2.768 1 97.88 191 TYR A CA 1
ATOM 1425 C C . TYR A 1 191 ? -15.734 4.781 -2.5 1 97.88 191 TYR A C 1
ATOM 1427 O O . TYR A 1 191 ? -15.75 5.254 -1.361 1 97.88 191 TYR A O 1
ATOM 1435 N N . SER A 1 192 ? -15.203 5.426 -3.605 1 98.06 192 SER A N 1
ATOM 1436 C CA . SER A 1 192 ? -14.742 6.793 -3.383 1 98.06 192 SER A CA 1
ATOM 1437 C C . SER A 1 192 ? -15.906 7.715 -3.027 1 98.06 192 SER A C 1
ATOM 1439 O O . SER A 1 192 ? -15.742 8.656 -2.25 1 98.06 192 SER A O 1
ATOM 1441 N N . ARG A 1 193 ? -17.094 7.438 -3.518 1 98.38 193 ARG A N 1
ATOM 1442 C CA . ARG A 1 193 ? -18.281 8.219 -3.16 1 98.38 193 ARG A CA 1
ATOM 1443 C C . ARG A 1 193 ? -18.641 8.016 -1.693 1 98.38 193 ARG A C 1
ATOM 1445 O O . ARG A 1 193 ? -19.094 8.945 -1.024 1 98.38 193 ARG A O 1
ATOM 1452 N N . PHE A 1 194 ? -18.516 6.785 -1.237 1 98.75 194 PHE A N 1
ATOM 1453 C CA . PHE A 1 194 ? -18.719 6.5 0.176 1 98.75 194 PHE A CA 1
ATOM 1454 C C . PHE A 1 194 ? -17.875 7.41 1.048 1 98.75 194 PHE A C 1
ATOM 1456 O O . PHE A 1 194 ? -18.375 8.062 1.962 1 98.75 194 PHE A O 1
ATOM 1463 N N . PHE A 1 195 ? -16.516 7.566 0.771 1 98.69 195 PHE A N 1
ATOM 1464 C CA . PHE A 1 195 ? -15.609 8.406 1.545 1 98.69 195 PHE A CA 1
ATOM 1465 C C . PHE A 1 195 ? -15.984 9.875 1.403 1 98.69 195 PHE A C 1
ATOM 1467 O O . PHE A 1 195 ? -16 10.617 2.391 1 98.69 195 PHE A O 1
ATOM 1474 N N . LYS A 1 196 ? -16.297 10.273 0.189 1 98.44 196 LYS A N 1
ATOM 1475 C CA . LYS A 1 196 ? -16.578 11.68 -0.097 1 98.44 196 LYS A CA 1
ATOM 1476 C C . LYS A 1 196 ? -17.844 12.148 0.605 1 98.44 196 LYS A C 1
ATOM 1478 O O . LYS A 1 196 ? -17.906 13.266 1.112 1 98.44 196 LYS A O 1
ATOM 1483 N N . ARG A 1 197 ? -18.828 11.273 0.661 1 98.31 197 ARG A N 1
ATOM 1484 C CA . ARG A 1 197 ? -20.078 11.602 1.328 1 98.31 197 ARG A CA 1
ATOM 1485 C C . ARG A 1 197 ? -19.859 11.875 2.812 1 98.31 197 ARG A C 1
ATOM 1487 O O . ARG A 1 197 ? -20.438 12.805 3.373 1 98.31 197 ARG A O 1
ATOM 1494 N N . LEU A 1 198 ? -19.016 11.172 3.4 1 98.5 198 LEU A N 1
ATOM 1495 C CA . LEU A 1 198 ? -18.812 11.273 4.84 1 98.5 198 LEU A CA 1
ATOM 1496 C C . LEU A 1 198 ? -17.797 12.359 5.168 1 98.5 198 LEU A C 1
ATOM 1498 O O . LEU A 1 198 ? -17.859 12.969 6.234 1 98.5 198 LEU A O 1
ATOM 1502 N N . CYS A 1 199 ? -16.891 12.594 4.246 1 98.25 199 CYS A N 1
ATOM 1503 C CA . CYS A 1 199 ? -15.867 13.633 4.422 1 98.25 199 CYS A CA 1
ATOM 1504 C C . CYS A 1 199 ? -15.711 14.461 3.15 1 98.25 199 CYS A C 1
ATOM 1506 O O . CYS A 1 199 ? -14.727 14.305 2.424 1 98.25 199 CYS A O 1
ATOM 1508 N N . PRO A 1 200 ? -16.531 15.414 2.998 1 97.56 200 PRO A N 1
ATOM 1509 C CA . PRO A 1 200 ? -16.516 16.188 1.757 1 97.56 200 PRO A CA 1
ATOM 1510 C C . PRO A 1 200 ? -15.258 17.047 1.609 1 97.56 200 PRO A C 1
ATOM 1512 O O . PRO A 1 200 ? -14.891 17.422 0.495 1 97.56 200 PRO A O 1
ATOM 1515 N N . ASP A 1 201 ? -14.516 17.281 2.754 1 96.25 201 ASP A N 1
ATOM 1516 C CA . ASP A 1 201 ? -13.32 18.109 2.719 1 96.25 201 ASP A CA 1
ATOM 1517 C C . ASP A 1 201 ? -12.078 17.281 2.41 1 96.25 201 ASP A C 1
ATOM 1519 O O . ASP A 1 201 ? -10.969 17.828 2.354 1 96.25 201 ASP A O 1
ATOM 1523 N N . ALA A 1 202 ? -12.234 16.016 2.227 1 98.5 202 ALA A N 1
ATOM 1524 C CA . ALA A 1 202 ? -11.07 15.156 2.025 1 98.5 202 ALA A CA 1
ATOM 1525 C C . ALA A 1 202 ? -11.055 14.57 0.615 1 98.5 202 ALA A C 1
ATOM 1527 O O . ALA A 1 202 ? -12.117 14.312 0.033 1 98.5 202 ALA A O 1
ATOM 1528 N N . PHE A 1 203 ? -9.867 14.398 0.046 1 98.12 203 PHE A N 1
ATOM 1529 C CA . PHE A 1 203 ? -9.734 13.633 -1.188 1 98.12 203 PHE A CA 1
ATOM 1530 C C . PHE A 1 203 ? -10.172 12.188 -0.975 1 98.12 203 PHE A C 1
ATOM 1532 O O . PHE A 1 203 ? -9.883 11.594 0.064 1 98.12 203 PHE A O 1
ATOM 1539 N N . SER A 1 204 ? -10.867 11.703 -1.991 1 97.88 204 SER A N 1
ATOM 1540 C CA . SER A 1 204 ? -11.383 10.352 -1.835 1 97.88 204 SER A CA 1
ATOM 1541 C C . SER A 1 204 ? -10.82 9.414 -2.898 1 97.88 204 SER A C 1
ATOM 1543 O O . SER A 1 204 ? -10.938 8.195 -2.781 1 97.88 204 SER A O 1
ATOM 1545 N N . TYR A 1 205 ? -10.289 9.891 -3.986 1 95.25 205 TYR A N 1
ATOM 1546 C CA . TYR A 1 205 ? -9.578 9.148 -5.02 1 95.25 205 TYR A CA 1
ATOM 1547 C C . TYR A 1 205 ? -8.617 10.055 -5.781 1 95.25 205 TYR A C 1
ATOM 1549 O O . TYR A 1 205 ? -8.633 11.281 -5.602 1 95.25 205 TYR A O 1
ATOM 1557 N N . VAL A 1 206 ? -7.707 9.57 -6.582 1 91.94 206 VAL A N 1
ATOM 1558 C CA . VAL A 1 206 ? -6.523 10.227 -7.129 1 91.94 206 VAL A CA 1
ATOM 1559 C C . VAL A 1 206 ? -6.941 11.445 -7.949 1 91.94 206 VAL A C 1
ATOM 1561 O O . VAL A 1 206 ? -6.34 12.516 -7.828 1 91.94 206 VAL A O 1
ATOM 1564 N N . LEU A 1 207 ? -7.93 11.445 -8.789 1 90.75 207 LEU A N 1
ATOM 1565 C CA . LEU A 1 207 ? -8.32 12.555 -9.656 1 90.75 207 LEU A CA 1
ATOM 1566 C C . LEU A 1 207 ? -9.57 13.25 -9.125 1 90.75 207 LEU A C 1
ATOM 1568 O O . LEU A 1 207 ? -10.359 13.789 -9.898 1 90.75 207 LEU A O 1
ATOM 1572 N N . ASP A 1 208 ? -9.75 13.141 -7.816 1 94.25 208 ASP A N 1
ATOM 1573 C CA . ASP A 1 208 ? -10.875 13.797 -7.148 1 94.25 208 ASP A CA 1
ATOM 1574 C C . ASP A 1 208 ? -10.836 15.305 -7.367 1 94.25 208 ASP A C 1
ATOM 1576 O O . ASP A 1 208 ? -9.773 15.875 -7.625 1 94.25 208 ASP A O 1
ATOM 1580 N N . LYS A 1 209 ? -12.055 15.891 -7.277 1 91.19 209 LYS A N 1
ATOM 1581 C CA . LYS A 1 209 ? -12.094 17.344 -7.285 1 91.19 209 LYS A CA 1
ATOM 1582 C C . LYS A 1 209 ? -11.258 17.922 -6.145 1 91.19 209 LYS A C 1
ATOM 1584 O O . LYS A 1 209 ? -11.344 17.453 -5.008 1 91.19 209 LYS A O 1
ATOM 1589 N N . PRO A 1 210 ? -10.547 18.891 -6.484 1 87.94 210 PRO A N 1
ATOM 1590 C CA . PRO A 1 210 ? -9.641 19.422 -5.461 1 87.94 210 PRO A CA 1
ATOM 1591 C C . PRO A 1 210 ? -10.383 20 -4.258 1 87.94 210 PRO A C 1
ATOM 1593 O O . PRO A 1 210 ? -11.383 20.703 -4.418 1 87.94 210 PRO A O 1
ATOM 1596 N N . THR A 1 211 ? -9.898 19.672 -3.082 1 91.81 211 THR A N 1
ATOM 1597 C CA . THR A 1 211 ? -10.367 20.234 -1.819 1 91.81 211 THR A CA 1
ATOM 1598 C C . THR A 1 211 ? -9.211 20.812 -1.023 1 91.81 211 THR A C 1
ATOM 1600 O O . THR A 1 211 ? -9.32 21.031 0.186 1 91.81 211 THR A O 1
ATOM 1603 N N . THR A 1 212 ? -8.203 21.109 -1.699 1 97.75 212 THR A N 1
ATOM 1604 C CA . THR A 1 212 ? -7.023 21.75 -1.12 1 97.75 212 THR A CA 1
ATOM 1605 C C . THR A 1 212 ? -7.324 23.203 -0.748 1 97.75 212 THR A C 1
ATOM 1607 O O . THR A 1 212 ? -7.938 23.938 -1.525 1 97.75 212 THR A O 1
ATOM 1610 N N . VAL A 1 213 ? -6.922 23.594 0.453 1 98.19 213 VAL A N 1
ATOM 1611 C CA . VAL A 1 213 ? -7.094 24.953 0.939 1 98.19 213 VAL A CA 1
ATOM 1612 C C . VAL A 1 213 ? -5.777 25.719 0.812 1 98.19 213 VAL A C 1
ATOM 1614 O O . VAL A 1 213 ? -4.707 25.172 1.095 1 98.19 213 VAL A O 1
ATOM 1617 N N . THR A 1 214 ? -5.91 26.953 0.37 1 97.88 214 THR A N 1
ATOM 1618 C CA . THR A 1 214 ? -4.762 27.828 0.267 1 97.88 214 THR A CA 1
ATOM 1619 C C . THR A 1 214 ? -4.66 28.734 1.497 1 97.88 214 THR A C 1
ATOM 1621 O O . THR A 1 214 ? -5.645 29.359 1.9 1 97.88 214 THR A O 1
ATOM 1624 N N . CYS A 1 215 ? -3.512 28.781 2.121 1 97.94 215 CYS A N 1
ATOM 1625 C CA . CYS A 1 215 ? -3.23 29.609 3.285 1 97.94 215 CYS A CA 1
ATOM 1626 C C . CYS A 1 215 ? -2.037 30.516 3.029 1 97.94 215 CYS A C 1
ATOM 1628 O O . CYS A 1 215 ? -1.229 30.25 2.139 1 97.94 215 CYS A O 1
ATOM 1630 N N . PRO A 1 216 ? -1.976 31.719 3.793 1 96.44 216 PRO A N 1
ATOM 1631 C CA . PRO A 1 216 ? -0.749 32.5 3.703 1 96.44 216 PRO A CA 1
ATOM 1632 C C . PRO A 1 216 ? 0.504 31.703 4.023 1 96.44 216 PRO A C 1
ATOM 1634 O O . PRO A 1 216 ? 0.474 30.828 4.895 1 96.44 216 PRO A O 1
ATOM 1637 N N . GLY A 1 217 ? 1.519 32.125 3.258 1 93.25 217 GLY A N 1
ATOM 1638 C CA . GLY A 1 217 ? 2.797 31.5 3.564 1 93.25 217 GLY A CA 1
ATOM 1639 C C . GLY A 1 217 ? 3.268 31.766 4.98 1 93.25 217 GLY A C 1
ATOM 1640 O O . GLY A 1 217 ? 2.941 32.812 5.562 1 93.25 217 GLY A O 1
ATOM 1641 N N . SER A 1 218 ? 3.664 30.891 5.816 1 85.88 218 SER A N 1
ATOM 1642 C CA . SER A 1 218 ? 4.191 30.953 7.176 1 85.88 218 SER A CA 1
ATOM 1643 C C . SER A 1 218 ? 3.09 30.734 8.211 1 85.88 218 SER A C 1
ATOM 1645 O O . SER A 1 218 ? 3.223 31.141 9.367 1 85.88 218 SER A O 1
ATOM 1647 N N . SER A 1 219 ? 1.959 30.281 7.723 1 96.44 219 SER A N 1
ATOM 1648 C CA . SER A 1 219 ? 0.929 29.859 8.672 1 96.44 219 SER A CA 1
ATOM 1649 C C . SER A 1 219 ? 1.429 28.75 9.578 1 96.44 219 SER A C 1
ATOM 1651 O O . SER A 1 219 ? 2.377 28.031 9.234 1 96.44 219 SER A O 1
ATOM 1653 N N . ASN A 1 220 ? 0.879 28.75 10.742 1 98.44 220 ASN A N 1
ATOM 1654 C CA . ASN A 1 220 ? 1.056 27.609 11.648 1 98.44 220 ASN A CA 1
ATOM 1655 C C . ASN A 1 220 ? -0.201 26.75 11.727 1 98.44 220 ASN A C 1
ATOM 1657 O O . ASN A 1 220 ? -1.289 27.203 11.359 1 98.44 220 ASN A O 1
ATOM 1661 N N . TYR A 1 221 ? -0.01 25.531 12.164 1 98.62 221 TYR A N 1
ATOM 1662 C CA . TYR A 1 221 ? -1.127 24.594 12.023 1 98.62 221 TYR A CA 1
ATOM 1663 C C . TYR A 1 221 ? -1.253 23.703 13.258 1 98.62 221 TYR A C 1
ATOM 1665 O O . TYR A 1 221 ? -0.299 23.562 14.023 1 98.62 221 TYR A O 1
ATOM 1673 N N . ARG A 1 222 ? -2.432 23.188 13.398 1 98.75 222 ARG A N 1
ATOM 1674 C CA . ARG A 1 222 ? -2.705 22.094 14.328 1 98.75 222 ARG A CA 1
ATOM 1675 C C . ARG A 1 222 ? -3.352 20.922 13.617 1 98.75 222 ARG A C 1
ATOM 1677 O O . ARG A 1 222 ? -4.262 21.094 12.797 1 98.75 222 ARG A O 1
ATOM 1684 N N . VAL A 1 223 ? -2.781 19.781 13.812 1 98.88 223 VAL A N 1
ATOM 1685 C CA . VAL A 1 223 ? -3.395 18.516 13.391 1 98.88 223 VAL A CA 1
ATOM 1686 C C . VAL A 1 223 ? -3.92 17.766 14.609 1 98.88 223 VAL A C 1
ATOM 1688 O O . VAL A 1 223 ? -3.145 17.359 15.477 1 98.88 223 VAL A O 1
ATOM 1691 N N . THR A 1 224 ? -5.234 17.594 14.641 1 98.88 224 THR A N 1
ATOM 1692 C CA . THR A 1 224 ? -5.855 16.938 15.781 1 98.88 224 THR A CA 1
ATOM 1693 C C . THR A 1 224 ? -6.422 15.578 15.383 1 98.88 224 THR A C 1
ATOM 1695 O O . THR A 1 224 ? -7.25 15.484 14.477 1 98.88 224 THR A O 1
ATOM 1698 N N . PHE A 1 225 ? -5.965 14.547 16.109 1 98.81 225 PHE A N 1
ATOM 1699 C CA . PHE A 1 225 ? -6.559 13.227 15.969 1 98.81 225 PHE A CA 1
ATOM 1700 C C . PHE A 1 225 ? -7.754 13.07 16.906 1 98.81 225 PHE A C 1
ATOM 1702 O O . PHE A 1 225 ? -7.648 13.344 18.109 1 98.81 225 PHE A O 1
ATOM 1709 N N . CYS A 1 226 ? -8.906 12.602 16.375 1 98.19 226 CYS A N 1
ATOM 1710 C CA . CYS A 1 226 ? -10.164 12.445 17.078 1 98.19 226 CYS A CA 1
ATOM 1711 C C . CYS A 1 226 ? -10.656 13.781 17.625 1 98.19 226 CYS A C 1
ATOM 1713 O O . CYS A 1 226 ? -10.953 13.898 18.812 1 98.19 226 CYS A O 1
ATOM 1715 N N . PRO A 1 227 ? -10.828 14.703 16.594 1 97.69 227 PRO A N 1
ATOM 1716 C CA . PRO A 1 227 ? -11.297 16 17.062 1 97.69 227 PRO A CA 1
ATOM 1717 C C . PRO A 1 227 ? -12.703 15.945 17.656 1 97.69 227 PRO A C 1
ATOM 1719 O O . PRO A 1 227 ? -13.539 15.148 17.203 1 97.69 227 PRO A O 1
ATOM 1722 N N . THR A 1 228 ? -12.875 16.641 18.734 1 86.25 228 THR A N 1
ATOM 1723 C CA . THR A 1 228 ? -14.203 16.75 19.328 1 86.25 228 THR A CA 1
ATOM 1724 C C . THR A 1 228 ? -15.031 17.812 18.609 1 86.25 228 THR A C 1
ATOM 1726 O O . THR A 1 228 ? -14.492 18.625 17.875 1 86.25 228 THR A O 1
ATOM 1729 N N . ALA A 1 229 ? -16.391 17.625 18.781 1 69.81 229 ALA A N 1
ATOM 1730 C CA . ALA A 1 229 ? -17.312 18.594 18.172 1 69.81 229 ALA A CA 1
ATOM 1731 C C . ALA A 1 229 ? -16.938 20.016 18.547 1 69.81 229 ALA A C 1
ATOM 1733 O O . ALA A 1 229 ? -17.156 20.953 17.766 1 69.81 229 ALA A O 1
ATOM 1734 N N . LEU A 1 230 ? -16.375 20.297 19.656 1 52.44 230 LEU A N 1
ATOM 1735 C CA . LEU A 1 230 ? -16.109 21.641 20.156 1 52.44 230 LEU A CA 1
AT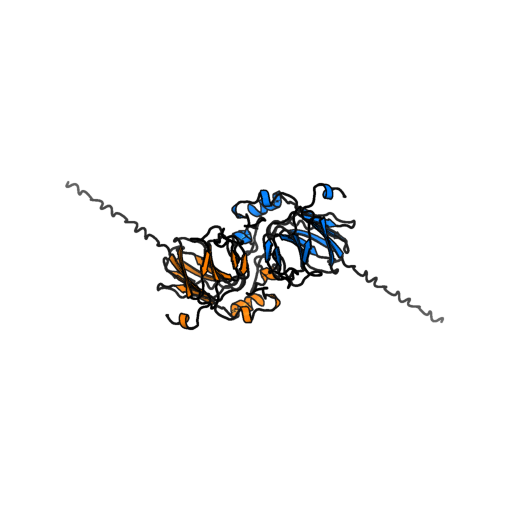OM 1736 C C . LEU A 1 230 ? -14.977 22.297 19.391 1 52.44 230 LEU A C 1
ATOM 1738 O O . LEU A 1 230 ? -14.859 23.531 19.375 1 52.44 230 LEU A O 1
ATOM 1742 N N . GLU A 1 231 ? -14.078 21.594 18.953 1 52.31 231 GLU A N 1
ATOM 1743 C CA . GLU A 1 231 ? -12.922 22.234 18.344 1 52.31 231 GLU A CA 1
ATOM 1744 C C . GLU A 1 231 ? -13.297 22.891 17.016 1 52.31 231 GLU A C 1
ATOM 1746 O O . GLU A 1 231 ? -12.477 23.562 16.391 1 52.31 231 GLU A O 1
ATOM 1751 N N . LEU A 1 232 ? -14.508 22.75 16.609 1 49.06 232 LEU A N 1
ATOM 1752 C CA . LEU A 1 232 ? -14.992 23.406 15.398 1 49.06 232 LEU A CA 1
ATOM 1753 C C . LEU A 1 232 ? -15.039 24.922 15.586 1 49.06 232 LEU A C 1
ATOM 1755 O O . LEU A 1 232 ? -15.031 25.672 14.609 1 49.06 232 LEU A O 1
ATOM 1759 N N . GLU A 1 233 ? -15.414 25.391 16.797 1 42.34 233 GLU A N 1
ATOM 1760 C CA . GLU A 1 233 ? -16.031 26.703 16.906 1 42.34 233 GLU A CA 1
ATOM 1761 C C . GLU A 1 233 ? -14.977 27.812 16.984 1 42.34 233 GLU A C 1
ATOM 1763 O O . GLU A 1 233 ? -15.312 28.984 17.062 1 42.34 233 GLU A O 1
ATOM 1768 N N . ASP A 1 234 ? -13.82 27.484 17.188 1 38.75 234 ASP A N 1
ATOM 1769 C CA . ASP A 1 234 ? -13.117 28.75 17.406 1 38.75 234 ASP A CA 1
ATOM 1770 C C . ASP A 1 234 ? -12.898 29.5 16.094 1 38.75 234 ASP A C 1
ATOM 1772 O O . ASP A 1 234 ? -12.023 30.359 16.016 1 38.75 234 ASP A O 1
ATOM 1776 N N . GLU A 1 235 ? -13.672 29.219 15.07 1 36.44 235 GLU A N 1
ATOM 1777 C CA . GLU A 1 235 ? -13.656 30.266 14.055 1 36.44 235 GLU A CA 1
ATOM 1778 C C . GLU A 1 235 ? -14.508 31.469 14.484 1 36.44 235 GLU A C 1
ATOM 1780 O O . GLU A 1 235 ? -15.562 31.297 15.086 1 36.44 235 GLU A O 1
ATOM 1785 N N . MET B 1 1 ? -48 -44.375 -56.188 1 42.78 1 MET B N 1
ATOM 1786 C CA . MET B 1 1 ? -47.062 -43.344 -55.75 1 42.78 1 MET B CA 1
ATOM 1787 C C . MET B 1 1 ? -46.5 -43.656 -54.375 1 42.78 1 MET B C 1
ATOM 1789 O O . MET B 1 1 ? -47.25 -43.75 -53.406 1 42.78 1 MET B O 1
ATOM 1793 N N . ALA B 1 2 ? -45.406 -44.469 -54.344 1 56.25 2 ALA B N 1
ATOM 1794 C CA . ALA B 1 2 ? -44.656 -44.875 -53.156 1 56.25 2 ALA B CA 1
ATOM 1795 C C . ALA B 1 2 ? -44.219 -43.625 -52.375 1 56.25 2 ALA B C 1
ATOM 1797 O O . ALA B 1 2 ? -43.594 -42.719 -52.938 1 56.25 2 ALA B O 1
ATOM 1798 N N . ALA B 1 3 ? -44.812 -43.25 -51.25 1 60.78 3 ALA B N 1
ATOM 1799 C CA . ALA B 1 3 ? -44.406 -42.219 -50.312 1 60.78 3 ALA B CA 1
ATOM 1800 C C . ALA B 1 3 ? -42.969 -42.438 -49.812 1 60.78 3 ALA B C 1
ATOM 1802 O O . ALA B 1 3 ? -42.688 -43.5 -49.219 1 60.78 3 ALA B O 1
ATOM 1803 N N . THR B 1 4 ? -41.969 -41.875 -50.406 1 60.97 4 THR B N 1
ATOM 1804 C CA . THR B 1 4 ? -40.625 -41.906 -49.844 1 60.97 4 THR B CA 1
ATOM 1805 C C . THR B 1 4 ? -40.562 -41.188 -48.5 1 60.97 4 THR B C 1
ATOM 1807 O O . THR B 1 4 ? -40.844 -39.969 -48.438 1 60.97 4 THR B O 1
ATOM 1810 N N . THR B 1 5 ? -40.719 -41.875 -47.406 1 61.44 5 THR B N 1
ATOM 1811 C CA . THR B 1 5 ? -40.531 -41.281 -46.062 1 61.44 5 THR B CA 1
ATOM 1812 C C . THR B 1 5 ? -39.062 -40.875 -45.875 1 61.44 5 THR B C 1
ATOM 1814 O O . THR B 1 5 ? -38.156 -41.688 -45.969 1 61.44 5 THR B O 1
ATOM 1817 N N . CYS B 1 6 ? -38.719 -39.594 -45.969 1 59.59 6 CYS B N 1
ATOM 1818 C CA . CYS B 1 6 ? -37.438 -39.062 -45.594 1 59.59 6 CYS B CA 1
ATOM 1819 C C . CYS B 1 6 ? -37.188 -39.156 -44.094 1 59.59 6 CYS B C 1
ATOM 1821 O O . CYS B 1 6 ? -37.938 -38.594 -43.312 1 59.59 6 CYS B O 1
ATOM 1823 N N . PHE B 1 7 ? -36.469 -40.188 -43.656 1 60.72 7 PHE B N 1
ATOM 1824 C CA . PHE B 1 7 ? -36.062 -40.219 -42.25 1 60.72 7 PHE B CA 1
ATOM 1825 C C . PHE B 1 7 ? -35.062 -39.094 -41.938 1 60.72 7 PHE B C 1
ATOM 1827 O O . PHE B 1 7 ? -34 -39.031 -42.562 1 60.72 7 PHE B O 1
ATOM 1834 N N . PHE B 1 8 ? -35.438 -37.969 -41.312 1 60.12 8 PHE B N 1
ATOM 1835 C CA . PHE B 1 8 ? -34.531 -37 -40.75 1 60.12 8 PHE B CA 1
ATOM 1836 C C . PHE B 1 8 ? -33.719 -37.562 -39.594 1 60.12 8 PHE B C 1
ATOM 1838 O O . PHE B 1 8 ? -34.281 -37.969 -38.562 1 60.12 8 PHE B O 1
ATOM 1845 N N . PHE B 1 9 ? -32.469 -38.031 -39.875 1 59.59 9 PHE B N 1
ATOM 1846 C CA . PHE B 1 9 ? -31.562 -38.375 -38.781 1 59.59 9 PHE B CA 1
ATOM 1847 C C . PHE B 1 9 ? -31.203 -37.156 -37.969 1 59.59 9 PHE B C 1
ATOM 1849 O O . PHE B 1 9 ? -30.594 -36.219 -38.469 1 59.59 9 PHE B O 1
ATOM 1856 N N . LEU B 1 10 ? -31.891 -36.875 -36.875 1 61.09 10 LEU B N 1
ATOM 1857 C CA . LEU B 1 10 ? -31.438 -35.906 -35.906 1 61.09 10 LEU B CA 1
ATOM 1858 C C . LEU B 1 10 ? -30.094 -36.312 -35.312 1 61.09 10 LEU B C 1
ATOM 1860 O O . LEU B 1 10 ? -29.984 -37.312 -34.625 1 61.09 10 LEU B O 1
ATOM 1864 N N . PHE B 1 11 ? -28.938 -35.812 -35.781 1 60.47 11 PHE B N 1
ATOM 1865 C CA . PHE B 1 11 ? -27.641 -35.969 -35.125 1 60.47 11 PHE B CA 1
ATOM 1866 C C . PHE B 1 11 ? -27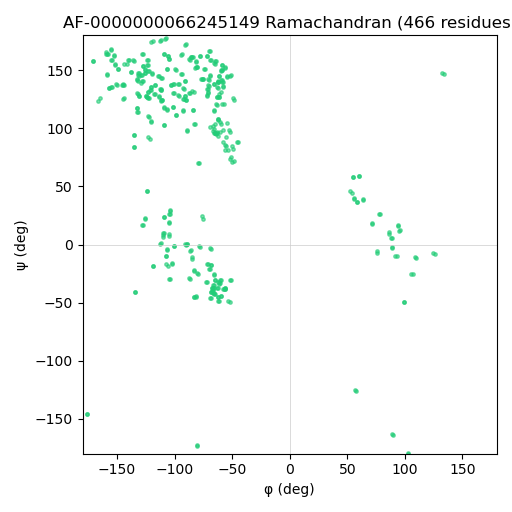.641 -35.312 -33.75 1 60.47 11 PHE B C 1
ATOM 1868 O O . PHE B 1 11 ? -27.844 -34.094 -33.656 1 60.47 11 PHE B O 1
ATOM 1875 N N . PRO B 1 12 ? -27.656 -36.031 -32.656 1 61.03 12 PRO B N 1
ATOM 1876 C CA . PRO B 1 12 ? -27.469 -35.344 -31.375 1 61.03 12 PRO B CA 1
ATOM 1877 C C . PRO B 1 12 ? -26.125 -34.625 -31.297 1 61.03 12 PRO B C 1
ATOM 1879 O O . PRO B 1 12 ? -25.078 -35.25 -31.5 1 61.03 12 PRO B O 1
ATOM 1882 N N . PHE B 1 13 ? -26.078 -33.281 -31.406 1 60.72 13 PHE B N 1
ATOM 1883 C CA . PHE B 1 13 ? -24.906 -32.5 -31.062 1 60.72 13 PHE B CA 1
ATOM 1884 C C . PHE B 1 13 ? -24.484 -32.781 -29.609 1 60.72 13 PHE B C 1
ATOM 1886 O O . PHE B 1 13 ? -25.156 -32.344 -28.672 1 60.72 13 PHE B O 1
ATOM 1893 N N . LEU B 1 14 ? -23.766 -33.844 -29.328 1 56.22 14 LEU B N 1
ATOM 1894 C CA . LEU B 1 14 ? -23.156 -34.031 -28 1 56.22 14 LEU B CA 1
ATOM 1895 C C . LEU B 1 14 ? -22.25 -32.812 -27.672 1 56.22 14 LEU B C 1
ATOM 1897 O O . LEU B 1 14 ? -21.203 -32.656 -28.281 1 56.22 14 LEU B O 1
ATOM 1901 N N . LEU B 1 15 ? -22.766 -31.781 -27.141 1 56.88 15 LEU B N 1
ATOM 1902 C CA . LEU B 1 15 ? -21.953 -30.75 -26.516 1 56.88 15 LEU B CA 1
ATOM 1903 C C . LEU B 1 15 ? -20.969 -31.375 -25.531 1 56.88 15 LEU B C 1
ATOM 1905 O O . LEU B 1 15 ? -21.359 -31.859 -24.469 1 56.88 15 LEU B O 1
ATOM 1909 N N . LEU B 1 16 ? -19.797 -31.844 -26.016 1 54.12 16 LEU B N 1
ATOM 1910 C CA . LEU B 1 16 ? -18.719 -32.188 -25.094 1 54.12 16 LEU B CA 1
ATOM 1911 C C . LEU B 1 16 ? -18.422 -31.047 -24.141 1 54.12 16 LEU B C 1
ATOM 1913 O O . LEU B 1 16 ? -17.781 -30.062 -24.531 1 54.12 16 LEU B O 1
ATOM 1917 N N . LEU B 1 17 ? -19.25 -30.844 -23.234 1 55.16 17 LEU B N 1
ATOM 1918 C CA . LEU B 1 17 ? -18.859 -29.969 -22.141 1 55.16 17 LEU B CA 1
ATOM 1919 C C . LEU B 1 17 ? -17.484 -30.344 -21.594 1 55.16 17 LEU B C 1
ATOM 1921 O O . LEU B 1 17 ? -17.344 -31.359 -20.922 1 55.16 17 LEU B O 1
ATOM 1925 N N . THR B 1 18 ? -16.422 -30.047 -22.406 1 56.53 18 THR B N 1
ATOM 1926 C CA . THR B 1 18 ? -15.117 -30.219 -21.797 1 56.53 18 THR B CA 1
ATOM 1927 C C . THR B 1 18 ? -15.094 -29.594 -20.391 1 56.53 18 THR B C 1
ATOM 1929 O O . THR B 1 18 ? -15.305 -28.391 -20.234 1 56.53 18 THR B O 1
ATOM 1932 N N . LEU B 1 19 ? -15.445 -30.328 -19.438 1 64.56 19 LEU B N 1
ATOM 1933 C CA . LEU B 1 19 ? -15.352 -29.953 -18.031 1 64.56 19 LEU B CA 1
ATOM 1934 C C . LEU B 1 19 ? -13.945 -29.484 -17.688 1 64.56 19 LEU B C 1
ATOM 1936 O O . LEU B 1 19 ? -12.992 -30.266 -17.781 1 64.56 19 LEU B O 1
ATOM 1940 N N . SER B 1 20 ? -13.742 -28.156 -17.656 1 77.94 20 SER B N 1
ATOM 1941 C CA . SER B 1 20 ? -12.453 -27.609 -17.234 1 77.94 20 SER B CA 1
ATOM 1942 C C . SER B 1 20 ? -12.148 -27.938 -15.789 1 77.94 20 SER B C 1
ATOM 1944 O O . SER B 1 20 ? -13.031 -27.875 -14.93 1 77.94 20 SER B O 1
ATOM 1946 N N . ARG B 1 21 ? -11.008 -28.656 -15.555 1 89.75 21 ARG B N 1
ATOM 1947 C CA . ARG B 1 21 ? -10.578 -29.125 -14.242 1 89.75 21 ARG B CA 1
ATOM 1948 C C . ARG B 1 21 ? -9.859 -28.031 -13.477 1 89.75 21 ARG B C 1
ATOM 1950 O O . ARG B 1 21 ? -9.297 -27.109 -14.078 1 89.75 21 ARG B O 1
ATOM 1957 N N . ALA B 1 22 ? -9.938 -28.094 -12.172 1 95.5 22 ALA B N 1
ATOM 1958 C CA . ALA B 1 22 ? -9.195 -27.188 -11.297 1 95.5 22 ALA B CA 1
ATOM 1959 C C . ALA B 1 22 ? -7.691 -27.297 -11.547 1 95.5 22 ALA B C 1
ATOM 1961 O O . ALA B 1 22 ? -7.188 -28.359 -11.891 1 95.5 22 ALA B O 1
ATOM 1962 N N . ALA B 1 23 ? -7.059 -26.203 -11.492 1 97.88 23 ALA B N 1
ATOM 1963 C CA . ALA B 1 23 ? -5.598 -26.219 -11.562 1 97.88 23 ALA B CA 1
ATOM 1964 C C . ALA B 1 23 ? -4.984 -26.469 -10.188 1 97.88 23 ALA B C 1
ATOM 1966 O O . ALA B 1 23 ? -5.387 -25.859 -9.195 1 97.88 23 ALA B O 1
ATOM 1967 N N . THR B 1 24 ? -4.062 -27.375 -10.156 1 98.44 24 THR B N 1
ATOM 1968 C CA . THR B 1 24 ? -3.334 -27.656 -8.93 1 98.44 24 THR B CA 1
ATOM 1969 C C . THR B 1 24 ? -2.061 -26.812 -8.852 1 98.44 24 THR B C 1
ATOM 1971 O O . THR B 1 24 ? -1.277 -26.781 -9.805 1 98.44 24 THR B O 1
ATOM 1974 N N . PHE B 1 25 ? -1.896 -26.047 -7.754 1 98.81 25 PHE B N 1
ATOM 1975 C CA . PHE B 1 25 ? -0.672 -25.312 -7.469 1 98.81 25 PHE B CA 1
ATOM 1976 C C . PHE B 1 25 ? 0.076 -25.938 -6.297 1 98.81 25 PHE B C 1
ATOM 1978 O O . PHE B 1 25 ? -0.467 -26.047 -5.195 1 98.81 25 PHE B O 1
ATOM 1985 N N . GLU B 1 26 ? 1.279 -26.391 -6.59 1 98.88 26 GLU B N 1
ATOM 1986 C CA . GLU B 1 26 ? 2.182 -26.766 -5.504 1 98.88 26 GLU B CA 1
ATOM 1987 C C . GLU B 1 26 ? 3.08 -25.594 -5.113 1 98.88 26 GLU B C 1
ATOM 1989 O O . GLU B 1 26 ? 3.898 -25.141 -5.918 1 98.88 26 GLU B O 1
ATOM 1994 N N . ILE B 1 27 ? 2.916 -25.125 -3.922 1 98.94 27 ILE B N 1
ATOM 1995 C CA . ILE B 1 27 ? 3.709 -24.016 -3.396 1 98.94 27 ILE B CA 1
ATOM 1996 C C . ILE B 1 27 ? 4.801 -24.547 -2.473 1 98.94 27 ILE B C 1
ATOM 1998 O O . ILE B 1 27 ? 4.504 -25.188 -1.453 1 98.94 27 ILE B O 1
ATOM 2002 N N . VAL B 1 28 ? 6.051 -24.297 -2.859 1 98.81 28 VAL B N 1
ATOM 2003 C CA . VAL B 1 28 ? 7.16 -24.922 -2.15 1 98.81 28 VAL B CA 1
ATOM 2004 C C . VAL B 1 28 ? 8.078 -23.844 -1.565 1 98.81 28 VAL B C 1
ATOM 2006 O O . VAL B 1 28 ? 8.398 -22.859 -2.234 1 98.81 28 VAL B O 1
ATOM 2009 N N . ASN B 1 29 ? 8.469 -24.062 -0.285 1 98.88 29 ASN B N 1
ATOM 2010 C CA . ASN B 1 29 ? 9.484 -23.203 0.319 1 98.88 29 ASN B CA 1
ATOM 2011 C C . ASN B 1 29 ? 10.867 -23.859 0.279 1 98.88 29 ASN B C 1
ATOM 2013 O O . ASN B 1 29 ? 11.125 -24.828 0.998 1 98.88 29 ASN B O 1
ATOM 2017 N N . ARG B 1 30 ? 11.711 -23.266 -0.532 1 98.56 30 ARG B N 1
ATOM 2018 C CA . ARG B 1 30 ? 13.086 -23.734 -0.573 1 98.56 30 ARG B CA 1
ATOM 2019 C C . ARG B 1 30 ? 14.039 -22.719 0.047 1 98.56 30 ARG B C 1
ATOM 2021 O O . ARG B 1 30 ? 15.25 -22.781 -0.178 1 98.56 30 ARG B O 1
ATOM 2028 N N . CYS B 1 31 ? 13.477 -21.734 0.628 1 98.12 31 CYS B N 1
ATOM 2029 C CA . CYS B 1 31 ? 14.32 -20.844 1.407 1 98.12 31 CYS B CA 1
ATOM 2030 C C . CYS B 1 31 ? 14.922 -21.562 2.613 1 98.12 31 CYS B C 1
ATOM 2032 O O . CYS B 1 31 ? 14.375 -22.562 3.07 1 98.12 31 CYS B O 1
ATOM 2034 N N . SER B 1 32 ? 16.047 -21 3.133 1 97.81 32 SER B N 1
ATOM 2035 C CA . SER B 1 32 ? 16.641 -21.531 4.355 1 97.81 32 SER B CA 1
ATOM 2036 C C . SER B 1 32 ? 15.883 -21.047 5.59 1 97.81 32 SER B C 1
ATOM 2038 O O . SER B 1 32 ? 16.234 -21.406 6.719 1 97.81 32 SER B O 1
ATOM 2040 N N . TYR B 1 33 ? 14.891 -20.266 5.43 1 97.38 33 TYR B N 1
ATOM 2041 C CA . TYR B 1 33 ? 14.094 -19.703 6.512 1 97.38 33 TYR B CA 1
ATOM 2042 C C . TYR B 1 33 ? 12.609 -19.953 6.285 1 97.38 33 TYR B C 1
ATOM 2044 O O . TYR B 1 33 ? 12.195 -20.344 5.188 1 97.38 33 TYR B O 1
ATOM 2052 N N . THR B 1 34 ? 11.82 -19.781 7.379 1 98.44 34 THR B N 1
ATOM 2053 C CA . THR B 1 34 ? 10.375 -19.953 7.316 1 98.44 34 THR B CA 1
ATOM 2054 C C . THR B 1 34 ? 9.727 -18.828 6.512 1 98.44 34 THR B C 1
ATOM 2056 O O . THR B 1 34 ? 10.117 -17.656 6.637 1 98.44 34 THR B O 1
ATOM 2059 N N . VAL B 1 35 ? 8.797 -19.156 5.668 1 98.69 35 VAL B N 1
ATOM 2060 C CA . VAL B 1 35 ? 7.93 -18.172 5.023 1 98.69 35 VAL B CA 1
ATOM 2061 C C . VAL B 1 35 ? 6.469 -18.5 5.309 1 98.69 35 VAL B C 1
ATOM 2063 O O . VAL B 1 35 ? 6.148 -19.609 5.727 1 98.69 35 VAL B O 1
ATOM 2066 N N . TRP B 1 36 ? 5.645 -17.578 5.191 1 98.75 36 TRP B N 1
ATOM 2067 C CA . TRP B 1 36 ? 4.195 -17.766 5.215 1 98.75 36 TRP B CA 1
ATOM 2068 C C . TRP B 1 36 ? 3.594 -17.547 3.83 1 98.75 36 TRP B C 1
ATOM 2070 O O . TRP B 1 36 ? 3.438 -16.406 3.383 1 98.75 36 TRP B O 1
ATOM 2080 N N . ALA B 1 37 ? 3.287 -18.641 3.195 1 98.94 37 ALA B N 1
ATOM 2081 C CA . ALA B 1 37 ? 2.711 -18.578 1.855 1 98.94 37 ALA B CA 1
ATOM 2082 C C . ALA B 1 37 ? 1.279 -18.047 1.896 1 98.94 37 ALA B C 1
ATOM 2084 O O . ALA B 1 37 ? 0.531 -18.344 2.834 1 98.94 37 ALA B O 1
ATOM 2085 N N . ALA B 1 38 ? 0.951 -17.25 0.878 1 98.81 38 ALA B N 1
ATOM 2086 C CA . ALA B 1 38 ? -0.395 -16.688 0.757 1 98.81 38 ALA B CA 1
ATOM 2087 C C . ALA B 1 38 ? -0.947 -16.891 -0.651 1 98.81 38 ALA B C 1
ATOM 2089 O O . ALA B 1 38 ? -0.186 -16.969 -1.619 1 98.81 38 ALA B O 1
ATOM 2090 N N . ALA B 1 39 ? -2.238 -17.062 -0.789 1 98.75 39 ALA B N 1
ATOM 2091 C CA . ALA B 1 39 ? -2.961 -17.188 -2.053 1 98.75 39 ALA B CA 1
ATOM 2092 C C . ALA B 1 39 ? -4.332 -16.531 -1.968 1 98.75 39 ALA B C 1
ATOM 2094 O O . ALA B 1 39 ? -5.109 -16.812 -1.052 1 98.75 39 ALA B O 1
ATOM 2095 N N . SER B 1 40 ? -4.574 -15.625 -2.902 1 97 40 SER B N 1
ATOM 2096 C CA . SER B 1 40 ? -5.836 -14.898 -2.879 1 97 40 SER B CA 1
ATOM 2097 C C . SER B 1 40 ? -6.254 -14.469 -4.281 1 97 40 SER B C 1
ATOM 2099 O O . SER B 1 40 ? -5.418 -14.391 -5.188 1 97 40 SER B O 1
ATOM 2101 N N . LYS B 1 41 ? -7.551 -14.281 -4.453 1 93.88 41 LYS B N 1
ATOM 2102 C CA . LYS B 1 41 ? -8.031 -13.664 -5.688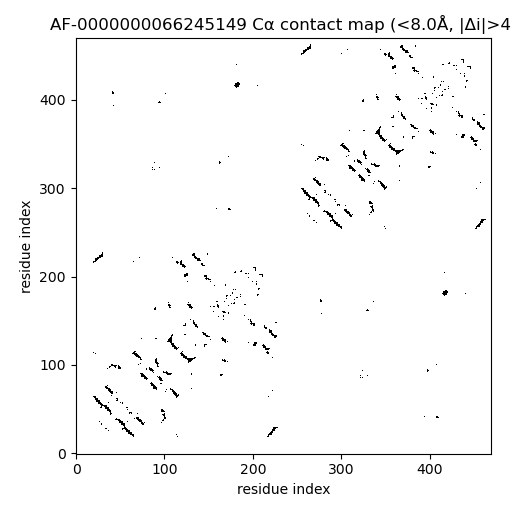 1 93.88 41 LYS B CA 1
ATOM 2103 C C . LYS B 1 41 ? -8.445 -12.219 -5.457 1 93.88 41 LYS B C 1
ATOM 2105 O O . LYS B 1 41 ? -9.188 -11.641 -6.254 1 93.88 41 LYS B O 1
ATOM 2110 N N . GLY B 1 42 ? -7.98 -11.57 -4.348 1 85.88 42 GLY B N 1
ATOM 2111 C CA . GLY B 1 42 ? -8.18 -10.156 -4.07 1 85.88 42 GLY B CA 1
ATOM 2112 C C . GLY B 1 42 ? -9.32 -9.891 -3.107 1 85.88 42 GLY B C 1
ATOM 2113 O O . GLY B 1 42 ? -9.172 -9.117 -2.16 1 85.88 42 GLY B O 1
ATOM 2114 N N . ASP B 1 43 ? -10.516 -10.469 -3.328 1 81.12 43 ASP B N 1
ATOM 2115 C CA . ASP B 1 43 ? -11.648 -10.234 -2.439 1 81.12 43 ASP B CA 1
ATOM 2116 C C . ASP B 1 43 ? -12.016 -11.508 -1.669 1 81.12 43 ASP B C 1
ATOM 2118 O O . ASP B 1 43 ? -12.914 -11.492 -0.83 1 81.12 43 ASP B O 1
ATOM 2122 N N . ALA B 1 44 ? -11.242 -12.531 -1.937 1 90.62 44 ALA B N 1
ATOM 2123 C CA . ALA B 1 44 ? -11.469 -13.797 -1.239 1 90.62 44 ALA B CA 1
ATOM 2124 C C . ALA B 1 44 ? -10.195 -14.633 -1.194 1 90.62 44 ALA B C 1
ATOM 2126 O O . ALA B 1 44 ? -9.328 -14.508 -2.062 1 90.62 44 ALA B O 1
ATOM 2127 N N . ALA B 1 45 ? -10.18 -15.539 -0.251 1 95.88 45 ALA B N 1
ATOM 2128 C CA . ALA B 1 45 ? -9.055 -16.453 -0.097 1 95.88 45 ALA B CA 1
ATOM 2129 C C . ALA B 1 45 ? -9.086 -17.547 -1.173 1 95.88 45 ALA B C 1
ATOM 2131 O O . ALA B 1 45 ? -10.156 -17.922 -1.651 1 95.88 45 ALA B O 1
ATOM 2132 N N . LEU B 1 46 ? -7.969 -17.938 -1.671 1 97.44 46 LEU B N 1
ATOM 2133 C CA . LEU B 1 46 ? -7.82 -19.203 -2.365 1 97.44 46 LEU B CA 1
ATOM 2134 C C . LEU B 1 46 ? -7.441 -20.312 -1.391 1 97.44 46 LEU B C 1
ATOM 2136 O O . LEU B 1 46 ? -6.48 -20.172 -0.627 1 97.44 46 LEU B O 1
ATOM 2140 N N . ASP B 1 47 ? -8.273 -21.375 -1.405 1 96.69 47 ASP B N 1
ATOM 2141 C CA . ASP B 1 47 ? -8.141 -22.406 -0.37 1 96.69 47 ASP B CA 1
ATOM 2142 C C . ASP B 1 47 ? -8.273 -21.797 1.023 1 96.69 47 ASP B C 1
ATOM 2144 O O . ASP B 1 47 ? -9.25 -21.094 1.307 1 96.69 47 ASP B O 1
ATOM 2148 N N . ALA B 1 48 ? -7.301 -22 1.934 1 96.12 48 ALA B N 1
ATOM 2149 C CA . ALA B 1 48 ? -7.387 -21.406 3.264 1 96.12 48 ALA B CA 1
ATOM 2150 C C . ALA B 1 48 ? -6.887 -19.969 3.256 1 96.12 48 ALA B C 1
ATOM 2152 O O . ALA B 1 48 ? -7.172 -19.203 4.18 1 96.12 48 ALA B O 1
ATOM 2153 N N . GLY B 1 49 ? -6.062 -19.578 2.27 1 98 49 GLY B N 1
ATOM 2154 C CA . GLY B 1 49 ? -5.547 -18.219 2.168 1 98 49 GLY B CA 1
ATOM 2155 C C . GLY B 1 49 ? -4.09 -18.109 2.57 1 98 49 GLY B C 1
ATOM 2156 O O . GLY B 1 49 ? -3.412 -17.141 2.203 1 98 49 GLY B O 1
ATOM 2157 N N . GLY B 1 50 ? -3.664 -19.047 3.416 1 98.56 50 GLY B N 1
ATOM 2158 C CA . GLY B 1 50 ? -2.277 -18.953 3.846 1 98.56 50 GLY B CA 1
ATOM 2159 C C . GLY B 1 50 ? -1.822 -20.172 4.629 1 98.56 50 GLY B C 1
ATOM 2160 O O . GLY B 1 50 ? -2.648 -20.938 5.137 1 98.56 50 GLY B O 1
ATOM 2161 N N . ARG B 1 51 ? -0.521 -20.312 4.621 1 98.5 51 ARG B N 1
ATOM 2162 C CA . ARG B 1 51 ? 0.099 -21.422 5.34 1 98.5 51 ARG B CA 1
ATOM 2163 C C . ARG B 1 51 ? 1.554 -21.109 5.676 1 98.5 51 ARG B C 1
ATOM 2165 O O . ARG B 1 51 ? 2.293 -20.594 4.836 1 98.5 51 ARG B O 1
ATOM 2172 N N . GLN B 1 52 ? 1.89 -21.406 6.926 1 98.62 52 GLN B N 1
ATOM 2173 C CA . GLN B 1 52 ? 3.303 -21.359 7.289 1 98.62 52 GLN B CA 1
ATOM 2174 C C . GLN B 1 52 ? 4.062 -22.531 6.664 1 98.62 52 GLN B C 1
ATOM 2176 O O . GLN B 1 52 ? 3.615 -23.688 6.742 1 98.62 52 GLN B O 1
ATOM 2181 N N . LEU B 1 53 ? 5.133 -22.25 5.996 1 98.81 53 LEU B N 1
ATOM 2182 C CA . LEU B 1 53 ? 5.992 -23.281 5.398 1 98.81 53 LEU B CA 1
ATOM 2183 C C . LEU B 1 53 ? 7.422 -23.141 5.91 1 98.81 53 LEU B C 1
ATOM 2185 O O . LEU B 1 53 ? 8.109 -22.172 5.602 1 98.81 53 LEU B O 1
ATOM 2189 N N . ASN B 1 54 ? 7.809 -24.141 6.715 1 98.69 54 ASN B N 1
ATOM 2190 C CA . ASN B 1 54 ? 9.234 -24.219 7.02 1 98.69 54 ASN B CA 1
ATOM 2191 C C . ASN B 1 54 ? 10.047 -24.656 5.801 1 98.69 54 ASN B C 1
ATOM 2193 O O . ASN B 1 54 ? 9.477 -25.031 4.773 1 98.69 54 ASN B O 1
ATOM 2197 N N . SER B 1 55 ? 11.406 -24.453 5.965 1 98.44 55 SER B N 1
ATOM 2198 C CA . SER B 1 55 ? 12.273 -24.859 4.859 1 98.44 55 SER B CA 1
ATOM 2199 C C . SER B 1 55 ? 11.961 -26.266 4.391 1 98.44 55 SER B C 1
ATOM 2201 O O . SER B 1 55 ? 11.875 -27.188 5.203 1 98.44 55 SER B O 1
ATOM 2203 N N . GLY B 1 56 ? 11.703 -26.406 3.074 1 98.25 56 GLY B N 1
ATOM 2204 C CA . GLY B 1 56 ? 11.477 -27.703 2.471 1 98.25 56 GLY B CA 1
ATOM 2205 C C . GLY B 1 56 ? 10.016 -28.109 2.436 1 98.25 56 GLY B C 1
ATOM 2206 O O . GLY B 1 56 ? 9.641 -29.047 1.735 1 98.25 56 GLY B O 1
ATOM 2207 N N . GLU B 1 57 ? 9.156 -27.359 3.119 1 98.81 57 GLU B N 1
ATOM 2208 C CA . GLU B 1 57 ? 7.738 -27.719 3.189 1 98.81 57 GLU B CA 1
ATOM 2209 C C . GLU B 1 57 ? 6.973 -27.172 1.989 1 98.81 57 GLU B C 1
ATOM 2211 O O . GLU B 1 57 ? 7.469 -26.297 1.275 1 98.81 57 GLU B O 1
ATOM 2216 N N . SER B 1 58 ? 5.805 -27.75 1.763 1 98.69 58 SER B N 1
ATOM 2217 C CA . SER B 1 58 ? 4.969 -27.344 0.636 1 98.69 58 SER B CA 1
ATOM 2218 C C . SER B 1 58 ? 3.508 -27.219 1.05 1 98.69 58 SER B C 1
ATOM 2220 O O . SER B 1 58 ? 3.113 -27.688 2.119 1 98.69 58 SER B O 1
ATOM 2222 N N . TRP B 1 59 ? 2.777 -26.5 0.313 1 98.88 59 TRP B N 1
ATOM 2223 C CA . TRP B 1 59 ? 1.336 -26.297 0.41 1 98.88 59 TRP B CA 1
ATOM 2224 C C . TRP B 1 59 ? 0.672 -26.438 -0.955 1 98.88 59 TRP B C 1
ATOM 2226 O O . TRP B 1 59 ? 1.032 -25.734 -1.905 1 98.88 59 TRP B O 1
ATOM 2236 N N . THR B 1 60 ? -0.239 -27.453 -1.085 1 98.81 60 THR B N 1
ATOM 2237 C CA . THR B 1 60 ? -0.923 -27.672 -2.355 1 98.81 60 THR B CA 1
ATOM 2238 C C . THR B 1 60 ? -2.342 -27.109 -2.309 1 98.81 60 THR B C 1
ATOM 2240 O O . THR B 1 60 ? -3.084 -27.375 -1.357 1 98.81 60 THR B O 1
ATOM 2243 N N . ILE B 1 61 ? -2.68 -26.328 -3.33 1 98.62 61 ILE B N 1
ATOM 2244 C CA . ILE B 1 61 ? -4.039 -25.812 -3.414 1 98.62 61 ILE B CA 1
ATOM 2245 C C . ILE B 1 61 ? -4.633 -26.141 -4.781 1 98.62 61 ILE B C 1
ATOM 2247 O O . ILE B 1 61 ? -3.9 -26.344 -5.75 1 98.62 61 ILE B O 1
ATOM 2251 N N . ASN B 1 62 ? -5.941 -26.234 -4.832 1 98.12 62 ASN B N 1
ATOM 2252 C CA . ASN B 1 62 ? -6.688 -26.359 -6.078 1 98.12 62 ASN B CA 1
ATOM 2253 C C . ASN B 1 62 ? -7.504 -25.094 -6.375 1 98.12 62 ASN B C 1
ATOM 2255 O O . ASN B 1 62 ? -8.242 -24.625 -5.512 1 98.12 62 ASN B O 1
ATOM 2259 N N . VAL B 1 63 ? -7.285 -24.547 -7.512 1 98 63 VAL B N 1
ATOM 2260 C CA . VAL B 1 63 ? -7.953 -23.312 -7.891 1 98 63 VAL B CA 1
ATOM 2261 C C . VAL B 1 63 ? -8.938 -23.578 -9.031 1 98 63 VAL B C 1
ATOM 2263 O O . VAL B 1 63 ? -8.586 -24.219 -10.023 1 98 63 VAL B O 1
ATOM 2266 N N . GLU B 1 64 ? -10.102 -23.094 -8.93 1 96.25 64 GLU B N 1
ATOM 2267 C CA . GLU B 1 64 ? -11.18 -23.344 -9.883 1 96.25 64 GLU B CA 1
ATOM 2268 C C . GLU B 1 64 ? -10.828 -22.812 -11.266 1 96.25 64 GLU B C 1
ATOM 2270 O O . GLU B 1 64 ? -10.234 -21.734 -11.391 1 96.25 64 GLU B O 1
ATOM 2275 N N . PRO B 1 65 ? -11.227 -23.641 -12.266 1 95.5 65 PRO B N 1
ATOM 2276 C CA . PRO B 1 65 ? -11.078 -23.078 -13.609 1 95.5 65 PRO B CA 1
ATOM 2277 C C . PRO B 1 65 ? -11.875 -21.797 -13.805 1 95.5 65 PRO B C 1
ATOM 2279 O O . PRO B 1 65 ? -12.914 -21.609 -13.164 1 95.5 65 PRO B O 1
ATOM 2282 N N . GLY B 1 66 ? -11.477 -20.922 -14.586 1 95.62 66 GLY B N 1
ATOM 2283 C CA . GLY B 1 66 ? -12.188 -19.688 -14.867 1 95.62 66 GLY B CA 1
ATOM 2284 C C . GLY B 1 66 ? -11.836 -18.562 -13.914 1 95.62 66 GLY B C 1
ATOM 2285 O O . GLY B 1 66 ? -12.312 -17.438 -14.07 1 95.62 66 GLY B O 1
ATOM 2286 N N . THR B 1 67 ? -10.945 -18.906 -12.938 1 96 67 THR B N 1
ATOM 2287 C CA . THR B 1 67 ? -10.484 -17.844 -12.055 1 96 67 THR B CA 1
ATOM 2288 C C . THR B 1 67 ? -9.82 -16.734 -12.852 1 96 67 THR B C 1
ATOM 2290 O O . THR B 1 67 ? -8.805 -16.953 -13.508 1 96 67 THR B O 1
ATOM 2293 N N . LYS B 1 68 ? -10.336 -15.492 -12.766 1 94.56 68 LYS B N 1
ATOM 2294 C CA . LYS B 1 68 ? -9.93 -14.383 -13.633 1 94.56 68 LYS B CA 1
ATOM 2295 C C . LYS B 1 68 ? -8.617 -13.758 -13.156 1 94.56 68 LYS B C 1
ATOM 2297 O O . LYS B 1 68 ? -7.895 -13.148 -13.938 1 94.56 68 LYS B O 1
ATOM 2302 N N . GLY B 1 69 ? -8.352 -13.906 -11.836 1 95.5 69 GLY B N 1
ATOM 2303 C CA . GLY B 1 69 ? -7.141 -13.344 -11.258 1 95.5 69 GLY B CA 1
ATOM 2304 C C . GLY B 1 69 ? -6.824 -13.891 -9.883 1 95.5 69 GLY B C 1
ATOM 2305 O O . GLY B 1 69 ? -7.695 -13.945 -9.016 1 95.5 69 GLY B O 1
ATOM 2306 N N . GLY B 1 70 ? -5.68 -14.367 -9.727 1 97.12 70 GLY B N 1
ATOM 2307 C CA . GLY B 1 70 ? -5.164 -14.828 -8.445 1 97.12 70 GLY B CA 1
ATOM 2308 C C . GLY B 1 70 ? -3.688 -14.547 -8.258 1 97.12 70 GLY B C 1
ATOM 2309 O O . GLY B 1 70 ? -2.965 -14.312 -9.227 1 97.12 70 GLY B O 1
ATOM 2310 N N . LYS B 1 71 ? -3.322 -14.461 -7.043 1 98.69 71 LYS B N 1
ATOM 2311 C CA . LYS B 1 71 ? -1.915 -14.258 -6.711 1 98.69 71 LYS B CA 1
ATOM 2312 C C . LYS B 1 71 ? -1.464 -15.219 -5.609 1 98.69 71 LYS B C 1
ATOM 2314 O O . LYS B 1 71 ? -2.242 -15.547 -4.715 1 98.69 71 LYS B O 1
ATOM 2319 N N . ILE B 1 72 ? -0.262 -15.68 -5.758 1 98.94 72 ILE B N 1
ATOM 2320 C CA . ILE B 1 72 ? 0.45 -16.438 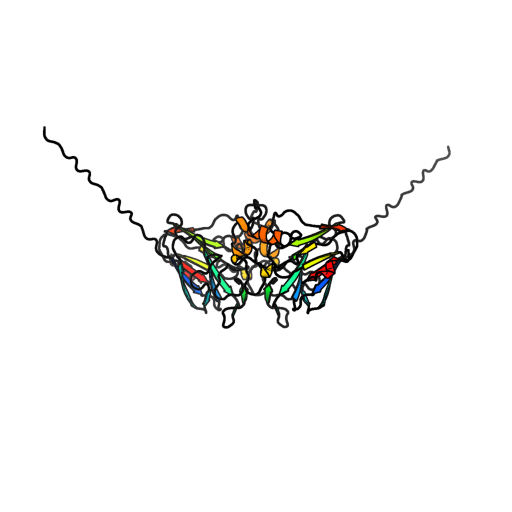-4.734 1 98.94 72 ILE B CA 1
ATOM 2321 C C . ILE B 1 72 ? 1.747 -15.719 -4.367 1 98.94 72 ILE B C 1
ATOM 2323 O O . ILE B 1 72 ? 2.479 -15.258 -5.246 1 98.94 72 ILE B O 1
ATOM 2327 N N . TRP B 1 73 ? 1.995 -15.586 -3.076 1 98.88 73 TRP B N 1
ATOM 2328 C CA . TRP B 1 73 ? 3.217 -14.898 -2.672 1 98.88 73 TRP B CA 1
ATOM 2329 C C . TRP B 1 73 ? 3.689 -15.391 -1.308 1 98.88 73 TRP B C 1
ATOM 2331 O O . TRP B 1 73 ? 2.965 -16.094 -0.61 1 98.88 73 TRP B O 1
ATOM 2341 N N . ALA B 1 74 ? 4.957 -15.102 -1.008 1 98.81 74 ALA B N 1
ATOM 2342 C CA . ALA B 1 74 ? 5.531 -15.406 0.301 1 98.81 74 ALA B CA 1
ATOM 2343 C C . ALA B 1 74 ? 5.504 -14.188 1.21 1 98.81 74 ALA B C 1
ATOM 2345 O O . ALA B 1 74 ? 5.762 -13.062 0.762 1 98.81 74 ALA B O 1
ATOM 2346 N N . ARG B 1 75 ? 5.16 -14.406 2.453 1 97.69 75 ARG B N 1
ATOM 2347 C CA . ARG B 1 75 ? 5.328 -13.398 3.5 1 97.69 75 ARG B CA 1
ATOM 2348 C C . ARG B 1 75 ? 6.48 -13.766 4.426 1 97.69 75 ARG B C 1
ATOM 2350 O O . ARG B 1 75 ? 6.828 -14.938 4.562 1 97.69 75 ARG B O 1
ATOM 2357 N N . THR B 1 76 ? 7.094 -12.75 4.977 1 96.06 76 THR B N 1
ATOM 2358 C CA . THR B 1 76 ? 8.25 -13.031 5.824 1 96.06 76 THR B CA 1
ATOM 2359 C C . THR B 1 76 ? 8.07 -12.398 7.203 1 96.06 76 THR B C 1
ATOM 2361 O O . THR B 1 76 ? 7.371 -11.391 7.344 1 96.06 76 THR B O 1
ATOM 2364 N N . ASP B 1 77 ? 8.68 -13.047 8.188 1 91.56 77 ASP B N 1
ATOM 2365 C CA . ASP B 1 77 ? 8.781 -12.539 9.555 1 91.56 77 ASP B CA 1
ATOM 2366 C C . ASP B 1 77 ? 7.402 -12.211 10.125 1 91.56 77 ASP B C 1
ATOM 2368 O O . ASP B 1 77 ? 7.156 -11.094 10.57 1 91.56 77 ASP B O 1
ATOM 2372 N N . CYS B 1 78 ? 6.602 -13.211 10.125 1 92.75 78 CYS B N 1
ATOM 2373 C CA . CYS B 1 78 ? 5.234 -13.07 10.609 1 92.75 78 CYS B CA 1
ATOM 2374 C C . CYS B 1 78 ? 5.102 -13.57 12.047 1 92.75 78 CYS B C 1
ATOM 2376 O O . CYS B 1 78 ? 5.867 -14.438 12.469 1 92.75 78 CYS B O 1
ATOM 2378 N N . TYR B 1 79 ? 4.215 -12.984 12.695 1 89.56 79 TYR B N 1
ATOM 2379 C CA . TYR B 1 79 ? 3.715 -13.461 13.984 1 89.56 79 TYR B CA 1
ATOM 2380 C C . TYR B 1 79 ? 2.191 -13.492 13.992 1 89.56 79 TYR B C 1
ATOM 2382 O O . TYR B 1 79 ? 1.539 -12.516 13.625 1 89.56 79 TYR B O 1
ATOM 2390 N N . PHE B 1 80 ? 1.66 -14.688 14.375 1 92.56 80 PHE B N 1
ATOM 2391 C CA . PHE B 1 80 ? 0.212 -14.82 14.477 1 92.56 80 PHE B CA 1
ATOM 2392 C C . PHE B 1 80 ? -0.187 -15.375 15.836 1 92.56 80 PHE B C 1
ATOM 2394 O O . PHE B 1 80 ? 0.491 -16.25 16.375 1 92.56 80 PHE B O 1
ATOM 2401 N N . ASP B 1 81 ? -1.262 -14.844 16.375 1 91.12 81 ASP B N 1
ATOM 2402 C CA . ASP B 1 81 ? -1.834 -15.438 17.578 1 91.12 81 ASP B CA 1
ATOM 2403 C C . ASP B 1 81 ? -2.686 -16.656 17.25 1 91.12 81 ASP B C 1
ATOM 2405 O O . ASP B 1 81 ? -2.74 -17.078 16.094 1 91.12 81 ASP B O 1
ATOM 2409 N N . ASP B 1 82 ? -3.391 -17.188 18.281 1 93.31 82 ASP B N 1
ATOM 2410 C CA . ASP B 1 82 ? -4.121 -18.438 18.125 1 93.31 82 ASP B CA 1
ATOM 2411 C C . ASP B 1 82 ? -5.336 -18.25 17.203 1 93.31 82 ASP B C 1
ATOM 2413 O O . ASP B 1 82 ? -5.859 -19.219 16.656 1 93.31 82 ASP B O 1
ATOM 2417 N N . SER B 1 83 ? -5.785 -17.109 17.047 1 90.94 83 SER B N 1
ATOM 2418 C CA . SER B 1 83 ? -6.941 -16.844 16.203 1 90.94 83 SER B CA 1
ATOM 2419 C C . SER B 1 83 ? -6.523 -16.531 14.773 1 90.94 83 SER B C 1
ATOM 2421 O O . SER B 1 83 ? -7.367 -16.234 13.922 1 90.94 83 SER B O 1
ATOM 2423 N N . GLY B 1 84 ? -5.23 -16.531 14.445 1 91.62 84 GLY B N 1
ATOM 2424 C CA . GLY B 1 84 ? -4.723 -16.281 13.102 1 91.62 84 GLY B CA 1
ATOM 2425 C C . GLY B 1 84 ? -4.531 -14.805 12.797 1 91.62 84 GLY B C 1
ATOM 2426 O O . GLY B 1 84 ? -4.328 -14.43 11.641 1 91.62 84 GLY B O 1
ATOM 2427 N N . ARG B 1 85 ? -4.664 -13.992 13.812 1 88.44 85 ARG B N 1
ATOM 2428 C CA . ARG B 1 85 ? -4.418 -12.555 13.664 1 88.44 85 ARG B CA 1
ATOM 2429 C C . ARG B 1 85 ? -2.971 -12.211 13.992 1 88.44 85 ARG B C 1
ATOM 2431 O O . ARG B 1 85 ? -2.391 -12.773 14.922 1 88.44 85 ARG B O 1
ATOM 2438 N N . GLY B 1 86 ? -2.389 -11.438 13.18 1 88.38 86 GLY B N 1
ATOM 2439 C CA . GLY B 1 86 ? -0.991 -11.094 13.391 1 88.38 86 GLY B CA 1
ATOM 2440 C C . GLY B 1 86 ? -0.467 -10.078 12.391 1 88.38 86 GLY B C 1
ATOM 2441 O O . GLY B 1 86 ? -1.162 -9.117 12.047 1 88.38 86 GLY B O 1
ATOM 2442 N N . ILE B 1 87 ? 0.793 -10.273 12.078 1 84.94 87 ILE B N 1
ATOM 2443 C CA . ILE B 1 87 ? 1.446 -9.305 11.195 1 84.94 87 ILE B CA 1
ATOM 2444 C C . ILE B 1 87 ? 2.662 -9.953 10.539 1 84.94 87 ILE B C 1
ATOM 2446 O O . ILE B 1 87 ? 3.289 -10.844 11.109 1 84.94 87 ILE B O 1
ATOM 2450 N N . CYS B 1 88 ? 2.891 -9.523 9.312 1 90 88 CYS B N 1
ATOM 2451 C CA . CYS B 1 88 ? 4.102 -9.914 8.602 1 90 88 CYS B CA 1
ATOM 2452 C C . CYS B 1 88 ? 4.934 -8.695 8.227 1 90 88 CYS B C 1
ATOM 2454 O O . CYS B 1 88 ? 4.383 -7.629 7.93 1 90 88 CYS B O 1
ATOM 2456 N N . ARG B 1 89 ? 6.219 -8.844 8.211 1 87.62 89 ARG B N 1
ATOM 2457 C CA . ARG B 1 89 ? 7.113 -7.762 7.82 1 87.62 89 ARG B CA 1
ATOM 2458 C C . ARG B 1 89 ? 6.984 -7.449 6.336 1 87.62 89 ARG B C 1
ATOM 2460 O O . ARG B 1 89 ? 7 -6.281 5.938 1 87.62 89 ARG B O 1
ATOM 2467 N N . THR B 1 90 ? 6.977 -8.438 5.531 1 92.44 90 THR B N 1
ATOM 2468 C CA . THR B 1 90 ? 6.766 -8.219 4.102 1 92.44 90 THR B CA 1
ATOM 2469 C C . THR B 1 90 ? 5.609 -9.07 3.594 1 92.44 90 THR B C 1
ATOM 2471 O O . THR B 1 90 ? 5.34 -10.148 4.133 1 92.44 90 THR B O 1
ATOM 2474 N N . GLY B 1 91 ? 4.922 -8.523 2.607 1 94.12 91 GLY B N 1
ATOM 2475 C CA . GLY B 1 91 ? 3.848 -9.25 1.957 1 94.12 91 GLY B CA 1
ATOM 2476 C C . GLY B 1 91 ? 2.615 -9.406 2.83 1 94.12 91 GLY B C 1
ATOM 2477 O O . GLY B 1 91 ? 1.773 -10.266 2.578 1 94.12 91 GLY B O 1
ATOM 2478 N N . ASP B 1 92 ? 2.473 -8.625 3.85 1 90.81 92 ASP B N 1
ATOM 2479 C CA . ASP B 1 92 ? 1.354 -8.727 4.781 1 90.81 92 ASP B CA 1
ATOM 2480 C C . ASP B 1 92 ? 0.023 -8.492 4.066 1 90.81 92 ASP B C 1
ATOM 2482 O O . ASP B 1 92 ? -0.055 -7.68 3.143 1 90.81 92 ASP B O 1
ATOM 2486 N N . CYS B 1 93 ? -0.995 -9.227 4.531 1 91.56 93 CYS B N 1
ATOM 2487 C CA . CYS B 1 93 ? -2.295 -9.109 3.879 1 91.56 93 CYS B CA 1
ATOM 2488 C C . CYS B 1 93 ? -3.377 -8.727 4.883 1 91.56 93 CYS B C 1
ATOM 2490 O O . CYS B 1 93 ? -4.457 -9.32 4.891 1 91.56 93 CYS B O 1
ATOM 2492 N N . GLY B 1 94 ? -3.07 -7.777 5.672 1 83.06 94 GLY B N 1
ATOM 2493 C CA . GLY B 1 94 ? -4.059 -7.293 6.625 1 83.06 94 GLY B CA 1
ATOM 2494 C C . GLY B 1 94 ? -3.953 -7.957 7.98 1 83.06 94 GLY B C 1
ATOM 2495 O O . GLY B 1 94 ? -4.918 -7.973 8.75 1 83.06 94 GLY B O 1
ATOM 2496 N N . GLY B 1 95 ? -2.824 -8.594 8.188 1 86.56 95 GLY B N 1
ATOM 2497 C CA . GLY B 1 95 ? -2.564 -9.172 9.492 1 86.56 95 GLY B CA 1
ATOM 2498 C C . GLY B 1 95 ? -3.287 -10.484 9.719 1 86.56 95 GLY B C 1
ATOM 2499 O O . GLY B 1 95 ? -3.646 -10.812 10.852 1 86.56 95 GLY B O 1
ATOM 2500 N N . LEU B 1 96 ? -3.578 -11.18 8.664 1 90.94 96 LEU B N 1
ATOM 2501 C CA . LEU B 1 96 ? -4.273 -12.461 8.766 1 90.94 96 LEU B CA 1
ATOM 2502 C C . LEU B 1 96 ? -3.4 -13.594 8.242 1 90.94 96 LEU B C 1
ATOM 2504 O O . LEU B 1 96 ? -2.734 -13.453 7.215 1 90.94 96 LEU B O 1
ATOM 2508 N N . LEU B 1 97 ? -3.414 -14.688 8.961 1 95.38 97 LEU B N 1
ATOM 2509 C CA . LEU B 1 97 ? -2.781 -15.891 8.422 1 95.38 97 LEU B CA 1
ATOM 2510 C C . LEU B 1 97 ? -3.465 -16.328 7.129 1 95.38 97 LEU B C 1
ATOM 2512 O O . LEU B 1 97 ? -2.793 -16.656 6.148 1 95.38 97 LEU B O 1
ATOM 2516 N N . GLN B 1 98 ? -4.832 -16.375 7.223 1 96.5 98 GLN B N 1
ATOM 2517 C CA . GLN B 1 98 ? -5.629 -16.703 6.047 1 96.5 98 GLN B CA 1
ATOM 2518 C C . GLN B 1 98 ? -5.984 -15.453 5.25 1 96.5 98 GLN B C 1
ATOM 2520 O O . GLN B 1 98 ? -6.973 -14.781 5.547 1 96.5 98 GLN B O 1
ATOM 2525 N N . CYS B 1 99 ? -5.211 -15.195 4.215 1 94.94 99 CYS B N 1
ATOM 2526 C CA . CYS B 1 99 ? -5.316 -13.953 3.457 1 94.94 99 CYS B CA 1
ATOM 2527 C C . CYS B 1 99 ? -6.598 -13.922 2.633 1 94.94 99 CYS B C 1
ATOM 2529 O O . CYS B 1 99 ? -6.875 -14.852 1.876 1 94.94 99 CYS B O 1
ATOM 2531 N N . LYS B 1 100 ? -7.297 -12.844 2.744 1 90.62 100 LYS B N 1
ATOM 2532 C CA . LYS B 1 100 ? -8.469 -12.609 1.907 1 90.62 100 LYS B CA 1
ATOM 2533 C C . LYS B 1 100 ? -8.188 -11.539 0.855 1 90.62 100 LYS B C 1
ATOM 2535 O O . LYS B 1 100 ? -8.922 -11.422 -0.129 1 90.62 100 LYS B O 1
ATOM 2540 N N . ARG B 1 101 ? -7.086 -10.805 1.136 1 90.88 101 ARG B N 1
ATOM 2541 C CA . ARG B 1 101 ? -6.648 -9.727 0.251 1 90.88 101 ARG B CA 1
ATOM 2542 C C . ARG B 1 101 ? -5.238 -9.992 -0.27 1 90.88 101 ARG B C 1
ATOM 2544 O O . ARG B 1 101 ? -4.582 -10.945 0.153 1 90.88 101 ARG B O 1
ATOM 2551 N N . PHE B 1 102 ? -4.855 -9.102 -1.16 1 93.25 102 PHE B N 1
ATOM 2552 C CA . PHE B 1 102 ? -3.494 -9.219 -1.668 1 93.25 102 PHE B CA 1
ATOM 2553 C C . PHE B 1 102 ? -2.49 -8.672 -0.659 1 93.25 102 PHE B C 1
ATOM 2555 O O . PHE B 1 102 ? -2.857 -7.922 0.245 1 93.25 102 PHE B O 1
ATOM 2562 N N . GLY B 1 103 ? -1.283 -9.078 -0.877 1 91.94 103 GLY B N 1
ATOM 2563 C CA . GLY B 1 103 ? -0.209 -8.641 0.001 1 91.94 103 GLY B CA 1
ATOM 2564 C C . GLY B 1 103 ? 0.196 -7.195 -0.223 1 91.94 103 GLY B C 1
ATOM 2565 O O . GLY B 1 103 ? 0.128 -6.695 -1.347 1 91.94 103 GLY B O 1
ATOM 2566 N N . ARG B 1 104 ? 0.669 -6.578 0.807 1 88.88 104 ARG B N 1
ATOM 2567 C CA . ARG B 1 104 ? 1.2 -5.223 0.718 1 88.88 104 ARG B CA 1
ATOM 2568 C C . ARG B 1 104 ? 2.68 -5.238 0.348 1 88.88 104 ARG B C 1
ATOM 2570 O O . ARG B 1 104 ? 3.389 -6.199 0.642 1 88.88 104 ARG B O 1
ATOM 2577 N N . PRO B 1 105 ? 3.172 -4.117 -0.17 1 92.19 105 PRO B N 1
ATOM 2578 C CA . PRO B 1 105 ? 4.594 -4.02 -0.5 1 92.19 105 PRO B CA 1
ATOM 2579 C C . PRO B 1 105 ? 5.492 -4.09 0.733 1 92.19 105 PRO B C 1
ATOM 2581 O O . PRO B 1 105 ? 5.074 -3.709 1.829 1 92.19 105 PRO B O 1
ATOM 2584 N N . PRO B 1 106 ? 6.75 -4.512 0.5 1 94.94 106 PRO B N 1
ATOM 2585 C CA . PRO B 1 106 ? 7.227 -5.121 -0.744 1 94.94 106 PRO B CA 1
ATOM 2586 C C . PRO B 1 106 ? 6.793 -6.578 -0.893 1 94.94 106 PRO B C 1
ATOM 2588 O O . PRO B 1 106 ? 6.754 -7.32 0.094 1 94.94 106 PRO B O 1
ATOM 2591 N N . THR B 1 107 ? 6.492 -6.918 -2.086 1 97.12 107 THR B N 1
ATOM 2592 C CA . THR B 1 107 ? 6.07 -8.297 -2.318 1 97.12 107 THR B CA 1
ATOM 2593 C C . THR B 1 107 ? 6.332 -8.703 -3.766 1 97.12 107 THR B C 1
ATOM 2595 O O . THR B 1 107 ? 6.137 -7.906 -4.688 1 97.12 107 THR B O 1
ATOM 2598 N N . THR B 1 108 ? 6.883 -9.922 -3.957 1 98.69 108 THR B N 1
ATOM 2599 C CA . THR B 1 108 ? 6.977 -10.594 -5.246 1 98.69 108 THR B CA 1
ATOM 2600 C C . THR B 1 108 ? 5.758 -11.477 -5.488 1 98.69 108 THR B C 1
ATOM 2602 O O . THR B 1 108 ? 5.426 -12.328 -4.66 1 98.69 108 THR B O 1
ATOM 2605 N N . LEU B 1 109 ? 5.133 -11.273 -6.672 1 98.69 109 LEU B N 1
ATOM 2606 C CA . LEU B 1 109 ? 3.846 -11.938 -6.859 1 98.69 109 LEU B CA 1
ATOM 2607 C C . LEU B 1 109 ? 3.908 -12.93 -8.016 1 98.69 109 LEU B C 1
ATOM 2609 O O . LEU B 1 109 ? 4.43 -12.602 -9.086 1 98.69 109 LEU B O 1
ATOM 2613 N N . ALA B 1 110 ? 3.465 -14.148 -7.789 1 98.88 110 ALA B N 1
ATOM 2614 C CA . ALA B 1 110 ? 3.018 -15.023 -8.867 1 98.88 110 ALA B CA 1
ATOM 2615 C C . ALA B 1 110 ? 1.562 -14.75 -9.234 1 98.88 110 ALA B C 1
ATOM 2617 O O . ALA B 1 110 ? 0.662 -14.945 -8.414 1 98.88 110 ALA B O 1
ATOM 2618 N N . GLU B 1 111 ? 1.382 -14.312 -10.414 1 98.38 111 GLU B N 1
ATOM 2619 C CA . GLU B 1 111 ? 0.036 -13.945 -10.844 1 98.38 111 GLU B CA 1
ATOM 2620 C C . GLU B 1 111 ? -0.493 -14.906 -11.898 1 98.38 111 GLU B C 1
ATOM 2622 O O . GLU B 1 111 ? 0.264 -15.383 -12.75 1 98.38 111 GLU B O 1
ATOM 2627 N N . PHE B 1 112 ? -1.858 -15.188 -11.812 1 98.5 112 PHE B N 1
ATOM 2628 C CA . PHE B 1 112 ? -2.395 -16.109 -12.812 1 98.5 112 PHE B CA 1
ATOM 2629 C C . PHE B 1 112 ? -3.848 -15.773 -13.125 1 98.5 112 PHE B C 1
ATOM 2631 O O . PHE B 1 112 ? -4.547 -15.18 -12.297 1 98.5 112 PHE B O 1
ATOM 2638 N N . SER B 1 113 ? -4.293 -16.047 -14.281 1 97.81 113 SER B N 1
ATOM 2639 C CA . SER B 1 113 ? -5.664 -16.203 -14.758 1 97.81 113 SER B CA 1
ATOM 2640 C C . SER B 1 113 ? -5.871 -17.578 -15.398 1 97.81 113 SER B C 1
ATOM 2642 O O . SER B 1 113 ? -5.055 -18.016 -16.219 1 97.81 113 SER B O 1
ATOM 2644 N N . LEU B 1 114 ? -6.953 -18.266 -14.992 1 98.06 114 LEU B N 1
ATOM 2645 C CA . LEU B 1 114 ? -7.094 -19.672 -15.383 1 98.06 114 LEU B CA 1
ATOM 2646 C C . LEU B 1 114 ? -8.266 -19.844 -16.344 1 98.06 114 LEU B C 1
ATOM 2648 O O . LEU B 1 114 ? -9.344 -19.281 -16.125 1 98.06 114 LEU B O 1
ATOM 2652 N N . ASN B 1 115 ? -7.93 -20.578 -17.328 1 97.44 115 ASN B N 1
ATOM 2653 C CA . ASN B 1 115 ? -8.93 -21.016 -18.297 1 97.44 115 ASN B CA 1
ATOM 2654 C C . ASN B 1 115 ? -9.742 -19.844 -18.844 1 97.44 115 ASN B C 1
ATOM 2656 O O . ASN B 1 115 ? -10.977 -19.859 -18.797 1 97.44 115 ASN B O 1
ATOM 2660 N N . GLN B 1 116 ? -9.023 -18.797 -19.203 1 96.75 116 GLN B N 1
ATOM 2661 C CA . GLN B 1 116 ? -9.617 -17.703 -19.953 1 96.75 116 GLN B CA 1
ATOM 2662 C C . GLN B 1 116 ? -9.656 -18.031 -21.453 1 96.75 116 GLN B C 1
ATOM 2664 O O . GLN B 1 116 ? -8.625 -17.969 -22.125 1 96.75 116 GLN B O 1
ATOM 2669 N N . TYR B 1 117 ? -10.828 -18.391 -21.969 1 95.12 117 TYR B N 1
ATOM 2670 C CA . TYR B 1 117 ? -10.992 -18.828 -23.344 1 95.12 117 TYR B CA 1
ATOM 2671 C C . TYR B 1 117 ? -10.07 -20 -23.641 1 95.12 117 TYR B C 1
ATOM 2673 O O . TYR B 1 117 ? -9.352 -20 -24.656 1 95.12 117 TYR B O 1
ATOM 2681 N N . GLY B 1 118 ? -9.922 -20.875 -22.75 1 95.56 118 GLY B N 1
ATOM 2682 C CA . GLY B 1 118 ? -9.18 -22.125 -22.938 1 95.56 118 GLY B CA 1
ATOM 2683 C C . GLY B 1 118 ? -7.707 -21.984 -22.625 1 95.56 118 GLY B C 1
ATOM 2684 O O . GLY B 1 118 ? -6.938 -22.938 -22.828 1 95.56 118 GLY B O 1
ATOM 2685 N N . LYS B 1 119 ? -7.285 -20.812 -22.109 1 97.81 119 LYS B N 1
ATOM 2686 C CA . LYS B 1 119 ? -5.871 -20.578 -21.844 1 97.81 119 LYS B CA 1
ATOM 2687 C C . LYS B 1 119 ? -5.652 -20.078 -20.422 1 97.81 119 LYS B C 1
ATOM 2689 O O . LYS B 1 119 ? -6.531 -19.438 -19.844 1 97.81 119 LYS B O 1
ATOM 2694 N N . ASP B 1 120 ? -4.523 -20.5 -19.859 1 98.25 120 ASP B N 1
ATOM 2695 C CA . ASP B 1 120 ? -4.016 -19.875 -18.641 1 98.25 120 ASP B CA 1
ATOM 2696 C C . ASP B 1 120 ? -3.012 -18.766 -18.969 1 98.25 120 ASP B C 1
ATOM 2698 O O . ASP B 1 120 ? -2.297 -18.844 -19.969 1 98.25 120 ASP B O 1
ATOM 2702 N N . TYR B 1 121 ? -3.018 -17.766 -18.141 1 98.38 121 TYR B N 1
ATOM 2703 C CA . TYR B 1 121 ? -2.014 -16.719 -18.188 1 98.38 121 TYR B CA 1
ATOM 2704 C C . TYR B 1 121 ? -1.267 -16.594 -16.875 1 98.38 121 TYR B C 1
ATOM 2706 O O . TYR B 1 121 ? -1.885 -16.5 -15.805 1 98.38 121 TYR B O 1
ATOM 2714 N N . ILE B 1 122 ? 0.096 -16.672 -16.953 1 98.69 122 ILE B N 1
ATOM 2715 C CA . ILE B 1 122 ? 0.876 -16.625 -15.719 1 98.69 122 ILE B CA 1
ATOM 2716 C C . ILE B 1 122 ? 2.006 -15.609 -15.867 1 98.69 122 ILE B C 1
ATOM 2718 O O . ILE B 1 122 ? 2.549 -15.43 -16.969 1 98.69 122 ILE B O 1
ATOM 2722 N N . ASP B 1 123 ? 2.35 -14.914 -14.805 1 98.62 123 ASP B N 1
ATOM 2723 C CA . ASP B 1 123 ? 3.5 -14.016 -14.789 1 98.62 123 ASP B CA 1
ATOM 2724 C C . ASP B 1 123 ? 3.984 -13.773 -13.359 1 98.62 123 ASP B C 1
ATOM 2726 O O . ASP B 1 123 ? 3.33 -14.18 -12.398 1 98.62 123 ASP B O 1
ATOM 2730 N N . ILE B 1 124 ? 5.195 -13.25 -13.242 1 98.81 124 ILE B N 1
ATOM 2731 C CA . ILE B 1 124 ? 5.707 -12.711 -11.984 1 98.81 124 ILE B CA 1
ATOM 2732 C C . ILE B 1 124 ? 5.664 -11.188 -12.016 1 98.81 124 ILE B C 1
ATOM 2734 O O . ILE B 1 124 ? 5.934 -10.57 -13.047 1 98.81 124 ILE B O 1
ATOM 2738 N N . SER B 1 125 ? 5.238 -10.617 -10.914 1 98.44 125 SER B N 1
ATOM 2739 C CA . SER B 1 125 ? 5.133 -9.164 -10.859 1 98.44 125 SER B CA 1
ATOM 2740 C C . SER B 1 125 ? 5.945 -8.594 -9.695 1 98.44 125 SER B C 1
ATOM 2742 O O . SER B 1 125 ? 5.793 -9.023 -8.555 1 98.44 125 SER B O 1
ATOM 2744 N N . ASN B 1 126 ? 6.812 -7.629 -10.016 1 98.5 126 ASN B N 1
ATOM 2745 C CA . ASN B 1 126 ? 7.504 -6.82 -9.023 1 98.5 126 ASN B CA 1
ATOM 2746 C C . ASN B 1 126 ? 6.988 -5.383 -9.016 1 98.5 126 ASN B C 1
ATOM 2748 O O . ASN B 1 126 ? 7.703 -4.465 -8.609 1 98.5 126 ASN B O 1
ATOM 2752 N N . ILE B 1 127 ? 5.766 -5.176 -9.477 1 96.62 127 ILE B N 1
ATOM 2753 C CA . ILE B 1 127 ? 5.176 -3.842 -9.5 1 96.62 127 ILE B CA 1
ATOM 2754 C C . ILE B 1 127 ? 5.062 -3.299 -8.078 1 96.62 127 ILE B C 1
ATOM 2756 O O . ILE B 1 127 ? 5.25 -2.102 -7.852 1 96.62 127 ILE B O 1
ATOM 2760 N N . LYS B 1 128 ? 4.836 -4.199 -7.086 1 96 128 LYS B N 1
ATOM 2761 C CA . LYS B 1 128 ? 4.711 -3.82 -5.684 1 96 128 LYS B CA 1
ATOM 2762 C C . LYS B 1 128 ? 5.977 -4.168 -4.906 1 96 128 LYS B C 1
ATOM 2764 O O . LYS B 1 128 ? 5.914 -4.492 -3.719 1 96 128 LYS B O 1
ATOM 2769 N N . GLY B 1 129 ? 7.094 -4.148 -5.625 1 97.5 129 GLY B N 1
ATOM 2770 C CA . GLY B 1 129 ? 8.367 -4.457 -5 1 97.5 129 GLY B CA 1
ATOM 2771 C C . GLY B 1 129 ? 8.711 -5.934 -5.031 1 97.5 129 GLY B C 1
ATOM 2772 O O . GLY B 1 129 ? 8.211 -6.672 -5.883 1 97.5 129 GLY B O 1
ATOM 2773 N N . PHE B 1 130 ? 9.703 -6.246 -4.137 1 98.56 130 PHE B N 1
ATOM 2774 C CA . PHE B 1 130 ? 10.297 -7.578 -4.113 1 98.56 130 PHE B CA 1
ATOM 2775 C C . PHE B 1 130 ? 10.641 -7.992 -2.688 1 98.56 130 PHE B C 1
ATOM 2777 O O . PHE B 1 130 ? 11.172 -7.195 -1.915 1 98.56 130 PHE B O 1
ATOM 2784 N N . ASN B 1 131 ? 10.305 -9.289 -2.4 1 98 131 ASN B N 1
ATOM 2785 C CA . ASN B 1 131 ? 10.727 -9.711 -1.067 1 98 131 ASN B CA 1
ATOM 2786 C C . ASN B 1 131 ? 11.375 -11.086 -1.096 1 98 131 ASN B C 1
ATOM 2788 O O . ASN B 1 131 ? 12.398 -11.312 -0.446 1 98 131 ASN B O 1
ATOM 2792 N N . VAL B 1 132 ? 10.805 -12.023 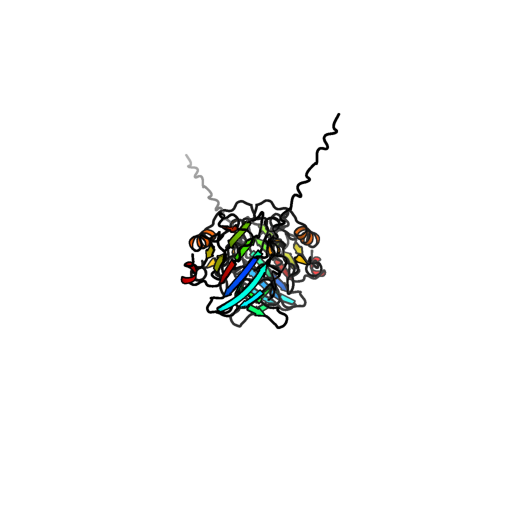-1.9 1 98.5 132 VAL B N 1
ATOM 2793 C CA . VAL B 1 132 ? 11.312 -13.391 -1.911 1 98.5 132 VAL B CA 1
ATOM 2794 C C . VAL B 1 132 ? 11.5 -13.859 -3.352 1 98.5 132 VAL B C 1
ATOM 2796 O O . VAL B 1 132 ? 10.586 -13.734 -4.172 1 98.5 132 VAL B O 1
ATOM 2799 N N . PRO B 1 133 ? 12.75 -14.438 -3.674 1 98.44 133 PRO B N 1
ATOM 2800 C CA . PRO B 1 133 ? 12.93 -15.008 -5.012 1 98.44 133 PRO B CA 1
ATOM 2801 C C . PRO B 1 133 ? 11.891 -16.078 -5.336 1 98.44 133 PRO B C 1
ATOM 2803 O O . PRO B 1 133 ? 11.43 -16.781 -4.438 1 98.44 133 PRO B O 1
ATOM 2806 N N . MET B 1 134 ? 11.648 -16.172 -6.695 1 98.56 134 MET B N 1
ATOM 2807 C CA . MET B 1 134 ? 10.516 -17.031 -7.031 1 98.56 134 MET B CA 1
ATOM 2808 C C . MET B 1 134 ? 10.703 -17.672 -8.398 1 98.56 134 MET B C 1
ATOM 2810 O O . MET B 1 134 ? 11.219 -17.031 -9.32 1 98.56 134 MET B O 1
ATOM 2814 N N . ASP B 1 135 ? 10.375 -18.906 -8.461 1 98.56 135 ASP B N 1
ATOM 2815 C CA . ASP B 1 135 ? 10.125 -19.594 -9.719 1 98.56 135 ASP B CA 1
ATOM 2816 C C . ASP B 1 135 ? 8.656 -20 -9.836 1 98.56 135 ASP B C 1
ATOM 2818 O O . ASP B 1 135 ? 8.062 -20.5 -8.875 1 98.56 135 ASP B O 1
ATOM 2822 N N . PHE B 1 136 ? 8.031 -19.641 -10.906 1 98.62 136 PHE B N 1
ATOM 2823 C CA . PHE B 1 136 ? 6.652 -19.984 -11.234 1 98.62 136 PHE B CA 1
ATOM 2824 C C . PHE B 1 136 ? 6.586 -20.766 -12.547 1 98.62 136 PHE B C 1
ATOM 2826 O O . PHE B 1 136 ? 6.707 -20.172 -13.625 1 98.62 136 PHE B O 1
ATOM 2833 N N . SER B 1 137 ? 6.34 -22.109 -12.414 1 97.88 137 SER B N 1
ATOM 2834 C CA . SER B 1 137 ? 6.48 -22.969 -13.594 1 97.88 137 SER B CA 1
ATOM 2835 C C . SER B 1 137 ? 5.352 -23.984 -13.68 1 97.88 137 SER B C 1
ATOM 2837 O O . SER B 1 137 ? 4.84 -24.438 -12.656 1 97.88 137 SER B O 1
ATOM 2839 N N . PRO B 1 138 ? 4.988 -24.328 -14.938 1 98 138 PRO B N 1
ATOM 2840 C CA . PRO B 1 138 ? 4.043 -25.438 -15.078 1 98 138 PRO B CA 1
ATOM 2841 C C . PRO B 1 138 ? 4.648 -26.781 -14.695 1 98 138 PRO B C 1
ATOM 2843 O O . PRO B 1 138 ? 5.855 -26.984 -14.852 1 98 138 PRO B O 1
ATOM 2846 N N . THR B 1 139 ? 3.826 -27.609 -14.133 1 97.5 139 THR B N 1
ATOM 2847 C CA . THR B 1 139 ? 4.238 -29 -13.906 1 97.5 139 THR B CA 1
ATOM 2848 C C . THR B 1 139 ? 3.654 -29.922 -14.969 1 97.5 139 THR B C 1
ATOM 2850 O O . THR B 1 139 ? 3.809 -31.141 -14.891 1 97.5 139 THR B O 1
ATOM 2853 N N . THR B 1 140 ? 2.912 -29.375 -15.844 1 94.25 140 THR B N 1
ATOM 2854 C CA . THR B 1 140 ? 2.404 -30.031 -17.031 1 94.25 140 THR B CA 1
ATOM 2855 C C . THR B 1 140 ? 3.092 -29.5 -18.281 1 94.25 140 THR B C 1
ATOM 2857 O O . THR B 1 140 ? 3.719 -28.438 -18.25 1 94.25 140 THR B O 1
ATOM 2860 N N . ARG B 1 141 ? 2.994 -30.203 -19.406 1 91.69 141 ARG B N 1
ATOM 2861 C CA . ARG B 1 141 ? 3.633 -29.797 -20.656 1 91.69 141 ARG B CA 1
ATOM 2862 C C . ARG B 1 141 ? 2.807 -28.734 -21.359 1 91.69 141 ARG B C 1
ATOM 2864 O O . ARG B 1 141 ? 1.607 -28.594 -21.109 1 91.69 141 ARG B O 1
ATOM 2871 N N . GLY B 1 142 ? 3.5 -27.844 -22.188 1 93.31 142 GLY B N 1
ATOM 2872 C CA . GLY B 1 142 ? 2.758 -26.984 -23.094 1 93.31 142 GLY B CA 1
ATOM 2873 C C . GLY B 1 142 ? 3.088 -25.516 -22.938 1 93.31 142 GLY B C 1
ATOM 2874 O O . GLY B 1 142 ? 2.604 -24.688 -23.688 1 93.31 142 GLY B O 1
ATOM 2875 N N . CYS B 1 143 ? 3.836 -25.172 -21.938 1 95.56 143 CYS B N 1
ATOM 2876 C CA . CYS B 1 143 ? 4.254 -23.781 -21.781 1 95.56 143 CYS B CA 1
ATOM 2877 C C . CYS B 1 143 ? 5.484 -23.672 -20.891 1 95.56 143 CYS B C 1
ATOM 2879 O O . CYS B 1 143 ? 5.883 -24.656 -20.266 1 95.56 143 CYS B O 1
ATOM 2881 N N . ARG B 1 144 ? 6.16 -22.547 -20.906 1 96.31 144 ARG B N 1
ATOM 2882 C CA . ARG B 1 144 ? 7.355 -22.328 -20.094 1 96.31 144 ARG B CA 1
ATOM 2883 C C . ARG B 1 144 ? 7.004 -21.672 -18.766 1 96.31 144 ARG B C 1
ATOM 2885 O O . ARG B 1 144 ? 5.906 -21.125 -18.609 1 96.31 144 ARG B O 1
ATOM 2892 N N . GLY B 1 145 ? 7.953 -21.75 -17.859 1 96.69 145 GLY B N 1
ATOM 2893 C CA . GLY B 1 145 ? 7.82 -21.031 -16.594 1 96.69 145 GLY B CA 1
ATOM 2894 C C . GLY B 1 145 ? 8.414 -19.641 -16.641 1 96.69 145 GLY B C 1
ATOM 2895 O O . GLY B 1 145 ? 8.93 -19.219 -17.672 1 96.69 145 GLY B O 1
ATOM 2896 N N . VAL B 1 146 ? 8.18 -18.906 -15.617 1 97.75 146 VAL B N 1
ATOM 2897 C CA . VAL B 1 146 ? 8.773 -17.594 -15.383 1 97.75 146 VAL B CA 1
ATOM 2898 C C . VAL B 1 146 ? 9.523 -17.594 -14.055 1 97.75 146 VAL B C 1
ATOM 2900 O O . VAL B 1 146 ? 9.188 -18.359 -13.141 1 97.75 146 VAL B O 1
ATOM 2903 N N . ARG B 1 147 ? 10.586 -16.766 -14.047 1 97.44 147 ARG B N 1
ATOM 2904 C CA . ARG B 1 147 ? 11.484 -16.844 -12.891 1 97.44 147 ARG B CA 1
ATOM 2905 C C . ARG B 1 147 ? 12.047 -15.461 -12.555 1 97.44 147 ARG B C 1
ATOM 2907 O O . ARG B 1 147 ? 12.344 -14.664 -13.445 1 97.44 147 ARG B O 1
ATOM 2914 N N . CYS B 1 148 ? 12.094 -15.148 -11.32 1 98.12 148 CYS B N 1
ATOM 2915 C CA . CYS B 1 148 ? 12.812 -14.008 -10.758 1 98.12 148 CYS B CA 1
ATOM 2916 C C . CYS B 1 148 ? 13.578 -14.414 -9.5 1 98.12 148 CYS B C 1
ATOM 2918 O O . CYS B 1 148 ? 13.039 -14.383 -8.398 1 98.12 148 CYS B O 1
ATOM 2920 N N . ALA B 1 149 ? 14.875 -14.766 -9.703 1 97.38 149 ALA B N 1
ATOM 2921 C CA . ALA B 1 149 ? 15.648 -15.32 -8.586 1 97.38 149 ALA B CA 1
ATOM 2922 C C . ALA B 1 149 ? 16.953 -14.562 -8.391 1 97.38 149 ALA B C 1
ATOM 2924 O O . ALA B 1 149 ? 17.891 -15.07 -7.773 1 97.38 149 ALA B O 1
ATOM 2925 N N . ALA B 1 150 ? 17.047 -13.359 -8.984 1 96.69 150 ALA B N 1
ATOM 2926 C CA . ALA B 1 150 ? 18.234 -12.531 -8.789 1 96.69 150 ALA B CA 1
ATOM 2927 C C . ALA B 1 150 ? 18.266 -11.969 -7.371 1 96.69 150 ALA B C 1
ATOM 2929 O O . ALA B 1 150 ? 17.281 -12.023 -6.645 1 96.69 150 ALA B O 1
ATOM 2930 N N . ASP B 1 151 ? 19.453 -11.508 -6.922 1 96.25 151 ASP B N 1
ATOM 2931 C CA . ASP B 1 151 ? 19.609 -10.93 -5.594 1 96.25 151 ASP B CA 1
ATOM 2932 C C . ASP B 1 151 ? 19.109 -9.484 -5.555 1 96.25 151 ASP B C 1
ATOM 2934 O O . ASP B 1 151 ? 19.891 -8.555 -5.312 1 96.25 151 ASP B O 1
ATOM 2938 N N . ILE B 1 152 ? 17.875 -9.328 -5.656 1 97.94 152 ILE B N 1
ATOM 2939 C CA . ILE B 1 152 ? 17.266 -8.008 -5.699 1 97.94 152 ILE B CA 1
ATOM 2940 C C . ILE B 1 152 ? 17.406 -7.324 -4.34 1 97.94 152 ILE B C 1
ATOM 2942 O O . ILE B 1 152 ? 17.719 -6.133 -4.266 1 97.94 152 ILE B O 1
ATOM 2946 N N . VAL B 1 153 ? 17.219 -8.047 -3.248 1 97.06 153 VAL B N 1
ATOM 2947 C CA . VAL B 1 153 ? 17.297 -7.445 -1.92 1 97.06 153 VAL B CA 1
ATOM 2948 C C . VAL B 1 153 ? 18.719 -6.957 -1.653 1 97.06 153 VAL B C 1
ATOM 2950 O O . VAL B 1 153 ? 18.922 -5.844 -1.158 1 97.06 153 VAL B O 1
ATOM 2953 N N . GLY B 1 154 ? 19.703 -7.73 -2.012 1 96.44 154 GLY B N 1
ATOM 2954 C CA . GLY B 1 154 ? 21.094 -7.359 -1.818 1 96.44 154 GLY B CA 1
ATOM 2955 C C . GLY B 1 154 ? 21.516 -6.156 -2.643 1 96.44 154 GLY B C 1
ATOM 2956 O O . GLY B 1 154 ? 22.391 -5.395 -2.236 1 96.44 154 GLY B O 1
ATOM 2957 N N . GLN B 1 155 ? 20.812 -5.91 -3.783 1 97.81 155 GLN B N 1
ATOM 2958 C CA . GLN B 1 155 ? 21.203 -4.84 -4.695 1 97.81 155 GLN B CA 1
ATOM 2959 C C . GLN B 1 155 ? 20.188 -3.695 -4.66 1 97.81 155 GLN B C 1
ATOM 2961 O O . GLN B 1 155 ? 20.25 -2.777 -5.484 1 97.81 155 GLN B O 1
ATOM 2966 N N . CYS B 1 156 ? 19.312 -3.734 -3.746 1 97.88 156 CYS B N 1
ATOM 2967 C CA . CYS B 1 156 ? 18.219 -2.775 -3.693 1 97.88 156 CYS B CA 1
ATOM 2968 C C . CYS B 1 156 ? 18.75 -1.353 -3.533 1 97.88 156 CYS B C 1
ATOM 2970 O O . CYS B 1 156 ? 19.531 -1.072 -2.619 1 97.88 156 CYS B O 1
ATOM 2972 N N . PRO B 1 157 ? 18.297 -0.434 -4.449 1 96.62 157 PRO B N 1
ATOM 2973 C CA . PRO B 1 157 ? 18.672 0.961 -4.211 1 96.62 157 PRO B CA 1
ATOM 2974 C C . PRO B 1 157 ? 18.328 1.427 -2.797 1 96.62 157 PRO B C 1
ATOM 2976 O O . PRO B 1 157 ? 17.297 1.062 -2.252 1 96.62 157 PRO B O 1
ATOM 2979 N N . ALA B 1 158 ? 19.156 2.273 -2.258 1 92.56 158 ALA B N 1
ATOM 2980 C CA . ALA B 1 158 ? 19.047 2.695 -0.862 1 92.56 158 ALA B CA 1
ATOM 2981 C C . ALA B 1 158 ? 17.672 3.277 -0.566 1 92.56 158 ALA B C 1
ATOM 2983 O O . ALA B 1 158 ? 17.078 2.988 0.477 1 92.56 158 ALA B O 1
ATOM 2984 N N . LYS B 1 159 ? 17.125 4.027 -1.521 1 90.94 159 LYS B N 1
ATOM 2985 C CA . LYS B 1 159 ? 15.859 4.727 -1.304 1 90.94 159 LYS B CA 1
ATOM 2986 C C . LYS B 1 159 ? 14.688 3.752 -1.26 1 90.94 159 LYS B C 1
ATOM 2988 O O . LYS B 1 159 ? 13.609 4.09 -0.763 1 90.94 159 LYS B O 1
ATOM 2993 N N . LEU B 1 160 ? 14.891 2.5 -1.76 1 94.06 160 LEU B N 1
ATOM 2994 C CA . LEU B 1 160 ? 13.781 1.555 -1.851 1 94.06 160 LEU B CA 1
ATOM 2995 C C . LEU B 1 160 ? 13.906 0.471 -0.785 1 94.06 160 LEU B C 1
ATOM 2997 O O . LEU B 1 160 ? 13.008 -0.363 -0.636 1 94.06 160 LEU B O 1
ATOM 3001 N N . LYS B 1 161 ? 15.047 0.544 -0.044 1 91.75 161 LYS B N 1
ATOM 3002 C CA . LYS B 1 161 ? 15.242 -0.493 0.964 1 91.75 161 LYS B CA 1
ATOM 3003 C C . LYS B 1 161 ? 14.156 -0.437 2.033 1 91.75 161 LYS B C 1
ATOM 3005 O O . LYS B 1 161 ? 13.812 0.643 2.52 1 91.75 161 LYS B O 1
ATOM 3010 N N . ALA B 1 162 ? 13.508 -1.588 2.252 1 87.44 162 ALA B N 1
ATOM 3011 C CA . ALA B 1 162 ? 12.5 -1.701 3.303 1 87.44 162 ALA B CA 1
ATOM 3012 C C . ALA B 1 162 ? 13.125 -2.15 4.621 1 87.44 162 ALA B C 1
ATOM 3014 O O . ALA B 1 162 ? 13.961 -3.055 4.637 1 87.44 162 ALA B O 1
ATOM 3015 N N . PRO B 1 163 ? 12.508 -1.448 5.676 1 74.12 163 PRO B N 1
ATOM 3016 C CA . PRO B 1 163 ? 12.984 -1.929 6.977 1 74.12 163 PRO B CA 1
ATOM 3017 C C . PRO B 1 163 ? 12.578 -3.373 7.258 1 74.12 163 PRO B C 1
ATOM 3019 O O . PRO B 1 163 ? 11.438 -3.762 6.988 1 74.12 163 PRO B O 1
ATOM 3022 N N . GLY B 1 164 ? 13.398 -4.406 7.391 1 71.62 164 GLY B N 1
ATOM 3023 C CA . GLY B 1 164 ? 13.125 -5.789 7.746 1 71.62 164 GLY B CA 1
ATOM 3024 C C . GLY B 1 164 ? 13.297 -6.75 6.586 1 71.62 164 GLY B C 1
ATOM 3025 O O . GLY B 1 164 ? 13.086 -7.957 6.734 1 71.62 164 GLY B O 1
ATOM 3026 N N . GLY B 1 165 ? 13.414 -6.18 5.543 1 83.38 165 GLY B N 1
ATOM 3027 C CA . GLY B 1 165 ? 13.711 -7.047 4.41 1 83.38 165 GLY B CA 1
ATOM 3028 C C . GLY B 1 165 ? 12.859 -6.746 3.193 1 83.38 165 GLY B C 1
ATOM 3029 O O . GLY B 1 165 ? 11.773 -6.176 3.312 1 83.38 165 GLY B O 1
ATOM 3030 N N . GLY B 1 166 ? 13.352 -6.906 2.057 1 94.19 166 GLY B N 1
ATOM 3031 C CA . GLY B 1 166 ? 12.711 -6.668 0.773 1 94.19 166 GLY B CA 1
ATOM 3032 C C . GLY B 1 166 ? 13.156 -5.379 0.111 1 94.19 166 GLY B C 1
ATOM 3033 O O . GLY B 1 166 ? 14.094 -4.727 0.581 1 94.19 166 GLY B O 1
ATOM 3034 N N . CYS B 1 167 ? 12.617 -5.133 -0.989 1 97.12 167 CYS B N 1
ATOM 3035 C CA . CYS B 1 167 ? 12.859 -3.938 -1.791 1 97.12 167 CYS B CA 1
ATOM 3036 C C . CYS B 1 167 ? 11.547 -3.32 -2.256 1 97.12 167 CYS B C 1
ATOM 3038 O O . CYS B 1 167 ? 10.805 -3.936 -3.023 1 97.12 167 CYS B O 1
ATOM 3040 N N . ASN B 1 168 ? 11.227 -2.121 -1.775 1 95 168 ASN B N 1
ATOM 3041 C CA . ASN B 1 168 ? 9.984 -1.454 -2.148 1 95 168 ASN B CA 1
ATOM 3042 C C . ASN B 1 168 ? 9.992 -1.026 -3.613 1 95 168 ASN B C 1
ATOM 3044 O O . ASN B 1 168 ? 11.055 -0.917 -4.223 1 95 168 ASN B O 1
ATOM 3048 N N . ASP B 1 169 ? 8.773 -0.828 -4.129 1 95.31 169 ASP B N 1
ATOM 3049 C CA . ASP B 1 169 ? 8.656 -0.133 -5.406 1 95.31 169 ASP B CA 1
ATOM 3050 C C . ASP B 1 169 ? 8.656 1.382 -5.211 1 95.31 169 ASP B C 1
ATOM 3052 O O . ASP B 1 169 ? 8.414 1.871 -4.105 1 95.31 169 ASP B O 1
ATOM 3056 N N . ALA B 1 170 ? 8.938 2.072 -6.324 1 94.62 170 ALA B N 1
ATOM 3057 C CA . ALA B 1 170 ? 9.078 3.525 -6.246 1 94.62 170 ALA B CA 1
ATOM 3058 C C . ALA B 1 170 ? 7.75 4.188 -5.898 1 94.62 170 ALA B C 1
ATOM 3060 O O . ALA B 1 170 ? 7.719 5.207 -5.207 1 94.62 170 ALA B O 1
ATOM 3061 N N . CYS B 1 171 ? 6.672 3.646 -6.371 1 92.62 171 CYS B N 1
ATOM 3062 C CA . CYS B 1 171 ? 5.375 4.25 -6.074 1 92.62 171 CYS B CA 1
ATOM 3063 C C . CYS B 1 171 ? 5.094 4.223 -4.574 1 92.62 171 CYS B C 1
ATOM 3065 O O . CYS B 1 171 ? 4.625 5.215 -4.012 1 92.62 171 CYS B O 1
ATOM 3067 N N . THR B 1 172 ? 5.355 3.072 -3.971 1 90.25 172 THR B N 1
ATOM 3068 C CA . THR B 1 172 ? 5.164 2.943 -2.531 1 90.25 172 THR B CA 1
ATOM 3069 C C . THR B 1 172 ? 5.977 3.994 -1.78 1 90.25 172 THR B C 1
ATOM 3071 O O . THR B 1 172 ? 5.5 4.57 -0.8 1 90.25 172 THR B O 1
ATOM 3074 N N . VAL B 1 173 ? 7.137 4.301 -2.24 1 89.62 173 VAL B N 1
ATOM 3075 C CA . VAL B 1 173 ? 8.07 5.16 -1.517 1 89.62 173 VAL B CA 1
ATOM 3076 C C . VAL B 1 173 ? 7.73 6.625 -1.783 1 89.62 173 VAL B C 1
ATOM 3078 O O . VAL B 1 173 ? 7.629 7.426 -0.85 1 89.62 173 VAL B O 1
ATOM 3081 N N . PHE B 1 174 ? 7.473 6.973 -3.029 1 88.44 174 PHE B N 1
ATOM 3082 C CA . PHE B 1 174 ? 7.449 8.383 -3.391 1 88.44 174 PHE B CA 1
ATOM 3083 C C . PHE B 1 174 ? 6.016 8.875 -3.574 1 88.44 174 PHE B C 1
ATOM 3085 O O . PHE B 1 174 ? 5.746 10.07 -3.471 1 88.44 174 PHE B O 1
ATOM 3092 N N . GLN B 1 175 ? 5.117 8.016 -3.975 1 89.12 175 GLN B N 1
ATOM 3093 C CA . GLN B 1 175 ? 3.689 8.281 -4.102 1 89.12 175 GLN B CA 1
ATOM 3094 C C . GLN B 1 175 ? 3.428 9.438 -5.062 1 89.12 175 GLN B C 1
ATOM 3096 O O . GLN B 1 175 ? 2.582 10.289 -4.797 1 89.12 175 GLN B O 1
ATOM 3101 N N . THR B 1 176 ? 4.223 9.531 -6.121 1 87.25 176 THR B N 1
ATOM 3102 C CA . THR B 1 176 ? 3.994 10.523 -7.164 1 87.25 176 THR B CA 1
ATOM 3103 C C . THR B 1 176 ? 3.416 9.859 -8.414 1 87.25 176 THR B C 1
ATOM 3105 O O . THR B 1 176 ? 3.566 8.656 -8.617 1 87.25 176 THR B O 1
ATOM 3108 N N . SER B 1 177 ? 2.857 10.672 -9.242 1 86.56 177 SER B N 1
ATOM 3109 C CA . SER B 1 177 ? 2.271 10.172 -10.484 1 86.56 177 SER B CA 1
ATOM 3110 C C . SER B 1 177 ? 3.326 9.508 -11.359 1 86.56 177 SER B C 1
ATOM 3112 O O . SER B 1 177 ? 3.037 8.539 -12.062 1 86.56 177 SER B O 1
ATOM 3114 N N . GLU B 1 178 ? 4.547 10.039 -11.297 1 89.81 178 GLU B N 1
ATOM 3115 C CA . GLU B 1 178 ? 5.648 9.477 -12.078 1 89.81 178 GLU B CA 1
ATOM 3116 C C . GLU B 1 178 ? 5.859 8 -11.758 1 89.81 178 GLU B C 1
ATOM 3118 O O . GLU B 1 178 ? 6.031 7.184 -12.664 1 89.81 178 GLU B O 1
ATOM 3123 N N . TYR B 1 179 ? 5.719 7.625 -10.555 1 92 179 TYR B N 1
ATOM 3124 C CA . TYR B 1 179 ? 6.082 6.277 -10.133 1 92 179 TYR B CA 1
ATOM 3125 C C . TYR B 1 179 ? 4.844 5.406 -9.969 1 92 179 TYR B C 1
ATOM 3127 O O . TYR B 1 179 ? 4.93 4.176 -10.039 1 92 179 TYR B O 1
ATOM 3135 N N . CYS B 1 180 ? 3.652 6.008 -9.883 1 90.62 180 CYS B N 1
ATOM 3136 C CA . CYS B 1 180 ? 2.434 5.262 -9.602 1 90.62 180 CYS B CA 1
ATOM 3137 C C . CYS B 1 180 ? 1.562 5.148 -10.844 1 90.62 180 CYS B C 1
ATOM 3139 O O . CYS B 1 180 ? 0.553 4.441 -10.844 1 90.62 180 CYS B O 1
ATOM 3141 N N . CYS B 1 181 ? 1.913 5.895 -11.898 1 90.5 181 CYS B N 1
ATOM 3142 C CA . CYS B 1 181 ? 1.228 5.863 -13.188 1 90.5 181 CYS B CA 1
ATOM 3143 C C . CYS B 1 181 ? -0.214 6.336 -13.047 1 90.5 181 CYS B C 1
ATOM 3145 O O . CYS B 1 181 ? -1.121 5.758 -13.656 1 90.5 181 CYS B O 1
ATOM 3147 N N . THR B 1 182 ? -0.503 7.344 -12.25 1 85.88 182 THR B N 1
ATOM 3148 C CA . THR B 1 182 ? -1.877 7.758 -11.992 1 85.88 182 THR B CA 1
ATOM 3149 C C . THR B 1 182 ? -2.369 8.727 -13.062 1 85.88 182 THR B C 1
ATOM 3151 O O . THR B 1 182 ? -3.553 9.062 -13.102 1 85.88 182 THR B O 1
ATOM 3154 N N . THR B 1 183 ? -1.587 9.188 -14.031 1 80.38 183 THR B N 1
ATOM 3155 C CA . THR B 1 183 ? -2.027 10.07 -15.109 1 80.38 183 THR B CA 1
ATOM 3156 C C . THR B 1 183 ? -2.154 9.297 -16.422 1 80.38 183 THR B C 1
ATOM 3158 O O . THR B 1 183 ? -2.525 9.859 -17.453 1 80.38 183 THR B O 1
ATOM 3161 N N . GLY B 1 184 ? -2.01 7.98 -16.359 1 73.94 184 GLY B N 1
ATOM 3162 C CA . GLY B 1 184 ? -2.174 7.098 -17.516 1 73.94 184 GLY B CA 1
ATOM 3163 C C . GLY B 1 184 ? -0.998 7.133 -18.469 1 73.94 184 GLY B C 1
ATOM 3164 O O . GLY B 1 184 ? -1.077 6.605 -19.578 1 73.94 184 GLY B O 1
ATOM 3165 N N . LYS B 1 185 ? -0.107 7.922 -18.281 1 79.94 185 LYS B N 1
ATOM 3166 C CA . LYS B 1 185 ? 1.103 7.957 -19.109 1 79.94 185 LYS B CA 1
ATOM 3167 C C . LYS B 1 185 ? 2.352 7.789 -18.234 1 79.94 185 LYS B C 1
ATOM 3169 O O . LYS B 1 185 ? 2.719 8.688 -17.484 1 79.94 185 LYS B O 1
ATOM 3174 N N . CYS B 1 186 ? 2.713 6.402 -18.156 1 87.81 186 CYS B N 1
ATOM 3175 C CA . CYS B 1 186 ? 3.967 6.238 -17.438 1 87.81 186 CYS B CA 1
ATOM 3176 C C . CYS B 1 186 ? 4.922 5.324 -18.203 1 87.81 186 CYS B C 1
ATOM 3178 O O . CYS B 1 186 ? 4.484 4.449 -18.953 1 87.81 186 CYS B O 1
ATOM 3180 N N . GLY B 1 187 ? 6.172 5.703 -18.156 1 92.25 187 GLY B N 1
ATOM 3181 C CA . GLY B 1 187 ? 7.242 4.883 -18.703 1 92.25 187 GLY B CA 1
ATOM 3182 C C . GLY B 1 187 ? 8.172 4.336 -17.641 1 92.25 187 GLY B C 1
ATOM 3183 O O . GLY B 1 187 ? 7.961 4.559 -16.453 1 92.25 187 GLY B O 1
ATOM 3184 N N . PRO B 1 188 ? 9.102 3.486 -18.172 1 95.88 188 PRO B N 1
ATOM 3185 C CA . PRO B 1 188 ? 10.086 2.986 -17.203 1 95.88 188 PRO B CA 1
ATOM 3186 C C . PRO B 1 188 ? 10.852 4.105 -16.516 1 95.88 188 PRO B C 1
ATOM 3188 O O . PRO B 1 188 ? 11.164 5.125 -17.141 1 95.88 188 PRO B O 1
ATOM 3191 N N . THR B 1 189 ? 11.094 3.988 -15.305 1 97.12 189 THR B N 1
ATOM 3192 C CA . THR B 1 189 ? 11.945 4.867 -14.508 1 97.12 189 THR B CA 1
ATOM 3193 C C . THR B 1 189 ? 13.258 4.176 -14.156 1 97.12 189 THR B C 1
ATOM 3195 O O . THR B 1 189 ? 13.453 3.002 -14.477 1 97.12 189 THR B O 1
ATOM 3198 N N . GLU B 1 190 ? 14.148 4.922 -13.453 1 97.62 190 GLU B N 1
ATOM 3199 C CA . GLU B 1 190 ? 15.398 4.309 -13.008 1 97.62 190 GLU B CA 1
ATOM 3200 C C . GLU B 1 190 ? 15.133 3.133 -12.07 1 97.62 190 GLU B C 1
ATOM 3202 O O . GLU B 1 190 ? 15.852 2.131 -12.102 1 97.62 190 GLU B O 1
ATOM 3207 N N . TYR B 1 191 ? 14.109 3.166 -11.359 1 97.88 191 TYR B N 1
ATOM 3208 C CA . TYR B 1 191 ? 13.828 2.127 -10.375 1 97.88 191 TYR B CA 1
ATOM 3209 C C . TYR B 1 191 ? 13.195 0.907 -11.039 1 97.88 191 TYR B C 1
ATOM 3211 O O . TYR B 1 191 ? 13.562 -0.231 -10.727 1 97.88 191 TYR B O 1
ATOM 3219 N N . SER B 1 192 ? 12.195 1.186 -11.953 1 98.06 192 SER B N 1
ATOM 3220 C CA . SER B 1 192 ? 11.625 0.034 -12.641 1 98.06 192 SER B CA 1
ATOM 3221 C C . SER B 1 192 ? 12.656 -0.644 -13.531 1 98.06 192 SER B C 1
ATOM 3223 O O . SER B 1 192 ? 12.633 -1.865 -13.703 1 98.06 192 SER B O 1
ATOM 3225 N N . ARG B 1 193 ? 13.609 0.099 -14.07 1 98.44 193 ARG B N 1
ATOM 3226 C CA . ARG B 1 193 ? 14.688 -0.48 -14.867 1 98.44 193 ARG B CA 1
ATOM 3227 C C . ARG B 1 193 ? 15.602 -1.346 -14.008 1 98.44 193 ARG B C 1
ATOM 3229 O O . ARG B 1 193 ? 16.094 -2.377 -14.461 1 98.44 193 ARG B O 1
ATOM 3236 N N . PHE B 1 194 ? 15.859 -0.885 -12.797 1 98.75 194 PHE B N 1
ATOM 3237 C CA . PHE B 1 194 ? 16.625 -1.685 -11.852 1 98.75 194 PHE B CA 1
ATOM 3238 C C . PHE B 1 194 ? 16.016 -3.068 -11.688 1 98.75 194 PHE B C 1
ATOM 3240 O O . PHE B 1 194 ? 16.703 -4.082 -11.82 1 98.75 194 PHE B O 1
ATOM 3247 N N . PHE B 1 195 ? 14.648 -3.209 -11.461 1 98.69 195 PHE B N 1
ATOM 3248 C CA . PHE B 1 195 ? 13.969 -4.484 -11.281 1 98.69 195 PHE B CA 1
ATOM 3249 C C . PHE B 1 195 ? 14 -5.297 -12.57 1 98.69 195 PHE B C 1
ATOM 3251 O O . PHE B 1 195 ? 14.258 -6.504 -12.547 1 98.69 195 PHE B O 1
ATOM 3258 N N . LYS B 1 196 ? 13.773 -4.621 -13.68 1 98.44 196 LYS B N 1
ATOM 3259 C CA . LYS B 1 196 ? 13.68 -5.305 -14.969 1 98.44 196 LYS B CA 1
ATOM 3260 C C . LYS B 1 196 ? 15.016 -5.91 -15.375 1 98.44 196 LYS B C 1
ATOM 3262 O O . LYS B 1 196 ? 15.07 -7.02 -15.906 1 98.44 196 LYS B O 1
ATOM 3267 N N . ARG B 1 197 ? 16.094 -5.203 -15.07 1 98.31 197 ARG B N 1
ATOM 3268 C CA . ARG B 1 197 ? 17.422 -5.699 -15.391 1 98.31 197 ARG B CA 1
ATOM 3269 C C . ARG B 1 197 ? 17.719 -6.996 -14.641 1 98.31 197 ARG B C 1
ATOM 3271 O O . ARG B 1 197 ? 18.297 -7.926 -15.211 1 98.31 197 ARG B O 1
ATOM 3278 N N . LEU B 1 198 ? 17.297 -7.094 -13.484 1 98.5 198 LEU B N 1
ATOM 3279 C CA . LEU B 1 198 ? 17.609 -8.242 -12.641 1 98.5 198 LEU B CA 1
ATOM 3280 C C . LEU B 1 198 ? 16.625 -9.375 -12.867 1 98.5 198 LEU B C 1
ATOM 3282 O O . LEU B 1 198 ? 16.969 -10.547 -12.719 1 98.5 198 LEU B O 1
ATOM 3286 N N . CYS B 1 199 ? 15.414 -9.023 -13.234 1 98.25 199 CYS B N 1
ATOM 3287 C CA . CYS B 1 199 ? 14.375 -10.016 -13.508 1 98.25 199 CYS B CA 1
ATOM 3288 C C . CYS B 1 199 ? 13.625 -9.664 -14.789 1 98.25 199 CYS B C 1
ATOM 3290 O O . CYS B 1 199 ? 12.477 -9.203 -14.734 1 98.25 199 CYS B O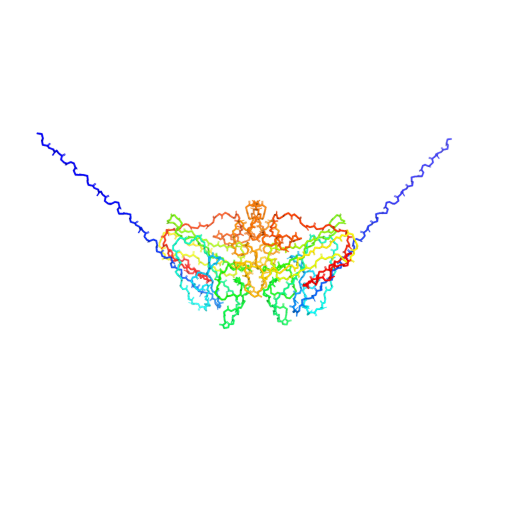 1
ATOM 3292 N N . PRO B 1 200 ? 14.141 -10.039 -15.867 1 97.56 200 PRO B N 1
ATOM 3293 C CA . PRO B 1 200 ? 13.531 -9.664 -17.141 1 97.56 200 PRO B CA 1
ATOM 3294 C C . PRO B 1 200 ? 12.188 -10.344 -17.375 1 97.56 200 PRO B C 1
ATOM 3296 O O . PRO B 1 200 ? 11.375 -9.852 -18.172 1 97.56 200 PRO B O 1
ATOM 3299 N N . ASP B 1 201 ? 11.891 -11.469 -16.609 1 96.31 201 ASP B N 1
ATOM 3300 C CA . ASP B 1 201 ? 10.648 -12.203 -16.797 1 96.31 201 ASP B CA 1
ATOM 3301 C C . ASP B 1 201 ? 9.539 -11.633 -15.914 1 96.31 201 ASP B C 1
ATOM 3303 O O . ASP B 1 201 ? 8.414 -12.141 -15.914 1 96.31 201 ASP B O 1
ATOM 3307 N N . ALA B 1 202 ? 9.828 -10.617 -15.164 1 98.5 202 ALA B N 1
ATOM 3308 C CA . ALA B 1 202 ? 8.844 -10.094 -14.227 1 98.5 202 ALA B CA 1
ATOM 3309 C C . ALA B 1 202 ? 8.414 -8.68 -14.617 1 98.5 202 ALA B C 1
ATOM 3311 O O . ALA B 1 202 ? 9.211 -7.91 -15.156 1 98.5 202 ALA B O 1
ATOM 3312 N N . PHE B 1 203 ? 7.141 -8.359 -14.383 1 98.19 203 PHE B N 1
ATOM 3313 C CA . PHE B 1 203 ? 6.699 -6.973 -14.492 1 98.19 203 PHE B CA 1
ATOM 3314 C C . PHE B 1 203 ? 7.426 -6.09 -13.484 1 98.19 203 PHE B C 1
ATOM 3316 O O . PHE B 1 203 ? 7.645 -6.492 -12.344 1 98.19 203 PHE B O 1
ATOM 3323 N N . SER B 1 204 ? 7.77 -4.906 -13.984 1 97.94 204 SER B N 1
ATOM 3324 C CA . SER B 1 204 ? 8.539 -4.031 -13.102 1 97.94 204 SER B CA 1
ATOM 3325 C C . SER B 1 204 ? 7.789 -2.729 -12.828 1 97.94 204 SER B C 1
ATOM 3327 O O . SER B 1 204 ? 8.148 -1.98 -11.922 1 97.94 204 SER B O 1
ATOM 3329 N N . TYR B 1 205 ? 6.812 -2.344 -13.609 1 95.31 205 TYR B N 1
ATOM 3330 C CA . TYR B 1 205 ? 5.91 -1.219 -13.406 1 95.31 205 TYR B CA 1
ATOM 3331 C C . TYR B 1 205 ? 4.598 -1.435 -14.148 1 95.31 205 TYR B C 1
ATOM 3333 O O . TYR B 1 205 ? 4.469 -2.375 -14.938 1 95.31 205 TYR B O 1
ATOM 3341 N N . VAL B 1 206 ? 3.561 -0.682 -13.93 1 92.06 206 VAL B N 1
ATOM 3342 C CA . VAL B 1 206 ? 2.166 -0.923 -14.281 1 92.06 206 VAL B CA 1
ATOM 3343 C C . VAL B 1 206 ? 2.033 -1.077 -15.797 1 92.06 206 VAL B C 1
ATOM 3345 O O . VAL B 1 206 ? 1.351 -1.983 -16.281 1 92.06 206 VAL B O 1
ATOM 3348 N N . LEU B 1 207 ? 2.623 -0.294 -16.641 1 90.88 207 LEU B N 1
ATOM 3349 C CA . LEU B 1 207 ? 2.467 -0.342 -18.094 1 90.88 207 LEU B CA 1
ATOM 3350 C C . LEU B 1 207 ? 3.688 -0.979 -18.75 1 90.88 207 LEU B C 1
ATOM 3352 O O . LEU B 1 207 ? 4.031 -0.649 -19.891 1 90.88 207 LEU B O 1
ATOM 3356 N N . ASP B 1 208 ? 4.348 -1.826 -17.984 1 94.25 208 ASP B N 1
ATOM 3357 C CA . ASP B 1 208 ? 5.508 -2.559 -18.484 1 94.25 208 ASP B CA 1
ATOM 3358 C C . ASP B 1 208 ? 5.137 -3.412 -19.688 1 94.25 208 ASP B C 1
ATOM 3360 O O . ASP B 1 208 ? 3.975 -3.777 -19.875 1 94.25 208 ASP B O 1
ATOM 3364 N N . LYS B 1 209 ? 6.203 -3.662 -20.516 1 90.81 209 LYS B N 1
ATOM 3365 C CA . LYS B 1 209 ? 5.988 -4.625 -21.578 1 90.81 209 LYS B CA 1
ATOM 3366 C C . LYS B 1 209 ? 5.547 -5.977 -21.031 1 90.81 209 LYS B C 1
ATOM 3368 O O . LYS B 1 209 ? 6.117 -6.473 -20.062 1 90.81 209 LYS B O 1
ATOM 3373 N N . PRO B 1 210 ? 4.586 -6.5 -21.672 1 87.5 210 PRO B N 1
ATOM 3374 C CA . PRO B 1 210 ? 4.047 -7.75 -21.141 1 87.5 210 PRO B CA 1
ATOM 3375 C C . PRO B 1 210 ? 5.074 -8.883 -21.125 1 87.5 210 PRO B C 1
ATOM 3377 O O . PRO B 1 210 ? 5.801 -9.062 -22.109 1 87.5 210 PRO B O 1
ATOM 3380 N N . THR B 1 211 ? 5.121 -9.586 -20.016 1 91.44 211 THR B N 1
ATOM 3381 C CA . THR B 1 211 ? 5.918 -10.797 -19.859 1 91.44 211 THR B CA 1
ATOM 3382 C C . THR B 1 211 ? 5.051 -11.961 -19.391 1 91.44 211 THR B C 1
ATOM 3384 O O . THR B 1 211 ? 5.562 -12.961 -18.891 1 91.44 211 THR B O 1
ATOM 3387 N N . THR B 1 212 ? 3.832 -11.844 -19.641 1 97.75 212 THR B N 1
ATOM 3388 C CA . THR B 1 212 ? 2.863 -12.891 -19.328 1 97.75 212 THR B CA 1
ATOM 3389 C C . THR B 1 212 ? 3.023 -14.078 -20.281 1 97.75 212 THR B C 1
ATOM 3391 O O . THR B 1 212 ? 3.17 -13.898 -21.484 1 97.75 212 THR B O 1
ATOM 3394 N N . VAL B 1 213 ? 3.033 -15.273 -19.703 1 98.19 213 VAL B N 1
ATOM 3395 C CA . VAL B 1 213 ? 3.135 -16.5 -20.484 1 98.19 213 VAL B CA 1
ATOM 3396 C C . VAL B 1 213 ? 1.755 -17.141 -20.625 1 98.19 213 VAL B C 1
ATOM 3398 O O . VAL B 1 213 ? 0.973 -17.156 -19.672 1 98.19 213 VAL B O 1
ATOM 3401 N N . THR B 1 214 ? 1.5 -17.609 -21.828 1 97.88 214 THR B N 1
ATOM 3402 C CA . THR B 1 214 ? 0.258 -18.312 -22.109 1 97.88 214 THR B CA 1
ATOM 3403 C C . THR B 1 214 ? 0.465 -19.828 -22.016 1 97.88 214 THR B C 1
ATOM 3405 O O . THR B 1 214 ? 1.407 -20.375 -22.594 1 97.88 214 THR B O 1
ATOM 3408 N N . CYS B 1 215 ? -0.349 -20.5 -21.266 1 97.94 215 CYS B N 1
ATOM 3409 C CA . CYS B 1 215 ? -0.321 -21.953 -21.078 1 97.94 215 CYS B CA 1
ATOM 3410 C C . CYS B 1 215 ? -1.663 -22.562 -21.453 1 97.94 215 CYS B C 1
ATOM 3412 O O . CYS B 1 215 ? -2.686 -21.875 -21.469 1 97.94 215 CYS B O 1
ATOM 3414 N N . PRO B 1 216 ? -1.657 -23.922 -21.859 1 96.5 216 PRO B N 1
ATOM 3415 C CA . PRO B 1 216 ? -2.949 -24.594 -22.031 1 96.5 216 PRO B CA 1
ATOM 3416 C C . PRO B 1 216 ? -3.834 -24.5 -20.781 1 96.5 216 PRO B C 1
ATOM 3418 O O . PRO B 1 216 ? -3.332 -24.562 -19.656 1 96.5 216 PRO B O 1
ATOM 3421 N N . GLY B 1 217 ? -5.105 -24.375 -21.156 1 93.38 217 GLY B N 1
ATOM 3422 C CA . GLY B 1 217 ? -6.051 -24.422 -20.047 1 93.38 217 GLY B CA 1
ATOM 3423 C C . GLY B 1 217 ? -5.996 -25.719 -19.266 1 93.38 217 GLY B C 1
ATOM 3424 O O . GLY B 1 217 ? -5.66 -26.766 -19.812 1 93.38 217 GLY B O 1
ATOM 3425 N N . SER B 1 218 ? -5.926 -25.797 -17.984 1 86.5 218 SER B N 1
ATOM 3426 C CA . SER B 1 218 ? -5.914 -26.938 -17.062 1 86.5 218 SER B CA 1
ATOM 3427 C C . SER B 1 218 ? -4.488 -27.344 -16.703 1 86.5 218 SER B C 1
ATOM 3429 O O . SER B 1 218 ? -4.25 -28.484 -16.281 1 86.5 218 SER B O 1
ATOM 3431 N N . SER B 1 219 ? -3.543 -26.5 -17.062 1 96.44 219 SER B N 1
ATOM 3432 C CA . SER B 1 219 ? -2.182 -26.734 -16.594 1 96.44 219 SER B CA 1
ATOM 3433 C C . SER B 1 219 ? -2.111 -26.734 -15.078 1 96.44 219 SER B C 1
ATOM 3435 O O . SER B 1 219 ? -2.986 -26.172 -14.414 1 96.44 219 SER B O 1
ATOM 3437 N N . ASN B 1 220 ? -1.174 -27.484 -14.602 1 98.44 220 ASN B N 1
ATOM 3438 C CA . ASN B 1 220 ? -0.808 -27.422 -13.188 1 98.44 220 ASN B CA 1
ATOM 3439 C C . ASN B 1 220 ? 0.515 -26.688 -12.984 1 98.44 220 ASN B C 1
ATOM 3441 O O . ASN B 1 220 ? 1.295 -26.531 -13.93 1 98.44 220 ASN B O 1
ATOM 3445 N N . TYR B 1 221 ? 0.712 -26.219 -11.781 1 98.62 221 TYR B N 1
ATOM 3446 C CA . TYR B 1 221 ? 1.84 -25.312 -11.602 1 98.62 221 TYR B CA 1
ATOM 3447 C C . TYR B 1 221 ? 2.562 -25.594 -10.289 1 98.62 221 TYR B C 1
ATOM 3449 O O . TYR B 1 221 ? 1.999 -26.219 -9.383 1 98.62 221 TYR B O 1
ATOM 3457 N N . ARG B 1 222 ? 3.783 -25.156 -10.258 1 98.75 222 ARG B N 1
ATOM 3458 C CA . ARG B 1 222 ? 4.562 -25.062 -9.023 1 98.75 222 ARG B CA 1
ATOM 3459 C C . ARG B 1 222 ? 5.094 -23.641 -8.828 1 98.75 222 ARG B C 1
ATOM 3461 O O . ARG B 1 222 ? 5.594 -23.016 -9.766 1 98.75 222 ARG B O 1
ATOM 3468 N N . VAL B 1 223 ? 4.836 -23.125 -7.68 1 98.88 223 VAL B N 1
ATOM 3469 C CA . VAL B 1 223 ? 5.457 -21.875 -7.242 1 98.88 223 VAL B CA 1
ATOM 3470 C C . VAL B 1 223 ? 6.516 -22.172 -6.184 1 98.88 223 VAL B C 1
ATOM 3472 O O . VAL B 1 223 ? 6.199 -22.656 -5.098 1 98.88 223 VAL B O 1
ATOM 3475 N N . THR B 1 224 ? 7.758 -21.859 -6.531 1 98.88 224 THR B N 1
ATOM 3476 C CA . THR B 1 224 ? 8.867 -22.141 -5.621 1 98.88 224 THR B CA 1
ATOM 3477 C C . THR B 1 224 ? 9.469 -20.859 -5.074 1 98.88 224 THR B C 1
ATOM 3479 O O . THR B 1 224 ? 9.906 -20 -5.844 1 98.88 224 THR B O 1
ATOM 3482 N N . PHE B 1 225 ? 9.492 -20.766 -3.746 1 98.81 225 PHE B N 1
ATOM 3483 C CA . PHE B 1 225 ? 10.211 -19.688 -3.084 1 98.81 225 PHE B CA 1
ATOM 3484 C C . PHE B 1 225 ? 11.68 -20.062 -2.871 1 98.81 225 PHE B C 1
ATOM 3486 O O . PHE B 1 225 ? 11.977 -21.141 -2.342 1 98.81 225 PHE B O 1
ATOM 3493 N N . CYS B 1 226 ? 12.617 -19.172 -3.264 1 98.25 226 CYS B N 1
ATOM 3494 C CA . CYS B 1 226 ? 14.055 -19.359 -3.203 1 98.25 226 CYS B CA 1
ATOM 3495 C C . CYS B 1 226 ? 14.477 -20.562 -4.043 1 98.25 226 CYS B C 1
ATOM 3497 O O . CYS B 1 226 ? 15.164 -21.469 -3.553 1 98.25 226 CYS B O 1
ATOM 3499 N N . PRO B 1 227 ? 14.102 -20.406 -5.379 1 97.69 227 PRO B N 1
ATOM 3500 C CA . PRO B 1 227 ? 14.477 -21.531 -6.23 1 97.69 227 PRO B CA 1
ATOM 3501 C C . PRO B 1 227 ? 15.992 -21.688 -6.375 1 97.69 227 PRO B C 1
ATOM 3503 O O . PRO B 1 227 ? 16.719 -20.688 -6.367 1 97.69 227 PRO B O 1
ATOM 3506 N N . THR B 1 228 ? 16.406 -22.922 -6.312 1 86.25 228 THR B N 1
ATOM 3507 C CA . THR B 1 228 ? 17.828 -23.203 -6.539 1 86.25 228 THR B CA 1
ATOM 3508 C C . THR B 1 228 ? 18.125 -23.25 -8.031 1 86.25 228 THR B C 1
ATOM 3510 O O . THR B 1 228 ? 17.219 -23.344 -8.859 1 86.25 228 THR B O 1
ATOM 3513 N N . ALA B 1 229 ? 19.438 -23.016 -8.336 1 70.06 229 ALA B N 1
ATOM 3514 C CA . ALA B 1 229 ? 19.875 -23.078 -9.719 1 70.06 229 ALA B CA 1
ATOM 3515 C C . ALA B 1 229 ? 19.422 -24.375 -10.391 1 70.06 229 ALA B C 1
ATOM 3517 O O . ALA B 1 229 ? 19.156 -24.406 -11.594 1 70.06 229 ALA B O 1
ATOM 3518 N N . LEU B 1 230 ? 19.281 -25.453 -9.711 1 52.34 230 LEU B N 1
ATOM 3519 C CA . LEU B 1 230 ? 18.984 -26.766 -10.281 1 52.34 230 LEU B CA 1
ATOM 3520 C C . LEU B 1 230 ? 17.562 -26.844 -10.789 1 52.34 230 LEU B C 1
ATOM 3522 O O . LEU B 1 230 ? 17.234 -27.672 -11.633 1 52.34 230 LEU B O 1
ATOM 3526 N N . GLU B 1 231 ? 16.703 -26.203 -10.203 1 52.12 231 GLU B N 1
ATOM 3527 C CA . GLU B 1 231 ? 15.305 -26.375 -10.602 1 52.12 231 GLU B CA 1
ATOM 3528 C C . GLU B 1 231 ? 15.055 -25.812 -12 1 52.12 231 GLU B C 1
ATOM 3530 O O . GLU B 1 231 ? 13.961 -25.953 -12.547 1 52.12 231 GLU B O 1
ATOM 3535 N N . LEU B 1 232 ? 16.016 -25.219 -12.586 1 48.88 232 LEU B N 1
ATOM 3536 C CA . LEU B 1 232 ? 15.914 -24.703 -13.953 1 48.88 232 LEU B CA 1
ATOM 3537 C C . LEU B 1 232 ? 15.789 -25.859 -14.953 1 48.88 232 LEU B C 1
ATOM 3539 O O . LEU B 1 232 ? 15.32 -25.656 -16.078 1 48.88 232 LEU B O 1
ATOM 3543 N N . GLU B 1 233 ? 16.516 -27 -14.688 1 42.5 233 GLU B N 1
ATOM 3544 C CA . GLU B 1 233 ? 16.891 -27.859 -15.797 1 42.5 233 GLU B CA 1
ATOM 3545 C C . GLU B 1 233 ? 15.781 -28.844 -16.156 1 42.5 233 GLU B C 1
ATOM 3547 O O . GLU B 1 233 ? 15.914 -29.641 -17.078 1 42.5 233 GLU B O 1
ATOM 3552 N N . ASP B 1 234 ? 14.82 -28.953 -15.375 1 38.91 234 ASP B N 1
ATOM 3553 C CA . ASP B 1 234 ? 14.047 -30.078 -15.883 1 38.91 234 ASP B CA 1
ATOM 3554 C C . ASP B 1 234 ? 13.242 -29.688 -17.109 1 38.91 234 ASP B C 1
ATOM 3556 O O . ASP B 1 234 ? 12.102 -30.109 -17.281 1 38.91 234 ASP B O 1
ATOM 3560 N N . GLU B 1 235 ? 13.656 -28.672 -17.844 1 36.47 235 GLU B N 1
ATOM 3561 C CA . GLU B 1 235 ? 13.109 -28.656 -19.188 1 36.47 235 GLU B CA 1
ATOM 3562 C C . GLU B 1 235 ? 13.828 -29.656 -20.094 1 36.47 235 GLU B C 1
ATOM 3564 O O . GLU B 1 235 ? 15.047 -29.812 -20.016 1 36.47 235 GLU B O 1
#

InterPro domains:
  IPR001938 Thaumatin family [PF00314] (29-227)
  IPR001938 Thaumatin family [PIRSF002703] (7-229)
  IPR001938 Thaumatin family [PR00347] (24-36)
  IPR001938 Thaumatin family [PR00347] (49-58)
  IPR001938 Thaumatin family [PR00347] (71-82)
  IPR001938 Thaumatin family [PR00347] (84-113)
  IPR001938 Thaumatin family [PR00347] (120-136)
  IPR001938 Thaumatin family [PR00347] (217-226)
  IPR001938 Thaumatin family [PS51367] (22-229)
  IPR001938 Thaumatin family [PTHR31048] (10-227)
  IPR001938 Thaumatin family [SM00205] (25-227)
  IPR017949 Thaumatin, conserved site [PS00316] (84-99)
  IPR037176 Osmotin/thaumatin-like superfamily [G3DSA:2.60.110.10] (23-229)
  IPR037176 Osmotin/thaumatin-like superfamily [SSF49870] (23-227)